Protein AF-A0A7Y8EIP0-F1 (afdb_monomer_lite)

Secondary structure (DSSP, 8-state):
-----EEEEEETTEEEEEETTTTEEEEE-TT--STT--EEGGG--S--------HHHHHHHHHHHHHHHHHHHS-----------PPPPPPPPPP------------------GGGGGGS------TTHHHH-BPPPPPTT-----HHHHHHHHHHHHHH-SSHHHHSSEEEE-SSEEEEE-TTS-EEEEEHHHHHHHHHHH--BSS-HHHHHHHHHHHHHHHHHHHHHHHTT-TT--HHHHHHHHHT---HHHHHHHTT-TTTEEEEEGGGGSSTT-EEEEEEETTEEEEEETTEEEETTEEEE--S-EEEEETT-S---GGG---TTSPPP--SSSPTTPPPS-TTTSSEESSTT-HHHHHHHHHHHHHH-SSHHHHSSEEEEETTEEEEE-TTS-EEEEEHHHHHHHHHHS-EE-S-HHHHHHHHHHHHHHHHHHHHTTGGGTGGG-HHHHHHHTSS-PPTTHHHHHTT-GGGEEEE-HHHHHTT--EEEE-SS-EEEEETTEEEETTEEEETTTSTTTTS--EEEEE-

Sequence (532 aa):
MKEWNMVCSVSSGTVRMINIKDNELWHVPSSAKSSQEFIPASNASGVRDSGNVSWADVLTSLHTIVRWLRELLDRDVLTTDKNTVTPDAEPPVKVIPDKQVPLDTPKPVMPDSPADFFLRKNGGKPKDIVNAFTATAPGFGDNFDVSTHAAVIKMMMLKFGQSPADVFDEVKRSTTGYDITMKDGFTVHVAHDELTRATRAARFGGGDEGAIRDASFIFATFVKRKQMETLELRADASFDEALTKTLSGEFPKRALEGMGMTGFMQYVPSSFLRGKDTVGLAETRYLGASLVLDGVRYNYQARERLGDSYGYRLTGDETLSDELLVDPRKGTVQVSSVPVGVKPENIWAGFYQGVEGNCVTVSAMKAAMMKLGQSPAGIYKRISATGDGYAVVMRDGFKLRITHEELKKAEQHSNLNGTDKVLVKDANFLYAVSAKRAQLENHEGRAGQSFETAMETLNNGELPGDGFRRLGLYAYTRPSTVQELAGGVLGTLANFQHSVVVVNGDIDLYGYKESLLSSTWNNKSGYAVKLV

Organism: NCBI:txid515393

Radius of gyration: 28.02 Å; chains: 1; bounding box: 79×83×77 Å

Foldseek 3Di:
DDDFDWDWDDDDLFIWIAGPPPRFTWGDPSPDDDDPPTDGPVPDPDDDDDDDDDVVNVVVVVVVVVVVVVVVVVPPDDDDDDDDDDDDDDDDDDDDDDDDDDDDDDDDPDDDDPPCPLQDQPQAADPCLLFQKAFDDDDVPDLFDCQLLSQLLSQLCNVQNQGPNRSAVHWDADPQAIWTQHLLRDIFGQGPVLLVVQLVLRPMDGDHPSSSSRSSNLRSQLLRLQQVVVCVVPVPRDSVNSSVVVRSAADNQSSCVSSLLQLFKDKFWLVQLQAAQRWWWDADDVRHIFIGHNQWTQHRNDTDGRDGDITMHTAQPPDPDPLQPDDPPDFADFPAPDDKQAADPQLQQQKFFQDAAQQLQSQLLSLQCRVTNLTLCSLFPGWDDDPFFIWTQHSSNHIDTFGPVLLVVLLVLRRMHHPNPRSSSSSSVLSSQLLRQCLVSCPPVNSVVDSVSSSVSSRHFDDRLSNCSSSSQSSQKDWDDLVVLLCAFWWWKADRGHIWTRGGQWTHDRSDTDGSCPDPNSPDPIGIMGGD

Structure (mmCIF, N/CA/C/O backbone):
data_AF-A0A7Y8EIP0-F1
#
_entry.id   AF-A0A7Y8EIP0-F1
#
loop_
_atom_site.group_PDB
_atom_site.id
_atom_site.type_symbol
_atom_site.label_atom_id
_atom_site.label_alt_id
_atom_site.label_comp_id
_atom_site.label_asym_id
_atom_site.label_entity_id
_atom_site.label_seq_id
_atom_site.pdbx_PDB_ins_code
_atom_site.Cartn_x
_atom_site.Cartn_y
_atom_site.Cartn_z
_atom_site.occupancy
_atom_site.B_iso_or_equiv
_atom_site.auth_seq_id
_atom_site.auth_comp_id
_atom_site.auth_asym_id
_atom_site.auth_atom_id
_atom_site.pdbx_PDB_model_num
ATOM 1 N N . MET A 1 1 ? 1.617 35.179 -16.543 1.00 26.20 1 MET A N 1
ATOM 2 C CA . MET A 1 1 ? 0.387 34.640 -17.159 1.00 26.20 1 MET A CA 1
ATOM 3 C C . MET A 1 1 ? -0.201 33.644 -16.176 1.00 26.20 1 MET A C 1
ATOM 5 O O . MET A 1 1 ? 0.533 32.763 -15.759 1.00 26.20 1 MET A O 1
ATOM 9 N N . LYS A 1 2 ? -1.436 33.849 -15.698 1.00 24.02 2 LYS A N 1
ATOM 10 C CA . LYS A 1 2 ? -2.106 32.890 -14.802 1.00 24.02 2 LYS A CA 1
ATOM 11 C C . LYS A 1 2 ? -2.545 31.688 -15.647 1.00 24.02 2 LYS A C 1
ATOM 13 O O . LYS A 1 2 ? -3.218 31.897 -16.652 1.00 24.02 2 LYS A O 1
ATOM 18 N N . GLU A 1 3 ? -2.119 30.483 -15.283 1.00 24.38 3 GLU A N 1
ATOM 19 C CA . GLU A 1 3 ? -2.549 29.241 -15.934 1.00 24.38 3 GLU A CA 1
ATOM 20 C C . GLU A 1 3 ? -4.012 28.943 -15.575 1.00 24.38 3 GLU A C 1
ATOM 22 O O . GLU A 1 3 ? -4.389 28.971 -14.402 1.00 24.38 3 GLU A O 1
ATOM 27 N N . TRP A 1 4 ? -4.834 28.691 -16.595 1.00 27.39 4 TRP A N 1
ATOM 28 C CA . TRP A 1 4 ? -6.243 28.323 -16.468 1.00 27.39 4 TRP A CA 1
ATOM 29 C C . TRP A 1 4 ? -6.394 26.831 -16.783 1.00 27.39 4 TRP A C 1
ATOM 31 O O . TRP A 1 4 ? -6.066 26.402 -17.887 1.00 27.39 4 TRP A O 1
ATOM 41 N N . ASN A 1 5 ? -6.915 26.047 -15.837 1.00 30.73 5 ASN A N 1
ATOM 42 C CA . ASN A 1 5 ? -7.294 24.649 -16.062 1.00 30.73 5 ASN A CA 1
ATOM 43 C C . ASN A 1 5 ? -8.757 24.611 -16.520 1.00 30.73 5 ASN A C 1
ATOM 45 O O . ASN A 1 5 ? -9.665 24.723 -15.696 1.00 30.73 5 ASN A O 1
ATOM 49 N N . MET A 1 6 ? -8.989 24.498 -17.829 1.00 34.31 6 MET A N 1
ATOM 50 C CA . MET A 1 6 ? -10.329 24.500 -18.426 1.00 34.31 6 MET A CA 1
ATOM 51 C C . MET A 1 6 ? -10.634 23.178 -19.132 1.00 34.31 6 MET A C 1
ATOM 53 O O . MET A 1 6 ? -9.804 22.660 -19.875 1.00 34.31 6 MET A O 1
ATOM 57 N N . VAL A 1 7 ? -11.859 22.679 -18.955 1.00 33.00 7 VAL A N 1
ATOM 58 C CA . VAL A 1 7 ? -12.434 21.586 -19.756 1.00 33.00 7 VAL A CA 1
ATOM 59 C C . VAL A 1 7 ? -13.550 22.168 -20.618 1.00 33.00 7 VAL A C 1
ATOM 61 O O . VAL A 1 7 ? -14.397 22.914 -20.122 1.00 33.00 7 VAL A O 1
ATOM 64 N N . CYS A 1 8 ? -13.530 21.856 -21.915 1.00 29.58 8 CYS A N 1
ATOM 65 C CA . CYS A 1 8 ? -14.466 22.393 -22.900 1.00 29.58 8 CYS A CA 1
ATOM 66 C C . CYS A 1 8 ? -15.443 21.299 -23.350 1.00 29.58 8 CYS A C 1
ATOM 68 O O . CYS A 1 8 ? -15.019 20.204 -23.715 1.00 29.58 8 CYS A O 1
ATOM 70 N N . SER A 1 9 ? -16.743 21.598 -23.337 1.00 36.97 9 SER A N 1
ATOM 71 C CA . SER A 1 9 ? -17.800 20.719 -23.851 1.00 36.97 9 SER A CA 1
ATOM 72 C C . SER A 1 9 ? -18.657 21.482 -24.859 1.00 36.97 9 SER A C 1
ATOM 74 O O . SER A 1 9 ? -19.132 22.584 -24.563 1.00 36.97 9 SER A O 1
ATOM 76 N N . VAL A 1 10 ? -18.893 20.879 -26.028 1.00 30.00 10 VAL A N 1
ATOM 77 C CA . VAL A 1 10 ? -19.759 21.425 -27.082 1.00 30.00 10 VAL A CA 1
ATOM 78 C C . VAL A 1 10 ? -20.971 20.515 -27.248 1.00 30.00 10 VAL A C 1
ATOM 80 O O . VAL A 1 10 ? -20.835 19.357 -27.630 1.00 30.00 10 VAL A O 1
ATOM 83 N N . SER A 1 11 ? -22.169 21.045 -26.998 1.00 33.84 11 SER A N 1
ATOM 84 C CA . SER A 1 11 ? -23.414 20.419 -27.452 1.00 33.84 11 SER A CA 1
ATOM 85 C C . SER A 1 11 ? -24.391 21.501 -27.906 1.00 33.84 11 SER A C 1
ATOM 87 O O . SER A 1 11 ? -24.465 22.573 -27.304 1.00 33.84 11 SER A O 1
ATOM 89 N N . SER A 1 12 ? -25.125 21.239 -28.990 1.00 37.81 12 SER A N 1
ATOM 90 C CA . SER A 1 12 ? -26.244 22.085 -29.442 1.00 37.81 12 SER A CA 1
ATOM 91 C C . SER A 1 12 ? -25.881 23.564 -29.682 1.00 37.81 12 SER A C 1
ATOM 93 O O . SER A 1 12 ? -26.616 24.466 -29.289 1.00 37.81 12 SER A O 1
ATOM 95 N N . GLY A 1 13 ? -24.716 23.837 -30.281 1.00 34.06 13 GLY A N 1
ATOM 96 C CA . GLY A 1 13 ? -24.300 25.199 -30.652 1.00 34.06 13 GLY A CA 1
ATOM 97 C C . GLY A 1 13 ? -23.926 26.126 -29.485 1.00 34.06 13 GLY A C 1
ATOM 98 O O . GLY A 1 13 ? -23.714 27.314 -29.711 1.00 34.06 13 GLY A O 1
ATOM 99 N N . THR A 1 14 ? -23.813 25.605 -28.257 1.00 34.75 14 THR A N 1
ATOM 100 C CA . THR A 1 14 ? -23.398 26.379 -27.076 1.00 34.75 14 THR A CA 1
ATOM 101 C C . THR A 1 14 ? -22.156 25.753 -26.444 1.00 34.75 14 THR A C 1
ATOM 103 O O . THR A 1 14 ? -22.123 24.549 -26.182 1.00 34.75 14 THR A O 1
ATOM 106 N N . VAL A 1 15 ? -21.131 26.570 -26.185 1.00 37.19 15 VAL A N 1
ATOM 107 C CA . VAL A 1 15 ? -19.894 26.154 -25.508 1.00 37.19 15 VAL A CA 1
ATOM 108 C C . VAL A 1 15 ? -20.028 26.467 -24.020 1.00 37.19 15 VAL A C 1
ATOM 110 O O . VAL A 1 15 ? -20.335 27.600 -23.648 1.00 37.19 15 VAL A O 1
ATOM 113 N N . ARG A 1 16 ? -19.814 25.469 -23.156 1.00 41.72 16 ARG A N 1
ATOM 114 C CA . ARG A 1 16 ? -19.784 25.660 -21.697 1.00 41.72 16 ARG A CA 1
ATOM 115 C C . ARG A 1 16 ? -18.398 25.314 -21.169 1.00 41.72 16 ARG A C 1
ATOM 117 O O . ARG A 1 16 ? -17.844 24.276 -21.531 1.00 41.72 16 ARG A O 1
ATOM 124 N N . MET A 1 17 ? -17.852 26.195 -20.333 1.00 36.97 17 MET A N 1
ATOM 125 C CA . MET A 1 17 ? -16.513 26.066 -19.757 1.00 36.97 17 MET A CA 1
ATOM 126 C C . MET A 1 17 ? -16.622 26.023 -18.232 1.00 36.97 17 MET A C 1
ATOM 128 O O . MET A 1 17 ? -17.363 26.812 -17.644 1.00 36.97 17 MET A O 1
ATOM 132 N N . ILE A 1 18 ? -15.896 25.098 -17.602 1.00 39.25 18 ILE A N 1
ATOM 133 C CA . ILE A 1 18 ? -15.904 24.898 -16.145 1.00 39.25 18 ILE A CA 1
ATOM 134 C C . ILE A 1 18 ? -14.474 25.055 -15.623 1.00 39.25 18 ILE A C 1
ATOM 136 O O . ILE A 1 18 ? -13.553 24.423 -16.148 1.00 39.25 18 ILE A O 1
ATOM 140 N N . ASN A 1 19 ? -14.296 25.897 -14.599 1.00 38.56 19 ASN A N 1
ATOM 141 C CA . ASN A 1 19 ? -13.030 26.049 -13.882 1.00 38.56 19 ASN A CA 1
ATOM 142 C C . ASN A 1 19 ? -13.010 25.101 -12.673 1.00 38.56 19 ASN A C 1
ATOM 144 O O . ASN A 1 19 ? -13.837 25.205 -11.770 1.00 38.56 19 ASN A O 1
ATOM 148 N N . ILE A 1 20 ? -12.047 24.180 -12.664 1.00 38.03 20 ILE A N 1
ATOM 149 C CA . ILE A 1 20 ? -11.969 23.070 -11.702 1.00 38.03 20 ILE A CA 1
ATOM 150 C C . ILE A 1 20 ? -11.498 23.530 -10.309 1.00 38.03 20 ILE A C 1
ATOM 152 O O . ILE A 1 20 ? -11.702 22.813 -9.334 1.00 38.03 20 ILE A O 1
ATOM 156 N N . LYS A 1 21 ? -10.893 24.719 -10.173 1.00 33.19 21 LYS A N 1
ATOM 157 C CA . LYS A 1 21 ? -10.374 25.176 -8.871 1.00 33.19 21 LYS A CA 1
ATOM 158 C C . LYS A 1 21 ? -11.448 25.715 -7.925 1.00 33.19 21 LYS A C 1
ATOM 160 O O . LYS A 1 21 ? -11.330 25.499 -6.725 1.00 33.19 21 LYS A O 1
ATOM 165 N N . ASP A 1 22 ? -12.487 26.349 -8.469 1.00 36.62 22 ASP A N 1
ATOM 166 C CA . ASP A 1 22 ? -13.426 27.160 -7.676 1.00 36.62 22 ASP A CA 1
ATOM 167 C C . ASP A 1 22 ? -14.904 26.747 -7.851 1.00 36.62 22 ASP A C 1
ATOM 169 O O . ASP A 1 22 ? -15.791 27.330 -7.238 1.00 36.62 22 ASP A O 1
ATOM 173 N N . ASN A 1 23 ? -15.184 25.717 -8.662 1.00 37.16 23 ASN A N 1
ATOM 174 C CA . ASN A 1 23 ? -16.528 25.171 -8.910 1.00 37.16 23 ASN A CA 1
ATOM 175 C C . ASN A 1 23 ? -17.561 26.197 -9.448 1.00 37.16 23 ASN A C 1
ATOM 177 O O . ASN A 1 23 ? -18.764 26.049 -9.234 1.00 37.16 23 ASN A O 1
ATOM 181 N N . GLU A 1 24 ? -17.103 27.228 -10.171 1.00 37.44 24 GLU A N 1
ATOM 182 C CA . GLU A 1 24 ? -17.954 28.247 -10.805 1.00 37.44 24 GLU A CA 1
ATOM 183 C C . GLU A 1 24 ? -18.258 27.933 -12.284 1.00 37.44 24 GLU A C 1
ATOM 185 O O . GLU A 1 24 ? -17.379 27.525 -13.054 1.00 37.44 24 GLU A O 1
ATOM 190 N N . LEU A 1 25 ? -19.509 28.174 -12.704 1.00 39.03 25 LEU A N 1
ATOM 191 C CA . LEU A 1 25 ? -19.996 27.950 -14.071 1.00 39.03 25 LEU A CA 1
ATOM 192 C C . LEU A 1 25 ? -20.020 29.260 -14.877 1.00 39.03 25 LEU A C 1
ATOM 194 O O . LEU A 1 25 ? -20.622 30.243 -14.444 1.00 39.03 25 LEU A O 1
ATOM 198 N N . TRP A 1 26 ? -19.427 29.260 -16.076 1.00 37.56 26 TRP A N 1
ATOM 199 C CA . TRP A 1 26 ? -19.365 30.435 -16.955 1.00 37.56 26 TRP A CA 1
ATOM 200 C C . TRP A 1 26 ? -20.067 30.173 -18.298 1.00 37.56 26 TRP A C 1
ATOM 202 O O . TRP A 1 26 ? -19.876 29.123 -18.921 1.00 37.56 26 TRP A O 1
ATOM 212 N N . HIS A 1 27 ? -20.874 31.136 -18.759 1.00 40.56 27 HIS A N 1
ATOM 213 C CA . HIS A 1 27 ? -21.564 31.080 -20.053 1.00 40.56 27 HIS A CA 1
ATOM 214 C C . HIS A 1 27 ? -20.827 31.908 -21.110 1.00 40.56 27 HIS A C 1
ATOM 216 O O . HIS A 1 27 ? -20.497 33.067 -20.873 1.00 40.56 27 HIS A O 1
ATOM 222 N N . VAL A 1 28 ? -20.613 31.324 -22.294 1.00 38.56 28 VAL A N 1
ATOM 223 C CA . VAL A 1 28 ? -20.013 32.011 -23.446 1.00 38.56 28 VAL A CA 1
ATOM 224 C C . VAL A 1 28 ? -21.050 32.077 -24.572 1.00 38.56 28 VAL A C 1
ATOM 226 O O . VAL A 1 28 ? -21.483 31.023 -25.050 1.00 38.56 28 VAL A O 1
ATOM 229 N N . PRO A 1 29 ? -21.483 33.275 -25.007 1.00 37.09 29 PRO A N 1
ATOM 230 C CA . PRO A 1 29 ? -22.346 33.410 -26.174 1.00 37.09 29 PRO A CA 1
ATOM 231 C C . PRO A 1 29 ? -21.614 32.939 -27.433 1.00 37.09 29 PRO A C 1
ATOM 233 O O . PRO A 1 29 ? -20.422 33.196 -27.602 1.00 37.09 29 PRO A O 1
ATOM 236 N N . SER A 1 30 ? -22.333 32.311 -28.361 1.00 38.22 30 SER A N 1
ATOM 237 C CA . SER A 1 30 ? -21.778 31.761 -29.608 1.00 38.22 30 SER A CA 1
ATOM 238 C C . SER A 1 30 ? -21.168 32.804 -30.564 1.00 38.22 30 SER A C 1
ATOM 240 O O . SER A 1 30 ? -20.596 32.430 -31.586 1.00 38.22 30 SER A O 1
ATOM 242 N N . SER A 1 31 ? -21.254 34.100 -30.245 1.00 38.50 31 SER A N 1
ATOM 243 C CA . SER A 1 31 ? -20.751 35.213 -31.057 1.00 38.50 31 SER A CA 1
ATOM 244 C C . SER A 1 31 ? -19.476 35.890 -30.530 1.00 38.50 31 SER A C 1
ATOM 246 O O . SER A 1 31 ? -19.021 36.843 -31.165 1.00 38.50 31 SER A O 1
ATOM 248 N N . ALA A 1 32 ? -18.903 35.453 -29.401 1.00 37.00 32 ALA A N 1
ATOM 249 C CA . ALA A 1 32 ? -17.755 36.126 -28.781 1.00 37.00 32 ALA A CA 1
ATOM 250 C C . ALA A 1 32 ? -16.458 35.933 -29.593 1.00 37.00 32 ALA A C 1
ATOM 252 O O . ALA A 1 32 ? -16.087 34.807 -29.931 1.00 37.00 32 ALA A O 1
ATOM 253 N N . LYS A 1 33 ? -15.757 37.031 -29.917 1.00 33.00 33 LYS A N 1
ATOM 254 C CA . LYS A 1 33 ? -14.566 37.022 -30.802 1.00 33.00 33 LYS A CA 1
ATOM 255 C C . LYS A 1 33 ? -13.238 37.311 -30.090 1.00 33.00 33 LYS A C 1
ATOM 257 O O . LYS A 1 33 ? -12.202 37.315 -30.754 1.00 33.00 33 LYS A O 1
ATOM 262 N N . SER A 1 34 ? -13.220 37.540 -28.771 1.00 36.44 34 SER A N 1
ATOM 263 C CA . SER A 1 34 ? -11.965 37.704 -28.015 1.00 36.44 34 SER A CA 1
ATOM 264 C C . SER A 1 34 ? -12.094 37.440 -26.506 1.00 36.44 34 SER A C 1
ATOM 266 O O . SER A 1 34 ? -13.189 37.404 -25.950 1.00 36.44 34 SER A O 1
ATOM 268 N N . SER A 1 35 ? -10.950 37.282 -25.829 1.00 32.50 35 SER A N 1
ATOM 269 C CA . SER A 1 35 ? -10.833 36.856 -24.427 1.00 32.50 35 SER A CA 1
ATOM 270 C C . SER A 1 35 ? -11.225 37.902 -23.370 1.00 32.50 35 SER A C 1
ATOM 272 O O . SER A 1 35 ? -10.983 37.680 -22.186 1.00 32.50 35 SER A O 1
ATOM 274 N N . GLN A 1 36 ? -11.780 39.049 -23.769 1.00 34.38 36 GLN A N 1
ATOM 275 C CA . GLN A 1 36 ? -12.231 40.109 -22.854 1.00 34.38 36 GLN A CA 1
ATOM 276 C C . GLN A 1 36 ? -13.755 40.121 -22.623 1.00 34.38 36 GLN A C 1
ATOM 278 O O . GLN A 1 36 ? -14.227 40.910 -21.813 1.00 34.38 36 GLN A O 1
ATOM 283 N N . GLU A 1 37 ? -14.523 39.233 -23.265 1.00 33.47 37 GLU A N 1
ATOM 284 C CA . GLU A 1 37 ? -16.000 39.210 -23.191 1.00 33.47 37 GLU A CA 1
ATOM 285 C C . GLU A 1 37 ? -16.574 38.180 -22.188 1.00 33.47 37 GLU A C 1
ATOM 287 O O . GLU A 1 37 ? -17.752 37.832 -22.248 1.00 33.47 37 GLU A O 1
ATOM 292 N N . PHE A 1 38 ? -15.770 37.676 -21.245 1.00 37.34 38 PHE A N 1
ATOM 293 C CA . PHE A 1 38 ? -16.227 36.712 -20.235 1.00 37.34 38 PHE A CA 1
ATOM 294 C C . PHE A 1 38 ? -16.954 37.408 -19.074 1.00 37.34 38 PHE A C 1
ATOM 296 O O . PHE A 1 38 ? -16.358 38.223 -18.371 1.00 37.34 38 PHE A O 1
ATOM 303 N N . ILE A 1 39 ? -18.223 37.056 -18.832 1.00 35.78 39 ILE A N 1
ATOM 304 C CA . ILE A 1 39 ? -19.031 37.603 -17.728 1.00 35.78 39 ILE A CA 1
ATOM 305 C C . ILE A 1 39 ? -19.324 36.496 -16.696 1.00 35.78 39 ILE A C 1
ATOM 307 O O . ILE A 1 39 ? -19.810 35.431 -17.086 1.00 35.78 39 ILE A O 1
ATOM 311 N N . PRO A 1 40 ? -19.068 36.726 -15.392 1.00 33.81 40 PRO A N 1
ATOM 312 C CA . PRO A 1 40 ? -19.439 35.782 -14.343 1.00 33.81 40 PRO A CA 1
ATOM 313 C C . PRO A 1 40 ? -20.961 35.701 -14.217 1.00 33.81 40 PRO A C 1
ATOM 315 O O . PRO A 1 40 ? -21.644 36.728 -14.224 1.00 33.81 40 PRO A O 1
ATOM 318 N N . ALA A 1 41 ? -21.502 34.494 -14.029 1.00 36.88 41 ALA A N 1
ATOM 319 C CA . ALA A 1 41 ? -22.945 34.277 -13.869 1.00 36.88 41 ALA A CA 1
ATOM 320 C C . ALA A 1 41 ? -23.555 35.030 -12.662 1.00 36.88 41 ALA A C 1
ATOM 322 O O . ALA A 1 41 ? -24.769 35.203 -12.597 1.00 36.88 41 ALA A O 1
ATOM 323 N N . SER A 1 42 ? -22.729 35.537 -11.739 1.00 33.88 42 SER A N 1
ATOM 324 C CA . SER A 1 42 ? -23.147 36.360 -10.598 1.00 33.88 42 SER A CA 1
ATOM 325 C C . SER A 1 42 ? -23.468 37.827 -10.933 1.00 33.88 42 SER A C 1
ATOM 327 O O . SER A 1 42 ? -24.020 38.512 -10.077 1.00 33.88 42 SER A O 1
ATOM 329 N N . ASN A 1 43 ? -23.198 38.310 -12.157 1.00 30.84 43 ASN A N 1
ATOM 330 C CA . ASN A 1 43 ? -23.386 39.721 -12.541 1.00 30.84 43 ASN A CA 1
ATOM 331 C C . ASN A 1 43 ? -24.390 39.973 -13.686 1.00 30.84 43 ASN A C 1
ATOM 333 O O . ASN A 1 43 ? -24.450 41.082 -14.216 1.00 30.84 43 ASN A O 1
ATOM 337 N N . ALA A 1 44 ? -25.224 38.998 -14.056 1.00 31.88 44 ALA A N 1
ATOM 338 C CA . ALA A 1 44 ? -26.332 39.231 -14.986 1.00 31.88 44 ALA A CA 1
ATOM 339 C C . ALA A 1 44 ? -27.566 39.767 -14.234 1.00 31.88 44 ALA A C 1
ATOM 341 O O . ALA A 1 44 ? -28.436 39.013 -13.796 1.00 31.88 44 ALA A O 1
ATOM 342 N N . SER A 1 45 ? -27.655 41.087 -14.062 1.00 29.55 45 SER A N 1
ATOM 343 C CA . SER A 1 45 ? -28.892 41.730 -13.623 1.00 29.55 45 SER A CA 1
ATOM 344 C C . SER A 1 45 ? -29.934 41.687 -14.746 1.00 29.55 45 SER A C 1
ATOM 346 O O . SER A 1 45 ? -29.864 42.42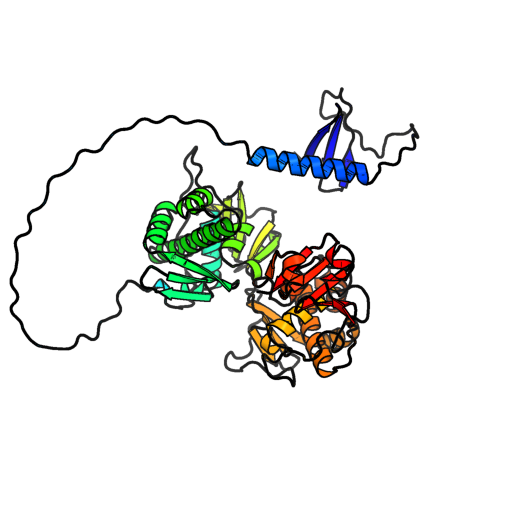7 -15.721 1.00 29.55 45 SER A O 1
ATOM 348 N N . GLY A 1 46 ? -30.944 40.833 -14.564 1.00 31.66 46 GLY A N 1
ATOM 349 C CA . GLY A 1 46 ? -32.249 40.987 -15.205 1.00 31.66 46 GLY A CA 1
ATOM 350 C C . GLY A 1 46 ? -32.533 40.096 -16.410 1.00 31.66 46 GLY A C 1
ATOM 351 O O . GLY A 1 46 ? -32.659 40.612 -17.505 1.00 31.66 46 GLY A O 1
ATOM 352 N N . VAL A 1 47 ? -32.765 38.800 -16.179 1.00 25.34 47 VAL A N 1
ATOM 353 C CA . VAL A 1 47 ? -33.938 38.056 -16.686 1.00 25.34 47 VAL A CA 1
ATOM 354 C C . VAL A 1 47 ? -34.201 36.936 -15.673 1.00 25.34 47 VAL A C 1
ATOM 356 O O . VAL A 1 47 ? -33.392 36.026 -15.516 1.00 25.34 47 VAL A O 1
ATOM 359 N N . ARG A 1 48 ? -35.312 37.020 -14.931 1.00 31.16 48 ARG A N 1
ATOM 360 C CA . ARG A 1 48 ? -35.867 35.859 -14.226 1.00 31.16 48 ARG A CA 1
ATOM 361 C C . ARG A 1 48 ? -36.456 34.949 -15.295 1.00 31.16 48 ARG A C 1
ATOM 363 O O . ARG A 1 48 ? -37.453 35.338 -15.891 1.00 31.16 48 ARG A O 1
ATOM 370 N N . ASP A 1 49 ? -35.891 33.763 -15.482 1.00 26.09 49 ASP A N 1
ATOM 371 C CA . ASP A 1 49 ? -36.667 32.654 -16.024 1.00 26.09 49 ASP A CA 1
ATOM 372 C C . ASP A 1 49 ? -36.396 31.381 -15.222 1.00 26.09 49 ASP A C 1
ATOM 374 O O . ASP A 1 49 ? -35.266 30.923 -15.049 1.00 26.09 49 ASP A O 1
ATOM 378 N N . SER A 1 50 ? -37.468 30.883 -14.623 1.00 34.19 50 SER A N 1
ATOM 379 C CA . SER A 1 50 ? -37.519 29.698 -13.785 1.00 34.19 50 SER A CA 1
ATOM 380 C C . SER A 1 50 ? -37.505 28.454 -14.667 1.00 34.19 50 SER A C 1
ATOM 382 O O . SER A 1 50 ? -38.521 28.115 -15.268 1.00 34.19 50 SER A O 1
ATOM 384 N N . GLY A 1 51 ? -36.378 27.747 -14.707 1.00 27.44 51 GLY A N 1
ATOM 385 C CA . GLY A 1 51 ? -36.273 26.424 -15.317 1.00 27.44 51 GLY A CA 1
ATOM 386 C C . GLY A 1 51 ? -35.379 25.523 -14.475 1.00 27.44 51 GLY A C 1
ATOM 387 O O . GLY A 1 51 ? -34.164 25.696 -14.459 1.00 27.44 51 GLY A O 1
ATOM 388 N N . ASN A 1 52 ? -35.982 24.576 -13.754 1.00 29.73 5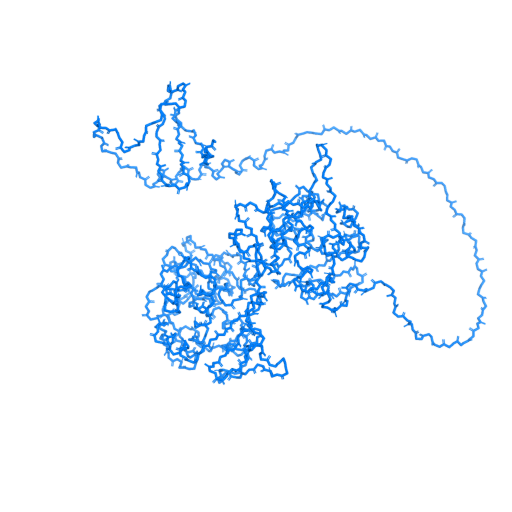2 ASN A N 1
ATOM 389 C CA . ASN A 1 52 ? -35.271 23.515 -13.043 1.00 29.73 52 ASN A CA 1
ATOM 390 C C . ASN A 1 52 ? -34.411 22.717 -14.032 1.00 29.73 52 ASN A C 1
ATOM 392 O O . ASN A 1 52 ? -34.951 22.046 -14.909 1.00 29.73 52 ASN A O 1
ATOM 396 N N . VAL A 1 53 ? -33.089 22.741 -13.861 1.00 32.47 53 VAL A N 1
ATOM 397 C CA . VAL A 1 53 ? -32.205 21.760 -14.499 1.00 32.47 53 VAL A CA 1
ATOM 398 C C . VAL A 1 53 ? -32.369 20.451 -13.730 1.00 32.47 53 VAL A C 1
ATOM 400 O O . VAL A 1 53 ? -32.072 20.381 -12.538 1.00 32.47 53 VAL A O 1
ATOM 403 N N . SER A 1 54 ? -32.899 19.426 -14.393 1.00 34.09 54 SER A N 1
ATOM 404 C CA . SER A 1 54 ? -33.104 18.111 -13.793 1.00 34.09 54 SER A CA 1
ATOM 405 C C . SER A 1 54 ? -31.767 17.387 -13.643 1.00 34.09 54 SER A C 1
ATOM 407 O O . SER A 1 54 ? -30.935 17.393 -14.551 1.00 34.09 54 SER A O 1
ATOM 409 N N . TRP A 1 55 ? -31.572 16.677 -12.529 1.00 33.75 55 TRP A N 1
ATOM 410 C CA . TRP A 1 55 ? -30.426 15.778 -12.326 1.00 33.75 55 TRP A CA 1
ATOM 411 C C . TRP A 1 55 ? -30.291 14.711 -13.429 1.00 33.75 55 TRP A C 1
ATOM 413 O O . TRP A 1 55 ? -29.193 14.208 -13.672 1.00 33.75 55 TRP A O 1
ATOM 423 N N . ALA A 1 56 ? -31.376 14.415 -14.153 1.00 33.88 56 ALA A N 1
ATOM 424 C CA . ALA A 1 56 ? -31.350 13.552 -15.331 1.00 33.88 56 ALA A CA 1
ATOM 425 C C . ALA A 1 56 ? -30.522 14.142 -16.494 1.00 33.88 56 ALA A C 1
ATOM 427 O O . ALA A 1 56 ? -29.839 13.397 -17.199 1.00 33.88 56 ALA A O 1
ATOM 428 N N . ASP A 1 57 ? -30.496 15.466 -16.664 1.00 33.69 57 ASP A N 1
ATOM 429 C CA . ASP A 1 57 ? -29.756 16.136 -17.746 1.00 33.69 57 ASP A CA 1
ATOM 430 C C . ASP A 1 57 ? -28.238 16.138 -17.476 1.00 33.69 57 ASP A C 1
ATOM 432 O O . ASP A 1 57 ? -27.415 15.990 -18.389 1.00 33.69 57 ASP A O 1
ATOM 436 N N . VAL A 1 58 ? -27.861 16.202 -16.193 1.00 37.47 58 VAL A N 1
ATOM 437 C CA . VAL A 1 58 ? -26.474 16.051 -15.717 1.00 37.47 58 VAL A CA 1
ATOM 438 C C . VAL A 1 58 ? -25.986 14.608 -15.914 1.00 37.47 58 VAL A C 1
ATOM 440 O O . VAL A 1 58 ? -24.880 14.384 -16.412 1.00 37.47 58 VAL A O 1
ATOM 443 N N . LEU A 1 59 ? -26.835 13.619 -15.614 1.00 35.00 59 LEU A N 1
ATOM 444 C CA . LEU A 1 59 ? -26.546 12.192 -15.814 1.00 35.00 59 LEU A CA 1
ATOM 445 C C . LEU A 1 59 ? -26.421 11.799 -17.294 1.00 35.00 59 LEU A C 1
ATOM 447 O O . LEU A 1 59 ? -25.595 10.952 -17.640 1.00 35.00 59 LEU A O 1
ATOM 451 N N . THR A 1 60 ? -27.204 12.420 -18.177 1.00 32.31 60 THR A N 1
ATOM 452 C CA . THR A 1 60 ? -27.159 12.146 -19.625 1.00 32.31 60 THR A CA 1
ATOM 453 C C . THR A 1 60 ? -25.872 12.693 -20.256 1.00 32.31 60 THR A C 1
ATOM 455 O O . THR A 1 60 ? -25.253 12.046 -21.107 1.00 32.31 60 THR A O 1
ATOM 458 N N . SER A 1 61 ? -25.397 13.845 -19.773 1.00 34.72 61 SER A N 1
ATOM 459 C CA . SER A 1 61 ? -24.144 14.462 -20.231 1.00 34.72 61 SER A CA 1
ATOM 460 C C . SER A 1 61 ? -22.907 13.655 -19.809 1.00 34.72 61 SER A C 1
ATOM 462 O O . SER A 1 61 ? -22.004 13.445 -20.619 1.00 34.72 61 SER A O 1
ATOM 464 N N . LEU A 1 62 ? -22.888 13.114 -18.583 1.00 36.59 62 LEU A N 1
ATOM 465 C CA . LEU A 1 62 ? -21.794 12.261 -18.094 1.00 36.59 62 LEU A CA 1
ATOM 466 C C . LEU A 1 62 ? -21.714 10.914 -18.830 1.00 36.59 62 LEU A C 1
ATOM 468 O O . LEU A 1 62 ? -20.622 10.486 -19.202 1.00 36.59 62 LEU A O 1
ATOM 472 N N . HIS A 1 63 ? -22.853 10.278 -19.124 1.00 37.50 63 HIS A N 1
ATOM 473 C CA . HIS A 1 63 ? -22.873 9.047 -19.924 1.00 37.50 63 HIS A CA 1
ATOM 474 C C . HIS A 1 63 ? -22.354 9.259 -21.352 1.00 37.50 63 HIS A C 1
ATOM 476 O O . HIS A 1 63 ? -21.654 8.399 -21.889 1.00 37.50 63 HIS A O 1
ATOM 482 N N . THR A 1 64 ? -22.645 10.413 -21.956 1.00 33.09 64 THR A N 1
ATOM 483 C CA . THR A 1 64 ? -22.189 10.739 -23.315 1.00 33.09 64 THR A CA 1
ATOM 484 C C . THR A 1 64 ? -20.669 10.939 -23.365 1.00 33.09 64 THR A C 1
ATOM 486 O O . THR A 1 64 ? -20.022 10.463 -24.296 1.00 33.09 64 THR A O 1
ATOM 489 N N . ILE A 1 65 ? -20.078 11.547 -22.327 1.00 34.91 65 ILE A N 1
ATOM 490 C CA . ILE A 1 65 ? -18.622 11.740 -22.195 1.00 34.91 65 ILE A CA 1
ATOM 491 C C . ILE A 1 65 ? -17.894 10.401 -22.008 1.00 34.91 65 ILE A C 1
ATOM 493 O O . ILE A 1 65 ? -16.880 10.152 -22.658 1.00 34.91 65 ILE A O 1
ATOM 497 N N . VAL A 1 66 ? -18.430 9.508 -21.169 1.00 39.66 66 VAL A N 1
ATOM 498 C CA . VAL A 1 66 ? -17.850 8.171 -20.954 1.00 39.66 66 VAL A CA 1
ATOM 499 C C . VAL A 1 66 ? -17.939 7.315 -22.222 1.00 39.66 66 VAL A C 1
ATOM 501 O O . VAL A 1 66 ? -16.998 6.585 -22.532 1.00 39.66 66 VAL A O 1
ATOM 504 N N . ARG A 1 67 ? -19.029 7.431 -22.994 1.00 35.66 67 ARG A N 1
ATOM 505 C CA . ARG A 1 67 ? -19.171 6.735 -24.282 1.00 35.66 67 ARG A CA 1
ATOM 506 C C . ARG A 1 67 ? -18.184 7.260 -25.328 1.00 35.66 67 ARG A C 1
ATOM 508 O O . ARG A 1 67 ? -17.547 6.459 -26.001 1.00 35.66 67 ARG A O 1
ATOM 515 N N . TRP A 1 68 ? -18.000 8.578 -25.411 1.00 33.81 68 TRP A N 1
ATOM 516 C CA . TRP A 1 68 ? -17.063 9.201 -26.352 1.00 33.81 68 TRP A CA 1
ATOM 517 C C . TRP A 1 68 ? -15.597 8.852 -26.044 1.00 33.81 68 TRP A C 1
ATOM 519 O O . TRP A 1 68 ? -14.834 8.545 -26.954 1.00 33.81 68 TRP A O 1
ATOM 529 N N . LEU A 1 69 ? -15.217 8.794 -24.760 1.00 31.94 69 LEU A N 1
ATOM 530 C CA . LEU A 1 69 ? -13.892 8.324 -24.324 1.00 31.94 69 LEU A CA 1
ATOM 531 C C . LEU A 1 69 ? -13.640 6.845 -24.653 1.00 31.94 69 LEU A C 1
ATOM 533 O O . LEU A 1 69 ? -12.497 6.462 -24.889 1.00 31.94 69 LEU A O 1
ATOM 537 N N . ARG A 1 70 ? -14.693 6.019 -24.681 1.00 34.16 70 ARG A N 1
ATOM 538 C CA . ARG A 1 70 ? -14.604 4.595 -25.030 1.00 34.16 70 ARG A CA 1
ATOM 539 C C . ARG A 1 70 ? -14.483 4.388 -26.548 1.00 34.16 70 ARG A C 1
ATOM 541 O O . ARG A 1 70 ? -13.649 3.605 -26.974 1.00 34.16 70 ARG A O 1
ATOM 548 N N . GLU A 1 71 ? -15.215 5.155 -27.358 1.00 37.06 71 GLU A N 1
ATOM 549 C CA . GLU A 1 71 ? -15.134 5.107 -28.833 1.00 37.06 71 GLU A CA 1
ATOM 550 C C . GLU A 1 71 ? -13.797 5.635 -29.398 1.00 37.06 71 GLU A C 1
ATOM 552 O O . GLU A 1 71 ? -13.374 5.215 -30.474 1.00 37.06 71 GLU A O 1
ATOM 557 N N . LEU A 1 72 ? -13.110 6.526 -28.672 1.00 32.94 72 LEU A N 1
ATOM 558 C CA . LEU A 1 72 ? -11.774 7.028 -29.028 1.00 32.94 72 LEU A CA 1
ATOM 559 C C . LEU A 1 72 ? -10.650 6.018 -28.757 1.00 32.94 72 LEU A C 1
ATOM 561 O O . LEU A 1 72 ? -9.620 6.075 -29.417 1.00 32.94 72 LEU A O 1
ATOM 565 N N . LEU A 1 73 ? -10.854 5.084 -27.824 1.00 38.84 73 LEU A N 1
ATOM 566 C CA . LEU A 1 73 ? -9.904 4.004 -27.535 1.00 38.84 73 LEU A CA 1
ATOM 567 C C . LEU A 1 73 ? -10.006 2.841 -28.540 1.00 38.84 73 LEU A C 1
ATOM 569 O O . LEU A 1 73 ? -9.041 2.099 -28.695 1.00 38.84 73 LEU A O 1
ATOM 573 N N . ASP A 1 74 ? -11.133 2.716 -29.249 1.00 33.50 74 ASP A N 1
ATOM 574 C CA . ASP A 1 74 ? -11.413 1.613 -30.182 1.00 33.50 74 ASP A CA 1
ATOM 575 C C . ASP A 1 74 ? -11.050 1.916 -31.655 1.00 33.50 74 ASP A C 1
ATOM 577 O O . ASP A 1 74 ? -11.165 1.036 -32.509 1.00 33.50 74 ASP A O 1
ATOM 581 N N . ARG A 1 75 ? -10.627 3.145 -31.998 1.00 30.44 75 ARG A N 1
ATOM 582 C CA . ARG A 1 75 ? -10.458 3.585 -33.403 1.00 30.44 75 ARG A CA 1
ATOM 583 C C . ARG A 1 75 ? -9.037 3.588 -33.984 1.00 30.44 75 ARG A C 1
ATOM 585 O O . ARG A 1 75 ? -8.912 3.875 -35.171 1.00 30.44 75 ARG A O 1
ATOM 592 N N . ASP A 1 76 ? -8.004 3.182 -33.250 1.00 29.66 76 ASP A N 1
ATOM 593 C CA . ASP A 1 76 ? -6.622 3.137 -33.774 1.00 29.66 76 ASP A CA 1
ATOM 594 C C . ASP A 1 76 ? -6.230 1.765 -34.362 1.00 29.66 76 ASP A C 1
ATOM 596 O O . ASP A 1 76 ? -5.179 1.198 -34.063 1.00 29.66 76 ASP A O 1
ATOM 600 N N . VAL A 1 77 ? -7.074 1.222 -35.245 1.00 33.59 77 VAL A N 1
ATOM 601 C CA . VAL A 1 77 ? -6.735 0.064 -36.089 1.00 33.59 77 VAL A CA 1
ATOM 602 C C . VAL A 1 77 ? -7.048 0.394 -37.546 1.00 33.59 77 VAL A C 1
ATOM 604 O O . VAL A 1 77 ? -8.196 0.706 -37.853 1.00 33.59 77 VAL A O 1
ATOM 607 N N . LEU A 1 78 ? -6.011 0.275 -38.397 1.00 25.45 78 LEU A N 1
ATOM 608 C CA . LEU A 1 78 ? -5.908 0.246 -39.879 1.00 25.45 78 LEU A CA 1
ATOM 609 C C . LEU A 1 78 ? -4.798 1.237 -40.318 1.00 25.45 78 LEU A C 1
ATOM 611 O O . LEU A 1 78 ? -4.862 2.410 -39.991 1.00 25.45 78 LEU A O 1
ATOM 615 N N . THR A 1 79 ? -3.730 0.886 -41.041 1.00 25.16 79 THR A N 1
ATOM 616 C CA . THR A 1 79 ? -3.556 -0.091 -42.126 1.00 25.16 79 THR A CA 1
ATOM 617 C C . THR A 1 79 ? -2.078 -0.490 -42.295 1.00 25.16 79 THR A C 1
ATOM 619 O O . THR A 1 79 ? -1.158 0.220 -41.903 1.00 25.16 79 THR A O 1
ATOM 622 N N . THR A 1 80 ? -1.898 -1.669 -42.883 1.00 25.09 80 THR A N 1
ATOM 623 C CA . THR A 1 80 ? -0.673 -2.379 -43.274 1.00 25.09 80 THR A CA 1
ATOM 624 C C . THR A 1 80 ? 0.153 -1.695 -44.364 1.00 25.09 80 THR A C 1
ATOM 626 O O . THR A 1 80 ? -0.435 -1.177 -45.306 1.00 25.09 80 THR A O 1
ATOM 629 N N . ASP A 1 81 ? 1.471 -1.931 -44.369 1.00 23.59 81 ASP A N 1
ATOM 630 C CA . ASP A 1 81 ? 2.125 -2.401 -45.597 1.00 23.59 81 ASP A CA 1
ATOM 631 C C . ASP A 1 81 ? 3.294 -3.359 -45.311 1.00 23.59 81 ASP A C 1
ATOM 633 O O . ASP A 1 81 ? 4.134 -3.128 -44.441 1.00 23.59 81 ASP A O 1
ATOM 637 N N . LYS A 1 82 ? 3.281 -4.494 -46.016 1.00 26.22 82 LYS A N 1
ATOM 638 C CA . LYS A 1 82 ? 4.224 -5.614 -45.903 1.00 26.22 82 LYS A CA 1
ATOM 639 C C . LYS A 1 82 ? 5.251 -5.502 -47.024 1.00 26.22 82 LYS A C 1
ATOM 641 O O . LYS A 1 82 ? 4.860 -5.513 -48.183 1.00 26.22 82 LYS A O 1
ATOM 646 N N . ASN A 1 83 ? 6.542 -5.535 -46.698 1.00 25.80 83 ASN A N 1
ATOM 647 C CA . ASN A 1 83 ? 7.573 -5.946 -47.650 1.00 25.80 83 ASN A CA 1
ATOM 648 C C . ASN A 1 83 ? 8.521 -6.954 -46.995 1.00 25.80 83 ASN A C 1
ATOM 650 O O . ASN A 1 83 ? 9.191 -6.680 -46.003 1.00 25.80 83 ASN A O 1
ATOM 654 N N . THR A 1 84 ? 8.496 -8.156 -47.559 1.00 25.03 84 THR A N 1
ATOM 655 C CA . THR A 1 84 ? 9.272 -9.348 -47.222 1.00 25.03 84 THR A CA 1
ATOM 656 C C . THR A 1 84 ? 10.678 -9.281 -47.810 1.00 25.03 84 THR A C 1
ATOM 658 O O . THR A 1 84 ? 10.813 -9.067 -49.012 1.00 25.03 84 THR A O 1
ATOM 661 N N . VAL A 1 85 ? 11.701 -9.580 -47.004 1.00 25.94 85 VAL A N 1
ATOM 662 C CA . VAL A 1 85 ? 13.017 -10.035 -47.481 1.00 25.94 85 VAL A CA 1
ATOM 663 C C . VAL A 1 85 ? 13.476 -11.197 -46.593 1.00 25.94 85 VAL A C 1
ATOM 665 O O . VAL A 1 85 ? 13.506 -11.088 -45.370 1.00 25.94 85 VAL A O 1
ATOM 668 N N . THR A 1 86 ? 13.757 -12.331 -47.228 1.00 26.72 86 THR A N 1
ATOM 669 C CA . THR A 1 86 ? 14.263 -13.594 -46.665 1.00 26.72 86 THR A CA 1
ATOM 670 C C . THR A 1 86 ? 15.756 -13.516 -46.314 1.00 26.72 86 THR A C 1
ATOM 672 O O . THR A 1 86 ? 16.498 -12.919 -47.092 1.00 26.72 86 THR A O 1
ATOM 675 N N . PRO A 1 87 ? 16.236 -14.162 -45.231 1.00 28.92 87 PRO A N 1
ATOM 676 C CA . PRO A 1 87 ? 17.662 -14.389 -45.008 1.00 28.92 87 PRO A CA 1
ATOM 677 C C . PRO A 1 87 ? 18.116 -15.762 -45.529 1.00 28.92 87 PRO A C 1
ATOM 679 O O . PRO A 1 87 ? 17.504 -16.788 -45.225 1.00 28.92 87 PRO A O 1
ATOM 682 N N . ASP A 1 88 ? 19.213 -15.750 -46.286 1.00 27.05 88 ASP A N 1
ATOM 683 C CA . ASP A 1 88 ? 19.944 -16.924 -46.759 1.00 27.05 88 ASP A CA 1
ATOM 684 C C . ASP A 1 88 ? 20.635 -17.687 -45.617 1.00 27.05 88 ASP A C 1
ATOM 686 O O . ASP A 1 88 ? 21.075 -17.121 -44.615 1.00 27.05 88 ASP A O 1
ATOM 690 N N . ALA A 1 89 ? 20.712 -19.004 -45.800 1.00 27.70 89 ALA A N 1
ATOM 691 C CA . ALA A 1 89 ? 21.250 -19.986 -44.872 1.00 27.70 89 ALA A CA 1
ATOM 692 C C . ALA A 1 89 ? 22.791 -20.023 -44.857 1.00 27.70 89 ALA A C 1
ATOM 694 O O . ALA A 1 89 ? 23.428 -20.039 -45.910 1.00 27.70 89 ALA A O 1
ATOM 695 N N . GLU A 1 90 ? 23.384 -20.159 -43.665 1.00 31.45 90 GLU A N 1
ATOM 696 C CA . GLU A 1 90 ? 24.792 -20.546 -43.496 1.00 31.45 90 GLU A CA 1
ATOM 697 C C . GLU A 1 90 ? 24.955 -22.072 -43.283 1.00 31.45 90 GLU A C 1
ATOM 699 O O . GLU A 1 90 ? 24.094 -22.711 -42.668 1.00 31.45 90 GLU A O 1
ATOM 704 N N . PRO A 1 91 ? 26.046 -22.680 -43.796 1.00 30.22 91 PRO A N 1
ATOM 705 C CA . PRO A 1 91 ? 26.241 -24.132 -43.864 1.00 30.22 91 PRO A CA 1
ATOM 706 C C . PRO A 1 91 ? 26.826 -24.756 -42.572 1.00 30.22 91 PRO A C 1
ATOM 708 O O . PRO A 1 91 ? 27.376 -24.056 -41.722 1.00 30.22 91 PRO A O 1
ATOM 711 N N . PRO A 1 92 ? 26.738 -26.094 -42.406 1.00 28.31 92 PRO A N 1
ATOM 712 C CA . PRO A 1 92 ? 26.885 -26.763 -41.113 1.00 28.31 92 PRO A CA 1
ATOM 713 C C . PRO A 1 92 ? 28.346 -26.974 -40.693 1.00 28.31 92 PRO A C 1
ATOM 715 O O . PRO A 1 92 ? 29.191 -27.407 -41.482 1.00 28.31 92 PRO A O 1
ATOM 718 N N . VAL A 1 93 ? 28.628 -26.760 -39.405 1.00 29.84 93 VAL A N 1
ATOM 719 C CA . VAL A 1 93 ? 29.927 -27.062 -38.785 1.00 29.84 93 VAL A CA 1
ATOM 720 C C . VAL A 1 93 ? 29.988 -28.532 -38.354 1.00 29.84 93 VAL A C 1
ATOM 722 O O . VAL A 1 93 ? 29.105 -29.049 -37.673 1.00 29.84 93 VAL A O 1
ATOM 725 N N . LYS A 1 94 ? 31.065 -29.199 -38.783 1.00 28.52 94 LYS A N 1
ATOM 726 C CA . LYS A 1 94 ? 31.402 -30.608 -38.543 1.00 28.52 94 LYS A CA 1
ATOM 727 C C . LYS A 1 94 ? 31.723 -30.894 -37.072 1.00 28.52 94 LYS A C 1
ATOM 729 O O . LYS A 1 94 ? 32.573 -30.238 -36.477 1.00 28.52 94 LYS A O 1
ATOM 734 N N . VAL A 1 95 ? 31.118 -31.958 -36.549 1.00 26.23 95 VAL A N 1
ATOM 735 C CA . VAL A 1 95 ? 31.451 -32.612 -35.275 1.00 26.23 95 VAL A CA 1
ATOM 736 C C . VAL A 1 95 ? 32.518 -33.685 -35.526 1.00 26.23 95 VAL A C 1
ATOM 738 O O . VAL A 1 95 ? 32.371 -34.479 -36.455 1.00 26.23 95 VAL A O 1
ATOM 741 N N . ILE A 1 96 ? 33.570 -33.740 -34.700 1.00 30.08 96 ILE A N 1
ATOM 742 C CA . ILE A 1 96 ? 34.518 -34.870 -34.627 1.00 30.08 96 ILE A CA 1
ATOM 743 C C . ILE A 1 96 ? 34.732 -35.229 -33.141 1.00 30.08 96 ILE A C 1
ATOM 745 O O . ILE A 1 96 ? 34.887 -34.303 -32.341 1.00 30.08 96 ILE A O 1
ATOM 749 N N . PRO A 1 97 ? 34.711 -36.521 -32.747 1.00 30.20 97 PRO A N 1
ATOM 750 C CA . PRO A 1 97 ? 34.520 -36.918 -31.357 1.00 30.20 97 PRO A CA 1
ATOM 751 C C . PRO A 1 97 ? 35.797 -37.374 -30.618 1.00 30.20 97 PRO A C 1
ATOM 753 O O . PRO A 1 97 ? 36.743 -37.892 -31.207 1.00 30.20 97 PRO A O 1
ATOM 756 N N . ASP A 1 98 ? 35.671 -37.251 -29.296 1.00 27.44 98 ASP A N 1
ATOM 757 C CA . ASP A 1 98 ? 36.105 -38.139 -28.207 1.00 27.44 98 ASP A CA 1
ATOM 758 C C . ASP A 1 98 ? 37.563 -38.172 -27.709 1.00 27.44 98 ASP A C 1
ATOM 760 O O . ASP A 1 98 ? 38.520 -38.295 -28.474 1.00 27.44 98 ASP A O 1
ATOM 764 N N . LYS A 1 99 ? 37.679 -38.164 -26.369 1.00 27.81 99 LYS A N 1
ATOM 765 C CA . LYS A 1 99 ? 38.579 -39.015 -25.566 1.00 27.81 99 LYS A CA 1
ATOM 766 C C . LYS A 1 99 ? 38.385 -38.761 -24.064 1.00 27.81 99 LYS A C 1
ATOM 768 O O . LYS A 1 99 ? 38.873 -37.775 -23.516 1.00 27.81 99 LYS A O 1
ATOM 773 N N . GLN A 1 100 ? 37.728 -39.705 -23.392 1.00 27.69 100 GLN A N 1
ATOM 774 C CA . GLN A 1 100 ? 37.783 -39.893 -21.939 1.00 27.69 100 GLN A CA 1
ATOM 775 C C . GLN A 1 100 ? 39.016 -40.715 -21.536 1.00 27.69 100 GLN A C 1
ATOM 777 O O . GLN A 1 100 ? 39.258 -41.766 -22.125 1.00 27.69 100 GLN A O 1
ATOM 782 N N . VAL A 1 101 ? 39.719 -40.301 -20.473 1.00 27.31 101 VAL A N 1
ATOM 783 C CA . VAL A 1 101 ? 40.480 -41.183 -19.561 1.00 27.31 101 VAL A CA 1
ATOM 784 C C . VAL A 1 101 ? 40.385 -40.598 -18.131 1.00 27.31 101 VAL A C 1
ATOM 786 O O . VAL A 1 101 ? 40.443 -39.374 -18.003 1.00 27.31 101 VAL A O 1
ATOM 789 N N . PRO A 1 102 ? 40.204 -41.410 -17.066 1.00 39.47 102 PRO A N 1
ATOM 790 C CA . PRO A 1 102 ? 39.763 -40.959 -15.743 1.00 39.47 102 PRO A CA 1
ATOM 791 C C . PRO A 1 102 ? 40.914 -40.757 -14.742 1.00 39.47 102 PRO A C 1
ATOM 793 O O . PRO A 1 102 ? 41.904 -41.488 -14.778 1.00 39.47 102 PRO A O 1
ATOM 796 N N . LEU A 1 103 ? 40.750 -39.827 -13.792 1.00 26.22 103 LEU A N 1
ATOM 797 C CA . LEU A 1 103 ? 41.581 -39.764 -12.588 1.00 26.22 103 LEU A CA 1
ATOM 798 C C . LEU A 1 103 ? 40.782 -39.236 -11.387 1.00 26.22 103 LEU A C 1
ATOM 800 O O . LEU A 1 103 ? 40.080 -38.233 -11.478 1.00 26.22 103 LEU A O 1
ATOM 804 N N . ASP A 1 104 ? 40.884 -39.980 -10.294 1.00 33.31 104 ASP A N 1
ATOM 805 C CA . ASP A 1 104 ? 40.196 -39.809 -9.017 1.00 33.31 104 ASP A CA 1
ATOM 806 C C . ASP A 1 104 ? 40.722 -38.608 -8.200 1.00 33.31 104 ASP A C 1
ATOM 808 O O . ASP A 1 104 ? 41.852 -38.164 -8.411 1.00 33.31 104 ASP A O 1
ATOM 812 N N . THR A 1 105 ? 39.937 -38.199 -7.187 1.00 28.38 105 THR A N 1
ATOM 813 C CA . THR A 1 105 ? 40.134 -37.148 -6.142 1.00 28.38 105 THR A CA 1
ATOM 814 C C . THR A 1 105 ? 39.581 -35.736 -6.421 1.00 28.38 105 THR A C 1
ATOM 816 O O . THR A 1 105 ? 39.555 -35.282 -7.559 1.00 28.38 105 THR A O 1
ATOM 819 N N . PRO A 1 106 ? 39.289 -34.936 -5.373 1.00 27.62 106 PRO A N 1
ATOM 820 C CA . PRO A 1 106 ? 38.398 -35.113 -4.218 1.00 27.62 106 PRO A CA 1
ATOM 821 C C . PRO A 1 106 ? 37.066 -34.345 -4.428 1.00 27.62 106 PRO A C 1
ATOM 823 O O . PRO A 1 106 ? 36.981 -33.465 -5.280 1.00 27.62 106 PRO A O 1
ATOM 826 N N . LYS A 1 107 ? 36.012 -34.637 -3.642 1.00 33.34 107 LYS A N 1
ATOM 827 C CA . LYS A 1 107 ? 34.718 -33.912 -3.706 1.00 33.34 107 LYS A CA 1
ATOM 828 C C . LYS A 1 107 ? 34.938 -32.385 -3.704 1.00 33.34 107 LYS A C 1
ATOM 830 O O . LYS A 1 107 ? 35.419 -31.869 -2.692 1.00 33.34 107 LYS A O 1
ATOM 835 N N . PRO A 1 108 ? 34.528 -31.650 -4.753 1.00 27.64 108 PRO A N 1
ATOM 836 C CA . PRO A 1 108 ? 34.520 -30.205 -4.697 1.00 27.64 108 PRO A CA 1
ATOM 837 C C . PRO A 1 108 ? 33.362 -29.773 -3.798 1.00 27.64 108 PRO A C 1
ATOM 839 O O . PRO A 1 108 ? 32.190 -29.969 -4.120 1.00 27.64 108 PRO A O 1
ATOM 842 N N . VAL A 1 109 ? 33.694 -29.163 -2.663 1.00 37.97 109 VAL A N 1
ATOM 843 C CA . VAL A 1 109 ? 32.819 -28.151 -2.071 1.00 37.97 109 VAL A CA 1
ATOM 844 C C . VAL A 1 109 ? 32.754 -27.038 -3.113 1.00 37.97 109 VAL A C 1
ATOM 846 O O . VAL A 1 109 ? 33.752 -26.355 -3.338 1.00 37.97 109 VAL A O 1
ATOM 849 N N . MET A 1 110 ? 31.635 -26.929 -3.832 1.00 29.02 110 MET A N 1
ATOM 850 C CA . MET A 1 110 ? 31.468 -25.863 -4.817 1.00 29.02 110 MET A CA 1
ATOM 851 C C . MET A 1 110 ? 31.471 -24.510 -4.092 1.00 29.02 110 MET A C 1
ATOM 853 O O . MET A 1 110 ? 30.653 -24.323 -3.190 1.00 29.02 110 MET A O 1
ATOM 857 N N . PRO A 1 111 ? 32.358 -23.569 -4.454 1.00 33.69 111 PRO A N 1
ATOM 858 C CA . PRO A 1 111 ? 32.206 -22.182 -4.048 1.00 33.69 111 PRO A CA 1
ATOM 859 C C . PRO A 1 111 ? 30.976 -21.585 -4.751 1.00 33.69 111 PRO A C 1
ATOM 861 O O . PRO A 1 111 ? 30.685 -21.930 -5.898 1.00 33.69 111 PRO A O 1
ATOM 864 N N . ASP A 1 112 ? 30.252 -20.713 -4.048 1.00 36.66 112 ASP A N 1
ATOM 865 C CA . ASP A 1 112 ? 29.107 -19.944 -4.546 1.00 36.66 112 ASP A CA 1
ATOM 866 C C . ASP A 1 112 ? 29.321 -19.452 -5.993 1.00 36.66 112 ASP A C 1
ATOM 868 O O . ASP A 1 112 ? 30.283 -18.739 -6.285 1.00 36.66 112 ASP A O 1
ATOM 872 N N . SER A 1 113 ? 28.415 -19.804 -6.910 1.00 40.09 113 SER A N 1
ATOM 873 C CA . SER A 1 113 ? 28.431 -19.264 -8.274 1.00 40.09 113 SER A CA 1
ATOM 874 C C . SER A 1 113 ? 28.103 -17.757 -8.249 1.00 40.09 113 SER A C 1
ATOM 876 O O . SER A 1 113 ? 27.169 -17.365 -7.545 1.00 40.09 113 SER A O 1
ATOM 878 N N . PRO A 1 114 ? 28.778 -16.900 -9.044 1.00 49.53 114 PRO A N 1
ATOM 879 C CA . PRO A 1 114 ? 28.510 -15.454 -9.145 1.00 49.53 114 PRO A CA 1
ATOM 880 C C . PRO A 1 114 ? 27.076 -15.053 -9.557 1.00 49.53 114 PRO A C 1
ATOM 882 O O . PRO A 1 114 ? 26.763 -13.866 -9.610 1.00 49.53 114 PRO A O 1
ATOM 885 N N . ALA A 1 115 ? 26.206 -16.015 -9.881 1.00 53.41 115 ALA A N 1
ATOM 886 C CA . ALA A 1 115 ? 24.927 -15.795 -10.553 1.00 53.41 115 ALA A CA 1
ATOM 887 C C . ALA A 1 115 ? 23.747 -15.369 -9.652 1.00 53.41 115 ALA A C 1
ATOM 889 O O . ALA A 1 115 ? 22.714 -14.995 -10.193 1.00 53.41 115 ALA A O 1
ATOM 890 N N . ASP A 1 116 ? 23.875 -15.377 -8.320 1.00 64.50 116 ASP A N 1
ATOM 891 C CA . ASP A 1 116 ? 22.716 -15.250 -7.409 1.00 64.50 116 ASP A CA 1
ATOM 892 C C . ASP A 1 116 ? 22.835 -14.098 -6.380 1.00 64.50 116 ASP A C 1
ATOM 894 O O . ASP A 1 116 ? 22.181 -14.102 -5.336 1.00 64.50 116 ASP A O 1
ATOM 898 N N . PHE A 1 117 ? 23.664 -13.078 -6.641 1.00 65.31 117 PHE A N 1
ATOM 899 C CA . PHE A 1 117 ? 23.898 -11.983 -5.680 1.00 65.31 117 PHE A CA 1
ATOM 900 C C . PHE A 1 117 ? 22.633 -11.165 -5.351 1.00 65.31 117 PHE A C 1
ATOM 902 O O . PHE A 1 117 ? 22.445 -10.761 -4.206 1.00 65.31 117 PHE A O 1
ATOM 909 N N . PHE A 1 118 ? 21.729 -10.985 -6.317 1.00 69.75 118 PHE A N 1
ATOM 910 C CA . PHE A 1 118 ? 20.460 -10.269 -6.134 1.00 69.75 118 PHE A CA 1
ATOM 911 C C . PHE A 1 118 ? 19.436 -11.023 -5.262 1.00 69.75 118 PHE A C 1
ATOM 913 O O . PHE A 1 118 ? 18.446 -10.429 -4.832 1.00 69.75 118 PHE A O 1
ATOM 920 N N . LEU A 1 119 ? 19.668 -12.315 -4.980 1.00 77.38 119 LEU A N 1
ATOM 921 C CA . LEU A 1 119 ? 18.838 -13.128 -4.078 1.00 77.38 119 LEU A CA 1
ATOM 922 C C . LEU A 1 119 ? 19.209 -12.936 -2.598 1.00 77.38 119 LEU A C 1
ATOM 924 O O . LEU A 1 119 ? 18.505 -13.426 -1.714 1.00 77.38 119 LEU A O 1
ATOM 928 N N . ARG A 1 120 ? 20.316 -12.245 -2.301 1.00 76.31 120 ARG A N 1
ATOM 929 C CA . ARG A 1 120 ? 20.789 -12.045 -0.929 1.00 76.31 120 ARG A CA 1
ATOM 930 C C . ARG A 1 120 ? 20.157 -10.793 -0.330 1.00 76.31 120 ARG A C 1
ATOM 932 O O . ARG A 1 120 ? 20.429 -9.688 -0.789 1.00 76.31 120 ARG A O 1
ATOM 939 N N . LYS A 1 121 ? 19.378 -10.964 0.744 1.00 78.56 121 LYS A N 1
ATOM 940 C CA . LYS A 1 121 ? 18.969 -9.845 1.605 1.00 78.56 121 LYS A CA 1
ATOM 941 C C . LYS A 1 121 ? 20.203 -9.294 2.306 1.00 78.56 121 LYS A C 1
ATOM 943 O O . LYS A 1 121 ? 20.732 -9.928 3.217 1.00 78.56 121 LYS A O 1
ATOM 948 N N . ASN A 1 122 ? 20.644 -8.120 1.877 1.00 76.94 122 ASN A N 1
ATOM 949 C CA . ASN A 1 122 ? 21.814 -7.454 2.436 1.00 76.94 122 ASN A CA 1
ATOM 950 C C . ASN A 1 122 ? 21.414 -6.222 3.256 1.00 76.94 122 ASN A C 1
ATOM 952 O O . ASN A 1 122 ? 22.201 -5.765 4.082 1.00 76.94 122 ASN A O 1
ATOM 956 N N . GLY A 1 123 ? 20.225 -5.649 3.015 1.00 77.62 123 GLY A N 1
ATOM 957 C CA . GLY A 1 123 ? 19.766 -4.397 3.630 1.00 77.62 123 GLY A CA 1
ATOM 958 C C . GLY A 1 123 ? 20.650 -3.178 3.326 1.00 77.62 123 GLY A C 1
ATOM 959 O O . GLY A 1 123 ? 20.397 -2.083 3.830 1.00 77.62 123 GLY A O 1
ATOM 960 N N . GLY A 1 124 ? 21.699 -3.353 2.518 1.00 83.56 124 GLY A N 1
ATOM 961 C CA . GLY A 1 124 ? 22.648 -2.316 2.149 1.00 83.56 124 GLY A CA 1
ATOM 962 C C . GLY A 1 124 ? 21.987 -1.316 1.215 1.00 83.56 124 GLY A C 1
ATOM 963 O O . GLY A 1 124 ? 21.628 -1.653 0.086 1.00 83.56 124 GLY A O 1
ATOM 964 N N . LYS A 1 125 ? 21.826 -0.079 1.686 1.00 86.00 125 LYS A N 1
ATOM 965 C CA . LYS A 1 125 ? 21.370 1.028 0.844 1.00 86.00 125 LYS A CA 1
ATOM 966 C C . LYS A 1 125 ? 22.496 1.442 -0.119 1.00 86.00 125 LYS A C 1
ATOM 968 O O . LYS A 1 125 ? 23.656 1.479 0.306 1.00 86.00 125 LYS A O 1
ATOM 973 N N . PRO A 1 126 ? 22.188 1.792 -1.379 1.00 85.88 126 PRO A N 1
ATOM 974 C CA . PRO A 1 126 ? 23.191 2.308 -2.307 1.00 85.88 126 PRO A CA 1
ATOM 975 C C . PRO A 1 126 ? 23.823 3.598 -1.765 1.00 85.88 126 PRO A C 1
ATOM 977 O O . PRO A 1 126 ? 23.106 4.516 -1.366 1.00 85.88 126 PRO A O 1
ATOM 980 N N . LYS A 1 127 ? 25.161 3.686 -1.763 1.00 83.94 127 LYS A N 1
ATOM 981 C CA . LYS A 1 127 ? 25.887 4.875 -1.268 1.00 83.94 127 LYS A CA 1
ATOM 982 C C . LYS A 1 127 ? 25.722 6.091 -2.183 1.00 83.94 127 LYS A C 1
ATOM 984 O O . LYS A 1 127 ? 25.649 7.211 -1.695 1.00 83.94 127 LYS A O 1
ATOM 989 N N . ASP A 1 128 ? 25.666 5.859 -3.493 1.00 90.00 128 ASP A N 1
ATOM 990 C CA . ASP A 1 128 ? 25.495 6.892 -4.518 1.00 90.00 128 ASP A CA 1
ATOM 991 C C . ASP A 1 128 ? 24.423 6.467 -5.527 1.00 90.00 128 ASP A C 1
ATOM 993 O O . ASP A 1 128 ? 24.685 6.153 -6.687 1.00 90.00 128 ASP A O 1
ATOM 997 N N . ILE A 1 129 ? 23.174 6.425 -5.065 1.00 92.00 129 ILE A N 1
ATOM 998 C CA . ILE A 1 129 ? 22.031 6.020 -5.895 1.00 92.00 129 ILE A CA 1
ATOM 999 C C . ILE A 1 129 ? 21.785 6.941 -7.099 1.00 92.00 129 ILE A C 1
ATOM 1001 O O . ILE A 1 129 ? 21.173 6.548 -8.096 1.00 92.00 129 ILE A O 1
ATOM 1005 N N . VAL A 1 130 ? 22.236 8.193 -7.017 1.00 91.69 130 VAL A N 1
ATOM 1006 C CA . VAL A 1 130 ? 22.075 9.161 -8.100 1.00 91.69 130 VAL A CA 1
ATOM 1007 C C . VAL A 1 130 ? 22.884 8.703 -9.309 1.00 91.69 130 VAL A C 1
ATOM 1009 O O . VAL A 1 130 ? 22.333 8.678 -10.414 1.00 91.69 130 VAL A O 1
ATOM 1012 N N . ASN A 1 131 ? 24.131 8.278 -9.088 1.00 90.94 131 ASN A N 1
ATOM 1013 C CA . ASN A 1 131 ? 25.050 7.881 -10.154 1.00 90.94 131 ASN A CA 1
ATOM 1014 C C . ASN A 1 131 ? 25.121 6.364 -10.399 1.00 90.94 131 ASN A C 1
ATOM 1016 O O . ASN A 1 131 ? 25.650 5.955 -11.434 1.00 90.94 131 ASN A O 1
ATOM 1020 N N . ALA A 1 132 ? 24.562 5.537 -9.506 1.00 92.50 132 ALA A N 1
ATOM 1021 C CA . ALA A 1 132 ? 24.570 4.077 -9.648 1.00 92.50 132 ALA A CA 1
ATOM 1022 C C . ALA A 1 132 ? 23.954 3.623 -10.982 1.00 92.50 132 ALA A C 1
ATOM 1024 O O . ALA A 1 132 ? 24.594 2.912 -11.753 1.00 92.50 132 ALA A O 1
ATOM 1025 N N . PHE A 1 133 ? 22.744 4.097 -11.291 1.00 95.62 133 PHE A N 1
ATOM 1026 C CA . PHE A 1 133 ? 22.104 3.890 -12.593 1.00 95.62 133 PHE A CA 1
ATOM 1027 C C . PHE A 1 133 ? 21.173 5.052 -12.964 1.00 95.62 133 PHE A C 1
ATOM 1029 O O . PHE A 1 133 ? 20.861 5.889 -12.128 1.00 95.62 133 PHE A O 1
ATOM 1036 N N . THR A 1 134 ? 20.711 5.144 -14.206 1.00 95.19 134 THR A N 1
ATOM 1037 C CA . THR A 1 134 ? 19.734 6.124 -14.696 1.00 95.19 134 THR A CA 1
ATOM 1038 C C . THR A 1 134 ? 19.004 5.580 -15.922 1.00 95.19 134 THR A C 1
ATOM 1040 O O . THR A 1 134 ? 19.494 4.678 -16.603 1.00 95.19 134 THR A O 1
ATOM 1043 N N . ALA A 1 135 ? 17.836 6.147 -16.223 1.00 94.12 135 ALA A N 1
ATOM 1044 C CA . ALA A 1 135 ? 17.195 5.967 -17.519 1.00 94.12 135 ALA A CA 1
ATOM 1045 C C . ALA A 1 135 ? 18.021 6.639 -18.625 1.00 94.12 135 ALA A C 1
ATOM 1047 O O . ALA A 1 135 ? 18.606 7.703 -18.399 1.00 94.12 135 ALA A O 1
ATOM 1048 N N . THR A 1 136 ? 18.033 6.043 -19.818 1.00 91.44 136 THR A N 1
ATOM 1049 C CA . THR A 1 136 ? 18.540 6.704 -21.027 1.00 91.44 136 THR A CA 1
ATOM 1050 C C . THR A 1 136 ? 17.544 7.776 -21.468 1.00 91.44 136 THR A C 1
ATOM 1052 O O . THR A 1 136 ? 16.344 7.510 -21.531 1.00 91.44 136 THR A O 1
ATOM 1055 N N . ALA A 1 137 ? 18.032 8.983 -21.761 1.00 86.69 137 ALA A N 1
ATOM 1056 C CA . ALA A 1 137 ? 17.190 10.061 -22.272 1.00 86.69 137 ALA A CA 1
ATOM 1057 C C . ALA A 1 137 ? 16.637 9.713 -23.668 1.00 86.69 137 ALA A C 1
ATOM 1059 O O . ALA A 1 137 ? 17.399 9.199 -24.492 1.00 86.69 137 ALA A O 1
ATOM 1060 N N . PRO A 1 138 ? 15.349 9.991 -23.949 1.00 84.75 138 PRO A N 1
ATOM 1061 C CA . PRO A 1 138 ? 14.798 9.805 -25.286 1.00 84.75 138 PRO A CA 1
ATOM 1062 C C . PRO A 1 138 ? 15.526 10.657 -26.321 1.00 84.75 138 PRO A C 1
ATOM 1064 O O . PRO A 1 138 ? 15.849 11.821 -26.064 1.00 84.75 138 PRO A O 1
ATOM 1067 N N . GLY A 1 139 ? 15.725 10.093 -27.511 1.00 83.88 139 GLY A N 1
ATOM 1068 C CA . GLY A 1 139 ? 16.036 10.866 -28.702 1.00 83.88 139 GLY A CA 1
ATOM 1069 C C . GLY A 1 139 ? 14.832 11.686 -29.170 1.00 83.88 139 GLY A C 1
ATOM 1070 O O . GLY A 1 139 ? 13.690 11.477 -28.754 1.00 83.88 139 GLY A O 1
ATOM 1071 N N . PHE A 1 140 ? 15.078 12.645 -30.058 1.00 80.50 140 PHE A N 1
ATOM 1072 C CA . PHE A 1 140 ? 13.999 13.399 -30.691 1.00 80.50 140 PHE A CA 1
ATOM 1073 C C . PHE A 1 140 ? 13.100 12.457 -31.509 1.00 80.50 140 PHE A C 1
ATOM 1075 O O . PHE A 1 140 ? 13.585 11.775 -32.406 1.00 80.50 140 PHE A O 1
ATOM 1082 N N . GLY A 1 141 ? 11.797 12.447 -31.212 1.00 78.31 141 GLY A N 1
ATOM 1083 C CA . GLY A 1 141 ? 10.816 11.584 -31.881 1.00 78.31 141 GLY A CA 1
ATOM 1084 C C . GLY A 1 141 ? 10.695 10.168 -31.305 1.00 78.31 141 GLY A C 1
ATOM 1085 O O . GLY A 1 141 ? 9.835 9.417 -31.760 1.00 78.31 141 GLY A O 1
ATOM 1086 N N . ASP A 1 142 ? 11.493 9.807 -30.293 1.00 84.38 142 ASP A N 1
ATOM 1087 C CA . ASP A 1 142 ? 11.391 8.502 -29.641 1.00 84.38 142 ASP A CA 1
ATOM 1088 C C . ASP A 1 142 ? 10.143 8.430 -28.749 1.00 84.38 142 ASP A C 1
ATOM 1090 O O . ASP A 1 142 ? 9.953 9.249 -27.849 1.00 84.38 142 ASP A O 1
ATOM 1094 N N . ASN A 1 143 ? 9.333 7.383 -28.922 1.00 85.38 143 ASN A N 1
ATOM 1095 C CA . ASN A 1 143 ? 8.279 7.014 -27.971 1.00 85.38 143 ASN A CA 1
ATOM 1096 C C . ASN A 1 143 ? 8.840 6.088 -26.871 1.00 85.38 143 ASN A C 1
ATOM 1098 O O . ASN A 1 143 ? 8.389 4.951 -26.700 1.00 85.38 143 ASN A O 1
ATOM 1102 N N . PHE A 1 144 ? 9.891 6.558 -26.192 1.00 91.31 144 PHE A N 1
ATOM 1103 C CA . PHE A 1 144 ? 10.644 5.820 -25.178 1.00 91.31 144 PHE A CA 1
ATOM 1104 C C . PHE A 1 144 ? 10.909 6.693 -23.945 1.00 91.31 144 PHE A C 1
ATOM 1106 O O . PHE A 1 144 ? 11.570 7.720 -24.037 1.00 91.31 144 PHE A O 1
ATOM 1113 N N . ASP A 1 145 ? 10.461 6.275 -22.769 1.00 93.25 145 ASP A N 1
ATOM 1114 C CA . ASP A 1 145 ? 10.781 6.918 -21.503 1.00 93.25 145 ASP A CA 1
ATOM 1115 C C . ASP A 1 145 ? 10.670 5.906 -20.353 1.00 93.25 145 ASP A C 1
ATOM 1117 O O . ASP A 1 145 ? 9.591 5.443 -20.002 1.00 93.25 145 ASP A O 1
ATOM 1121 N N . VAL A 1 146 ? 11.790 5.559 -19.720 1.00 96.12 146 VAL A N 1
ATOM 1122 C CA . VAL A 1 146 ? 11.787 4.736 -18.495 1.00 96.12 146 VAL A CA 1
ATOM 1123 C C . VAL A 1 146 ? 12.243 5.523 -17.263 1.00 96.12 146 VAL A C 1
ATOM 1125 O O . VAL A 1 146 ? 12.616 4.927 -16.251 1.00 96.12 146 VAL A O 1
ATOM 1128 N N . SER A 1 147 ? 12.199 6.861 -17.314 1.00 96.69 147 SER A N 1
ATOM 1129 C CA . SER A 1 147 ? 12.604 7.732 -16.199 1.00 96.69 147 SER A CA 1
ATOM 1130 C C . SER A 1 147 ? 11.777 7.495 -14.944 1.00 96.69 147 SER A C 1
ATOM 1132 O O . SER A 1 147 ? 12.355 7.345 -13.867 1.00 96.69 147 SER A O 1
ATOM 1134 N N . THR A 1 148 ? 10.454 7.345 -15.079 1.00 97.88 148 THR A N 1
ATOM 1135 C CA . THR A 1 148 ? 9.577 7.020 -13.948 1.00 97.88 148 THR A CA 1
ATOM 1136 C C . THR A 1 148 ? 9.982 5.704 -13.296 1.00 97.88 148 THR A C 1
ATOM 1138 O O . THR A 1 148 ? 10.138 5.647 -12.078 1.00 97.88 148 THR A O 1
ATOM 1141 N N . HIS A 1 149 ? 10.218 4.659 -14.093 1.00 98.31 149 HIS A N 1
ATOM 1142 C CA . HIS A 1 149 ? 10.632 3.354 -13.580 1.00 98.31 149 HIS A CA 1
ATOM 1143 C C . HIS A 1 149 ? 11.976 3.447 -12.857 1.00 98.31 149 HIS A C 1
ATOM 1145 O O . HIS A 1 149 ? 12.088 2.988 -11.724 1.00 98.31 149 HIS A O 1
ATOM 1151 N N . ALA A 1 150 ? 12.972 4.103 -13.459 1.00 98.06 150 ALA A N 1
ATOM 1152 C CA . ALA A 1 150 ? 14.269 4.300 -12.822 1.00 98.06 150 ALA A CA 1
ATOM 1153 C C . ALA A 1 150 ? 14.141 5.068 -11.497 1.00 98.06 150 ALA A C 1
ATOM 1155 O O . ALA A 1 150 ? 14.727 4.665 -10.495 1.00 98.06 150 ALA A O 1
ATOM 1156 N N . ALA A 1 151 ? 13.352 6.144 -11.463 1.00 97.94 151 ALA A N 1
ATOM 1157 C CA . ALA A 1 151 ? 13.136 6.942 -10.261 1.00 97.94 151 ALA A CA 1
ATOM 1158 C C . ALA A 1 151 ? 12.460 6.135 -9.139 1.00 97.94 151 ALA A C 1
ATOM 1160 O O . ALA A 1 151 ? 12.917 6.176 -7.995 1.00 97.94 151 ALA A O 1
ATOM 1161 N N . VAL A 1 152 ? 11.421 5.358 -9.464 1.00 98.25 152 VAL A N 1
ATOM 1162 C CA . VAL A 1 152 ? 10.725 4.491 -8.499 1.00 98.25 152 VAL A CA 1
ATOM 1163 C C . VAL A 1 152 ? 11.663 3.408 -7.969 1.00 98.25 152 VAL A C 1
ATOM 1165 O O . VAL A 1 152 ? 11.761 3.241 -6.755 1.00 98.25 152 VAL A O 1
ATOM 1168 N N . ILE A 1 153 ? 12.417 2.733 -8.844 1.00 98.38 153 ILE A N 1
ATOM 1169 C CA . ILE A 1 153 ? 13.391 1.707 -8.444 1.00 98.38 153 ILE A CA 1
ATOM 1170 C C . ILE A 1 153 ? 14.434 2.303 -7.496 1.00 98.38 153 ILE A C 1
ATOM 1172 O O . ILE A 1 153 ? 14.706 1.725 -6.447 1.00 98.38 153 ILE A O 1
ATOM 1176 N N . LYS A 1 154 ? 14.980 3.487 -7.803 1.00 97.50 154 LYS A N 1
ATOM 1177 C CA . LYS A 1 154 ? 15.922 4.177 -6.908 1.00 97.50 154 LYS A CA 1
ATOM 1178 C C . LYS A 1 154 ? 15.315 4.464 -5.541 1.00 97.50 154 LYS A C 1
ATOM 1180 O O . LYS A 1 154 ? 15.962 4.221 -4.524 1.00 97.50 154 LYS A O 1
ATOM 1185 N N . MET A 1 155 ? 14.080 4.964 -5.510 1.00 96.31 155 MET A N 1
ATOM 1186 C CA . MET A 1 155 ? 13.368 5.216 -4.259 1.00 96.31 155 MET A CA 1
ATOM 1187 C C . MET A 1 155 ? 13.177 3.922 -3.456 1.00 96.31 155 MET A C 1
ATOM 1189 O O . MET A 1 155 ? 13.413 3.912 -2.250 1.00 96.31 155 MET A O 1
ATOM 1193 N N . MET A 1 156 ? 12.824 2.814 -4.111 1.00 96.31 156 MET A N 1
ATOM 1194 C CA . MET A 1 156 ? 12.703 1.503 -3.465 1.00 96.31 156 MET A CA 1
ATOM 1195 C C . MET A 1 156 ? 14.050 0.996 -2.935 1.00 96.31 156 MET A C 1
ATOM 1197 O O . MET A 1 156 ? 14.107 0.511 -1.806 1.00 96.31 156 MET A O 1
ATOM 1201 N N . MET A 1 157 ? 15.136 1.165 -3.693 1.00 95.69 157 MET A N 1
ATOM 1202 C CA . MET A 1 157 ? 16.481 0.752 -3.281 1.00 95.69 157 MET A CA 1
ATOM 1203 C C . MET A 1 157 ? 17.002 1.547 -2.075 1.00 95.69 157 MET A C 1
ATOM 1205 O O . MET A 1 157 ? 17.593 0.986 -1.154 1.00 95.69 157 MET A O 1
ATOM 1209 N N . LEU A 1 158 ? 16.748 2.857 -2.042 1.00 93.56 158 LEU A N 1
ATOM 1210 C CA . LEU A 1 158 ? 17.041 3.712 -0.886 1.00 93.56 158 LEU A CA 1
ATOM 1211 C C . LEU A 1 158 ? 16.211 3.340 0.341 1.00 93.56 158 LEU A C 1
ATOM 1213 O O . LEU A 1 158 ? 16.667 3.485 1.480 1.00 93.56 158 LEU A O 1
ATOM 1217 N N . LYS A 1 159 ? 14.976 2.894 0.112 1.00 90.38 159 LYS A N 1
ATOM 1218 C CA . LYS A 1 159 ? 14.041 2.564 1.175 1.00 90.38 159 LYS A CA 1
ATOM 1219 C C . LYS A 1 159 ? 14.363 1.222 1.821 1.00 90.38 159 LYS A C 1
ATOM 1221 O O . LYS A 1 159 ? 14.474 1.143 3.044 1.00 90.38 159 LYS A O 1
ATOM 1226 N N . PHE A 1 160 ? 14.486 0.180 1.007 1.00 90.75 160 PHE A N 1
ATOM 1227 C CA . PHE A 1 160 ? 14.520 -1.203 1.474 1.00 90.75 160 PHE A CA 1
ATOM 1228 C C . PHE A 1 160 ? 15.909 -1.844 1.400 1.00 90.75 160 PHE A C 1
ATOM 1230 O O . PHE A 1 160 ? 16.174 -2.766 2.166 1.00 90.75 160 PHE A O 1
ATOM 1237 N N . GLY A 1 161 ? 16.796 -1.330 0.550 1.00 92.62 161 GLY A N 1
ATOM 1238 C CA . GLY A 1 161 ? 18.083 -1.939 0.209 1.00 92.62 161 GLY A CA 1
ATOM 1239 C C . GLY A 1 161 ? 18.189 -2.161 -1.298 1.00 92.62 161 GLY A C 1
ATOM 1240 O O . GLY A 1 161 ? 17.177 -2.200 -1.993 1.00 92.62 161 GLY A O 1
ATOM 1241 N N . GLN A 1 162 ? 19.412 -2.260 -1.817 1.00 92.44 162 GLN A N 1
ATOM 1242 C CA . GLN A 1 162 ? 19.652 -2.294 -3.261 1.00 92.44 162 GLN A CA 1
ATOM 1243 C C . GLN A 1 162 ? 19.096 -3.548 -3.953 1.00 92.44 162 GLN A C 1
ATOM 1245 O O . GLN A 1 162 ? 18.590 -3.452 -5.069 1.00 92.44 162 GLN A O 1
ATOM 1250 N N . SER A 1 163 ? 19.210 -4.720 -3.325 1.00 94.06 163 SER A N 1
ATOM 1251 C CA . SER A 1 163 ? 18.941 -5.977 -4.024 1.00 94.06 163 SER A CA 1
ATOM 1252 C C . SER A 1 163 ? 17.436 -6.192 -4.268 1.00 94.06 163 SER A C 1
ATOM 1254 O O . SER A 1 163 ? 16.607 -5.794 -3.444 1.00 94.06 163 SER A O 1
ATOM 1256 N N . PRO A 1 164 ? 17.041 -6.898 -5.341 1.00 95.44 164 PRO A N 1
ATOM 1257 C CA . PRO A 1 164 ? 15.676 -7.381 -5.536 1.00 95.44 164 PRO A CA 1
ATOM 1258 C C . PRO A 1 164 ? 15.103 -8.118 -4.320 1.00 95.44 164 PRO A C 1
ATOM 1260 O O . PRO A 1 164 ? 13.928 -7.938 -4.003 1.00 95.44 164 PRO A O 1
ATOM 1263 N N . ALA A 1 165 ? 15.920 -8.896 -3.602 1.00 94.31 165 ALA A N 1
ATOM 1264 C CA . ALA A 1 165 ? 15.502 -9.571 -2.375 1.00 94.31 165 ALA A CA 1
ATOM 1265 C C . ALA A 1 165 ? 15.207 -8.608 -1.207 1.00 94.31 165 ALA A C 1
ATOM 1267 O O . ALA A 1 165 ? 14.405 -8.946 -0.338 1.00 94.31 165 ALA A O 1
ATOM 1268 N N . ASP A 1 166 ? 15.817 -7.420 -1.172 1.00 93.19 166 ASP A N 1
ATOM 1269 C CA . ASP A 1 166 ? 15.484 -6.361 -0.211 1.00 93.19 166 ASP A CA 1
ATOM 1270 C C . ASP A 1 166 ? 14.181 -5.635 -0.615 1.00 93.19 166 ASP A C 1
ATOM 1272 O O . ASP A 1 166 ? 13.297 -5.351 0.209 1.00 93.19 166 ASP A O 1
ATOM 1276 N N . VAL A 1 167 ? 14.047 -5.356 -1.915 1.00 94.75 167 VAL A N 1
ATOM 1277 C CA . VAL A 1 167 ? 12.954 -4.573 -2.500 1.00 94.75 167 VAL A CA 1
ATOM 1278 C C . VAL A 1 167 ? 11.625 -5.333 -2.530 1.00 94.75 167 VAL A C 1
ATOM 1280 O O . VAL A 1 167 ? 10.592 -4.763 -2.174 1.00 94.75 167 VAL A O 1
ATOM 1283 N N . PHE A 1 168 ? 11.611 -6.613 -2.892 1.00 95.88 168 PHE A N 1
ATOM 1284 C CA . PHE A 1 168 ? 10.397 -7.437 -2.881 1.00 95.88 168 PHE A CA 1
ATOM 1285 C C . PHE A 1 168 ? 10.167 -8.091 -1.512 1.00 95.88 168 PHE A C 1
ATOM 1287 O O . PHE A 1 168 ? 10.951 -7.900 -0.581 1.00 95.88 168 PHE A O 1
ATOM 1294 N N . ASP A 1 169 ? 9.023 -8.747 -1.315 1.00 92.56 169 ASP A N 1
ATOM 1295 C CA . ASP A 1 169 ? 8.779 -9.492 -0.073 1.00 92.56 169 ASP A CA 1
ATOM 1296 C C . ASP A 1 169 ? 9.571 -10.809 -0.086 1.00 92.56 169 ASP A C 1
ATOM 1298 O O . ASP A 1 169 ? 10.324 -11.120 0.850 1.00 92.56 169 ASP A O 1
ATOM 1302 N N . GLU A 1 170 ? 9.492 -11.505 -1.222 1.00 95.00 170 GLU A N 1
ATOM 1303 C CA . GLU A 1 170 ? 10.199 -12.748 -1.500 1.00 95.00 170 GLU A CA 1
ATOM 1304 C C . GLU A 1 170 ? 10.671 -12.808 -2.958 1.00 95.00 170 GLU A C 1
ATOM 1306 O O . GLU A 1 170 ? 9.959 -12.390 -3.870 1.00 95.00 170 GLU A O 1
ATOM 1311 N N . VAL A 1 171 ? 11.868 -13.357 -3.171 1.00 95.81 171 VAL A N 1
ATOM 1312 C CA . VAL A 1 171 ? 12.402 -13.704 -4.492 1.00 95.81 171 VAL A CA 1
ATOM 1313 C C . VAL A 1 171 ? 12.997 -15.103 -4.388 1.00 95.81 171 VAL A C 1
ATOM 1315 O O . VAL A 1 171 ? 13.907 -15.338 -3.591 1.00 95.81 171 VAL A O 1
ATOM 1318 N N . LYS A 1 172 ? 12.479 -16.037 -5.181 1.00 94.25 172 LYS A N 1
ATOM 1319 C CA . LYS A 1 172 ? 12.932 -17.426 -5.249 1.00 94.25 172 LYS A CA 1
ATOM 1320 C C . LYS A 1 172 ? 13.372 -17.746 -6.663 1.00 94.25 172 LYS A C 1
ATOM 1322 O O . LYS A 1 172 ? 12.689 -17.426 -7.629 1.00 94.25 172 LYS A O 1
ATOM 1327 N N . ARG A 1 173 ? 14.512 -18.414 -6.786 1.00 93.44 173 ARG A N 1
ATOM 1328 C CA . ARG A 1 173 ? 14.941 -18.978 -8.062 1.00 93.44 173 ARG A CA 1
ATOM 1329 C C . ARG A 1 173 ? 14.144 -20.244 -8.356 1.00 93.44 173 ARG A C 1
ATOM 1331 O O . ARG A 1 173 ? 13.960 -21.077 -7.470 1.00 93.44 173 ARG A O 1
ATOM 1338 N N . SER A 1 174 ? 13.740 -20.405 -9.605 1.00 91.88 174 SER A N 1
ATOM 1339 C CA . SER A 1 174 ? 13.141 -21.627 -10.129 1.00 91.88 174 SER A CA 1
ATOM 1340 C C . SER A 1 174 ? 13.906 -22.104 -11.365 1.00 91.88 174 SER A C 1
ATOM 1342 O O . SER A 1 174 ? 14.888 -21.497 -11.797 1.00 91.88 174 SER A O 1
ATOM 1344 N N . THR A 1 175 ? 13.504 -23.244 -11.924 1.00 90.31 175 THR A N 1
ATOM 1345 C CA . THR A 1 175 ? 14.172 -23.831 -13.095 1.00 90.31 175 THR A CA 1
ATOM 1346 C C . THR A 1 175 ? 13.987 -22.985 -14.354 1.00 90.31 175 THR A C 1
ATOM 1348 O O . THR A 1 175 ? 14.893 -22.914 -15.180 1.00 90.31 175 THR A O 1
ATOM 1351 N N . THR A 1 176 ? 12.838 -22.322 -14.495 1.00 93.69 176 THR A N 1
ATOM 1352 C CA . THR A 1 176 ? 12.474 -21.532 -15.681 1.00 93.69 176 THR A CA 1
ATOM 1353 C C . THR A 1 176 ? 12.671 -20.030 -15.497 1.00 93.69 176 THR A C 1
ATOM 1355 O O . THR A 1 176 ? 12.672 -19.300 -16.489 1.00 93.69 176 THR A O 1
ATOM 1358 N N . GLY A 1 177 ? 12.940 -19.566 -14.275 1.00 95.75 177 GLY A N 1
ATOM 1359 C CA . GLY A 1 177 ? 13.149 -18.151 -13.993 1.00 95.75 177 GLY A CA 1
ATOM 1360 C C . GLY A 1 177 ? 13.164 -17.847 -12.503 1.00 95.75 177 GLY A C 1
ATOM 1361 O O . GLY A 1 177 ? 13.915 -18.452 -11.734 1.00 95.75 177 GLY A O 1
ATOM 1362 N N . TYR A 1 178 ? 12.323 -16.896 -12.106 1.00 96.94 178 TYR A N 1
ATOM 1363 C CA . TYR A 1 178 ? 12.221 -16.421 -10.732 1.00 96.94 178 TYR A CA 1
ATOM 1364 C C . TYR A 1 178 ? 10.761 -16.261 -10.328 1.00 96.94 178 TYR A C 1
ATOM 1366 O O . TYR A 1 178 ? 9.985 -15.639 -11.048 1.00 96.94 178 TYR A O 1
ATOM 1374 N N . ASP A 1 179 ? 10.416 -16.783 -9.157 1.00 97.44 179 ASP A N 1
ATOM 1375 C CA . ASP A 1 179 ? 9.133 -16.554 -8.505 1.00 97.44 179 ASP A CA 1
ATOM 1376 C C . ASP A 1 179 ? 9.295 -15.394 -7.522 1.00 97.44 179 ASP A C 1
ATOM 1378 O O . ASP A 1 179 ? 10.147 -15.429 -6.629 1.00 97.44 179 ASP A O 1
ATOM 1382 N N . ILE A 1 180 ? 8.505 -14.341 -7.705 1.00 97.75 180 ILE A N 1
ATOM 1383 C CA . ILE A 1 180 ? 8.579 -13.116 -6.912 1.00 97.75 180 ILE A CA 1
ATOM 1384 C C . ILE A 1 180 ? 7.240 -12.868 -6.239 1.00 97.75 180 ILE A C 1
ATOM 1386 O O . ILE A 1 180 ? 6.203 -12.866 -6.899 1.00 97.75 180 ILE A O 1
ATOM 1390 N N . THR A 1 181 ? 7.287 -12.569 -4.945 1.00 96.75 181 THR A N 1
ATOM 1391 C CA . THR A 1 181 ? 6.158 -12.023 -4.190 1.00 96.75 181 THR A CA 1
ATOM 1392 C C . THR A 1 181 ? 6.439 -10.555 -3.898 1.00 96.75 181 THR A C 1
ATOM 1394 O O . THR A 1 181 ? 7.412 -10.204 -3.224 1.00 96.75 181 THR A O 1
ATOM 1397 N N . MET A 1 182 ? 5.595 -9.675 -4.428 1.00 96.19 182 MET A N 1
ATOM 1398 C CA . MET A 1 182 ? 5.657 -8.234 -4.202 1.00 96.19 182 MET A CA 1
ATOM 1399 C C . MET A 1 182 ? 5.150 -7.865 -2.802 1.00 96.19 182 MET A C 1
ATOM 1401 O O . MET A 1 182 ? 4.451 -8.640 -2.152 1.00 96.19 182 MET A O 1
ATOM 1405 N N . LYS A 1 183 ? 5.466 -6.653 -2.322 1.00 92.38 183 LYS A N 1
ATOM 1406 C CA . LYS A 1 183 ? 5.069 -6.215 -0.967 1.00 92.38 183 LYS A CA 1
ATOM 1407 C C . LYS A 1 183 ? 3.559 -5.986 -0.792 1.00 92.38 183 LYS A C 1
ATOM 1409 O O . LYS A 1 183 ? 3.098 -5.830 0.336 1.00 92.38 183 LYS A O 1
ATOM 1414 N N . ASP A 1 184 ? 2.797 -5.976 -1.880 1.00 91.75 184 ASP A N 1
ATOM 1415 C CA . ASP A 1 184 ? 1.332 -5.962 -1.887 1.00 91.75 184 ASP A CA 1
ATOM 1416 C C . ASP A 1 184 ? 0.716 -7.359 -2.091 1.00 91.75 184 ASP A C 1
ATOM 1418 O O . ASP A 1 184 ? -0.468 -7.485 -2.415 1.00 91.75 184 ASP A O 1
ATOM 1422 N N . GLY A 1 185 ? 1.532 -8.404 -1.929 1.00 91.31 185 GLY A N 1
ATOM 1423 C CA . GLY A 1 185 ? 1.144 -9.805 -2.042 1.00 91.31 185 GLY A CA 1
ATOM 1424 C C . GLY A 1 185 ? 0.968 -10.305 -3.476 1.00 91.31 185 GLY A C 1
ATOM 1425 O O . GLY A 1 185 ? 0.682 -11.486 -3.654 1.00 91.31 185 GLY A O 1
ATOM 1426 N N . PHE A 1 186 ? 1.129 -9.454 -4.498 1.00 93.25 186 PHE A N 1
ATOM 1427 C CA . PHE A 1 186 ? 1.030 -9.900 -5.887 1.00 93.25 186 PHE A CA 1
ATOM 1428 C C . PHE A 1 186 ? 2.209 -10.814 -6.231 1.00 93.25 186 PHE A C 1
ATOM 1430 O O . PHE A 1 186 ? 3.363 -10.468 -5.965 1.00 93.25 186 PHE A O 1
ATOM 1437 N N . THR A 1 187 ? 1.930 -11.969 -6.830 1.00 95.88 187 THR A N 1
ATOM 1438 C CA . THR A 1 187 ? 2.958 -12.933 -7.226 1.00 95.88 187 THR A CA 1
ATOM 1439 C C . THR A 1 187 ? 3.140 -12.954 -8.736 1.00 95.88 187 THR A C 1
ATOM 1441 O O . THR A 1 187 ? 2.174 -12.898 -9.496 1.00 95.88 187 THR A O 1
ATOM 1444 N N . VAL A 1 188 ? 4.392 -13.031 -9.183 1.00 96.94 188 VAL A N 1
ATOM 1445 C CA . VAL A 1 188 ? 4.740 -13.192 -10.599 1.00 96.94 188 VAL A CA 1
ATOM 1446 C C . VAL A 1 188 ? 5.823 -14.246 -10.766 1.00 96.94 188 VAL A C 1
ATOM 1448 O O . VAL A 1 188 ? 6.686 -14.405 -9.905 1.00 96.94 188 VAL A O 1
ATOM 1451 N N . HIS A 1 189 ? 5.806 -14.914 -11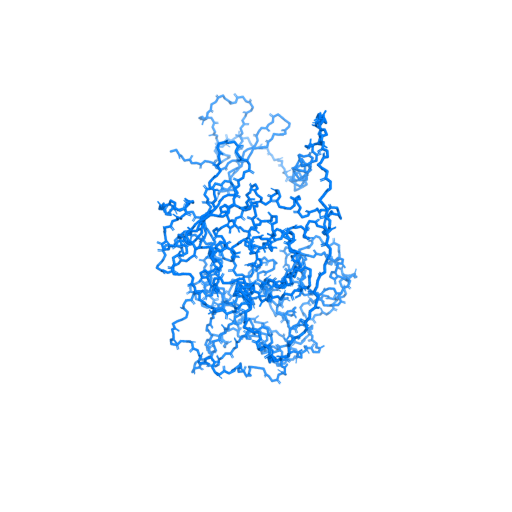.915 1.00 97.75 189 HIS A N 1
ATOM 1452 C CA . HIS A 1 189 ? 6.932 -15.700 -12.399 1.00 97.75 189 HIS A CA 1
ATOM 1453 C C . HIS A 1 189 ? 7.584 -14.957 -13.563 1.00 97.75 189 HIS A C 1
ATOM 1455 O O . HIS A 1 189 ? 6.927 -14.756 -14.581 1.00 97.75 189 HIS A O 1
ATOM 1461 N N . VAL A 1 190 ? 8.845 -14.549 -13.433 1.00 97.75 190 VAL A N 1
ATOM 1462 C CA . VAL A 1 190 ? 9.606 -13.910 -14.518 1.00 97.75 190 VAL A CA 1
ATOM 1463 C C . VAL A 1 190 ? 10.541 -14.942 -15.129 1.00 97.75 190 VAL A C 1
ATOM 1465 O O . VAL A 1 190 ? 11.467 -15.405 -14.459 1.00 97.75 190 VAL A O 1
ATOM 1468 N N . ALA A 1 191 ? 10.321 -15.293 -16.395 1.00 97.81 191 ALA A N 1
ATOM 1469 C CA . ALA A 1 191 ? 11.168 -16.247 -17.102 1.00 97.81 191 ALA A CA 1
ATOM 1470 C C . ALA A 1 191 ? 12.548 -15.648 -17.448 1.00 97.81 191 ALA A C 1
ATOM 1472 O O . ALA A 1 191 ? 12.714 -14.431 -17.573 1.00 97.81 191 ALA A O 1
ATOM 1473 N N . HIS A 1 192 ? 13.568 -16.497 -17.622 1.00 95.75 192 HIS A N 1
ATOM 1474 C CA . HIS A 1 192 ? 14.929 -16.031 -17.944 1.00 95.75 192 HIS A CA 1
ATOM 1475 C C . HIS A 1 192 ? 14.994 -15.215 -19.252 1.00 95.75 192 HIS A C 1
ATOM 1477 O O . HIS A 1 192 ? 15.760 -14.251 -19.357 1.00 95.75 192 HIS A O 1
ATOM 1483 N N . ASP A 1 193 ? 14.197 -15.584 -20.256 1.00 97.00 193 ASP A N 1
ATOM 1484 C CA . ASP A 1 193 ? 14.114 -14.877 -21.535 1.00 97.00 193 ASP A CA 1
ATOM 1485 C C . ASP A 1 193 ? 13.393 -13.529 -21.393 1.00 97.00 193 ASP A C 1
ATOM 1487 O O . ASP A 1 193 ? 13.866 -12.533 -21.937 1.00 97.00 193 ASP A O 1
ATOM 1491 N N . GLU A 1 194 ? 12.315 -13.468 -20.606 1.00 98.19 194 GLU A N 1
ATOM 1492 C CA . GLU A 1 194 ? 11.605 -12.230 -20.257 1.00 98.19 194 GLU A CA 1
ATOM 1493 C C . GLU A 1 194 ? 12.533 -11.234 -19.552 1.00 98.19 194 GLU A C 1
ATOM 1495 O O . GLU A 1 194 ? 12.618 -10.072 -19.956 1.00 98.19 194 GLU A O 1
ATOM 1500 N N . LEU A 1 195 ? 13.305 -11.698 -18.562 1.00 97.56 195 LEU A N 1
ATOM 1501 C CA . LEU A 1 195 ? 14.312 -10.883 -17.878 1.00 97.56 195 LEU A CA 1
ATOM 1502 C C . LEU A 1 195 ? 15.381 -10.371 -18.850 1.00 97.56 195 LEU A C 1
ATOM 1504 O O . LEU A 1 195 ? 15.765 -9.200 -18.802 1.00 97.56 195 LEU A O 1
ATOM 1508 N N . THR A 1 196 ? 15.847 -11.227 -19.761 1.00 96.56 196 THR A N 1
ATOM 1509 C CA . THR A 1 196 ? 16.838 -10.848 -20.776 1.00 96.56 196 THR A CA 1
ATOM 1510 C C . THR A 1 196 ? 16.282 -9.788 -21.732 1.00 96.56 196 THR A C 1
ATOM 1512 O O . THR A 1 196 ? 16.959 -8.792 -22.002 1.00 96.56 196 THR A O 1
ATOM 1515 N N . ARG A 1 197 ? 15.046 -9.964 -22.226 1.00 97.94 197 ARG A N 1
ATOM 1516 C CA . ARG A 1 197 ? 14.363 -8.996 -23.103 1.00 97.94 197 ARG A CA 1
ATOM 1517 C C . ARG A 1 197 ? 14.161 -7.656 -22.398 1.00 97.94 197 ARG A C 1
ATOM 1519 O O . ARG A 1 197 ? 14.548 -6.624 -22.945 1.00 97.94 197 ARG A O 1
ATOM 1526 N N . ALA A 1 198 ? 13.641 -7.671 -21.173 1.00 97.62 198 ALA A N 1
ATOM 1527 C CA . ALA A 1 198 ? 13.410 -6.466 -20.382 1.00 97.62 198 ALA A CA 1
ATOM 1528 C C . ALA A 1 198 ? 14.714 -5.713 -20.072 1.00 97.62 198 ALA A C 1
ATOM 1530 O O . ALA A 1 198 ? 14.766 -4.499 -20.247 1.00 97.62 198 ALA A O 1
ATOM 1531 N N . THR A 1 199 ? 15.786 -6.423 -19.701 1.00 95.69 199 THR A N 1
ATOM 1532 C CA . THR A 1 199 ? 17.111 -5.829 -19.434 1.00 95.69 199 THR A CA 1
ATOM 1533 C C . THR A 1 199 ? 17.651 -5.092 -20.660 1.00 95.69 199 THR A C 1
ATOM 1535 O O . THR A 1 199 ? 18.082 -3.944 -20.562 1.00 95.69 199 THR A O 1
ATOM 1538 N N . ARG A 1 200 ? 17.589 -5.724 -21.841 1.00 95.75 200 ARG A N 1
ATOM 1539 C CA . ARG A 1 200 ? 18.037 -5.107 -23.101 1.00 95.75 200 ARG A CA 1
ATOM 1540 C C . ARG A 1 200 ? 17.189 -3.890 -23.470 1.00 95.75 200 ARG A C 1
ATOM 1542 O O . ARG A 1 200 ? 17.731 -2.875 -23.898 1.00 95.75 200 ARG A O 1
ATOM 1549 N N . ALA A 1 201 ? 15.874 -3.991 -23.296 1.00 96.06 201 ALA A N 1
ATOM 1550 C CA . ALA A 1 201 ? 14.932 -2.952 -23.685 1.00 96.06 201 ALA A CA 1
ATOM 1551 C C . ALA A 1 201 ? 14.936 -1.736 -22.744 1.00 96.06 201 ALA A C 1
ATOM 1553 O O . ALA A 1 201 ? 14.774 -0.615 -23.215 1.00 96.06 201 ALA A O 1
ATOM 1554 N N . ALA A 1 202 ? 15.159 -1.932 -21.439 1.00 96.00 202 ALA A N 1
ATOM 1555 C CA . ALA A 1 202 ? 15.138 -0.854 -20.448 1.00 96.00 202 ALA A CA 1
ATOM 1556 C C . ALA A 1 202 ? 16.251 0.182 -20.660 1.00 96.00 202 ALA A C 1
ATOM 1558 O O . ALA A 1 202 ? 16.076 1.348 -20.314 1.00 96.00 202 ALA A O 1
ATOM 1559 N N . ARG A 1 203 ? 17.397 -0.221 -21.231 1.00 94.81 203 ARG A N 1
ATOM 1560 C CA . ARG A 1 203 ? 18.538 0.671 -21.516 1.00 94.81 203 ARG A CA 1
ATOM 1561 C C . ARG A 1 203 ? 18.943 1.514 -20.294 1.00 94.81 203 ARG A C 1
ATOM 1563 O O . ARG A 1 203 ? 19.218 2.708 -20.423 1.00 94.81 203 ARG A O 1
ATOM 1570 N N . PHE A 1 204 ? 18.955 0.923 -19.098 1.00 95.88 204 PHE A N 1
ATOM 1571 C CA . PHE A 1 204 ? 19.535 1.591 -17.934 1.00 95.88 204 PHE A CA 1
ATOM 1572 C C . PHE A 1 204 ? 21.052 1.719 -18.118 1.00 95.88 204 PHE A C 1
ATOM 1574 O O . PHE A 1 204 ? 21.713 0.765 -18.524 1.00 95.88 204 PHE A O 1
ATOM 1581 N N . GLY A 1 205 ? 21.597 2.899 -17.828 1.00 92.75 205 GLY A N 1
ATOM 1582 C CA . GLY A 1 205 ? 23.040 3.172 -17.843 1.00 92.75 205 GLY A CA 1
ATOM 1583 C C . GLY A 1 205 ? 23.514 3.688 -16.489 1.00 92.75 205 GLY A C 1
ATOM 1584 O O . GLY A 1 205 ? 22.687 4.030 -15.654 1.00 92.75 205 GLY A O 1
ATOM 1585 N N . GLY A 1 206 ? 24.821 3.762 -16.247 1.00 91.19 206 GLY A N 1
ATOM 1586 C CA . GLY A 1 206 ? 25.378 4.242 -14.976 1.00 91.19 206 GLY A CA 1
ATOM 1587 C C . GLY A 1 206 ? 26.726 3.616 -14.641 1.00 91.19 206 GLY A C 1
ATOM 1588 O O . GLY A 1 206 ? 27.248 2.819 -15.416 1.00 91.19 206 GLY A O 1
ATOM 1589 N N . GLY A 1 207 ? 27.294 4.011 -13.500 1.00 87.62 207 GLY A N 1
ATOM 1590 C CA . GLY A 1 207 ? 28.618 3.554 -13.060 1.00 87.62 207 GLY A CA 1
ATOM 1591 C C . GLY A 1 207 ? 28.614 2.274 -12.220 1.00 87.62 207 GLY A C 1
ATOM 1592 O O . GLY A 1 207 ? 29.680 1.713 -11.983 1.00 87.62 207 GLY A O 1
ATOM 1593 N N . ASP A 1 208 ? 27.448 1.816 -11.758 1.00 92.25 208 ASP A N 1
ATOM 1594 C CA . ASP A 1 208 ? 27.313 0.627 -10.915 1.00 92.25 208 ASP A CA 1
ATOM 1595 C C . ASP A 1 208 ? 26.585 -0.486 -11.679 1.00 92.25 208 ASP A C 1
ATOM 1597 O O . ASP A 1 208 ? 25.355 -0.531 -11.757 1.00 92.25 208 ASP A O 1
ATOM 1601 N N . GLU A 1 209 ? 27.357 -1.415 -12.247 1.00 91.06 209 GLU A N 1
ATOM 1602 C CA . GLU A 1 209 ? 26.800 -2.558 -12.975 1.00 91.06 209 GLU A CA 1
ATOM 1603 C C . GLU A 1 209 ? 25.904 -3.449 -12.103 1.00 91.06 209 GLU A C 1
ATOM 1605 O O . GLU A 1 209 ? 24.976 -4.077 -12.615 1.00 91.06 209 GLU A O 1
ATOM 1610 N N . GLY A 1 210 ? 26.174 -3.528 -10.796 1.00 90.75 210 GLY A N 1
ATOM 1611 C CA . GLY A 1 210 ? 25.340 -4.267 -9.854 1.00 90.75 210 GLY A CA 1
ATOM 1612 C C . GLY A 1 210 ? 23.961 -3.630 -9.745 1.00 90.75 210 GLY A C 1
ATOM 1613 O O . GLY A 1 210 ? 22.958 -4.302 -9.978 1.00 90.75 210 GLY A O 1
ATOM 1614 N N . ALA A 1 211 ? 23.916 -2.318 -9.507 1.00 93.12 211 ALA A N 1
ATOM 1615 C CA . ALA A 1 211 ? 22.668 -1.567 -9.431 1.00 93.12 211 ALA A CA 1
ATOM 1616 C C . ALA A 1 211 ? 21.880 -1.596 -10.753 1.00 93.12 211 ALA A C 1
ATOM 1618 O O . ALA A 1 211 ? 20.656 -1.697 -10.729 1.00 93.12 211 ALA A O 1
ATOM 1619 N N . ILE A 1 212 ? 22.556 -1.562 -11.910 1.00 95.19 212 ILE A N 1
ATOM 1620 C CA . ILE A 1 212 ? 21.906 -1.702 -13.226 1.00 95.19 212 ILE A CA 1
ATOM 1621 C C . ILE A 1 212 ? 21.250 -3.081 -13.376 1.00 95.19 212 ILE A C 1
ATOM 1623 O O . ILE A 1 212 ? 20.110 -3.170 -13.846 1.00 95.19 212 ILE A O 1
ATOM 1627 N N . ARG A 1 213 ? 21.936 -4.160 -12.971 1.00 94.50 213 ARG A N 1
ATOM 1628 C CA . ARG A 1 213 ? 21.373 -5.521 -12.996 1.00 94.50 213 ARG A CA 1
ATOM 1629 C C . ARG A 1 213 ? 20.173 -5.648 -12.059 1.00 94.50 213 ARG A C 1
ATOM 1631 O O . ARG A 1 213 ? 19.121 -6.117 -12.490 1.00 94.50 213 ARG A O 1
ATOM 1638 N N . ASP A 1 214 ? 20.305 -5.170 -10.824 1.00 95.75 214 ASP A N 1
ATOM 1639 C CA . ASP A 1 214 ? 19.234 -5.173 -9.822 1.00 95.75 214 ASP A CA 1
ATOM 1640 C C . ASP A 1 214 ? 18.007 -4.378 -10.310 1.00 95.75 214 ASP A C 1
ATOM 1642 O O . ASP A 1 214 ? 16.871 -4.850 -10.237 1.00 95.75 214 ASP A O 1
ATOM 1646 N N . ALA A 1 215 ? 18.230 -3.194 -10.889 1.00 97.31 215 ALA A N 1
ATOM 1647 C CA . ALA A 1 215 ? 17.174 -2.360 -11.453 1.00 97.31 215 ALA A CA 1
ATOM 1648 C C . ALA A 1 215 ? 16.474 -3.025 -12.643 1.00 97.31 215 ALA A C 1
ATOM 1650 O O . ALA A 1 215 ? 15.249 -2.972 -12.751 1.00 97.31 215 ALA A O 1
ATOM 1651 N N . SER A 1 216 ? 17.232 -3.683 -13.521 1.00 97.69 216 SER A N 1
ATOM 1652 C CA . SER A 1 216 ? 16.675 -4.395 -14.677 1.00 97.69 216 SER A CA 1
ATOM 1653 C C . SER A 1 216 ? 15.785 -5.563 -14.249 1.00 97.69 216 SER A C 1
ATOM 1655 O O . SER A 1 216 ? 14.732 -5.781 -14.848 1.00 97.69 216 SER A O 1
ATOM 1657 N N . PHE A 1 217 ? 16.154 -6.261 -13.170 1.00 97.81 217 PHE A N 1
ATOM 1658 C CA . PHE A 1 217 ? 15.317 -7.297 -12.569 1.00 97.81 217 PHE A CA 1
ATOM 1659 C C . PHE A 1 217 ? 13.999 -6.719 -12.038 1.00 97.81 217 PHE A C 1
ATOM 1661 O O . PHE A 1 217 ? 12.929 -7.204 -12.395 1.00 97.81 217 PHE A O 1
ATOM 1668 N N . ILE A 1 218 ? 14.056 -5.645 -11.239 1.00 98.38 218 ILE A N 1
ATOM 1669 C CA . ILE A 1 218 ? 12.853 -4.996 -10.683 1.00 98.38 218 ILE A CA 1
ATOM 1670 C C . ILE A 1 218 ? 11.940 -4.476 -11.807 1.00 98.38 218 ILE A C 1
ATOM 1672 O O . ILE A 1 218 ? 10.717 -4.618 -11.732 1.00 98.38 218 ILE A O 1
ATOM 1676 N N . PHE A 1 219 ? 12.523 -3.931 -12.878 1.00 98.69 219 PHE A N 1
ATOM 1677 C CA . PHE A 1 219 ? 11.793 -3.508 -14.071 1.00 98.69 219 PHE A CA 1
ATOM 1678 C C . PHE A 1 219 ? 11.104 -4.681 -14.787 1.00 98.69 219 PHE A C 1
ATOM 1680 O O . PHE A 1 219 ? 9.926 -4.576 -15.124 1.00 98.69 219 PHE A O 1
ATOM 1687 N N . ALA A 1 220 ? 11.786 -5.815 -14.975 1.00 98.56 220 ALA A N 1
ATOM 1688 C CA . ALA A 1 220 ? 11.188 -7.008 -15.578 1.00 98.56 220 ALA A CA 1
ATOM 1689 C C . ALA A 1 220 ? 9.988 -7.526 -14.765 1.00 98.56 220 ALA A C 1
ATOM 1691 O O . ALA A 1 220 ? 8.955 -7.871 -15.341 1.00 98.56 220 ALA A O 1
ATOM 1692 N N . THR A 1 221 ? 10.084 -7.506 -13.432 1.00 98.50 221 THR A N 1
ATOM 1693 C CA . THR A 1 221 ? 8.976 -7.864 -12.534 1.00 98.50 221 THR A CA 1
ATOM 1694 C C . THR A 1 221 ? 7.764 -6.947 -12.731 1.00 98.50 221 THR A C 1
ATOM 1696 O O . THR A 1 221 ? 6.638 -7.437 -12.821 1.00 98.50 221 THR A O 1
ATOM 1699 N N . PHE A 1 222 ? 7.976 -5.630 -12.856 1.00 98.56 222 PHE A N 1
ATOM 1700 C CA . PHE A 1 222 ? 6.903 -4.674 -13.165 1.00 98.56 222 PHE A CA 1
ATOM 1701 C C . PHE A 1 222 ? 6.219 -4.999 -14.502 1.00 98.56 222 PHE A C 1
ATOM 1703 O O . PHE A 1 222 ? 4.991 -5.072 -14.572 1.00 98.56 222 PHE A O 1
ATOM 1710 N N . VAL A 1 223 ? 7.005 -5.240 -15.558 1.00 98.50 223 VAL A N 1
ATOM 1711 C CA . VAL A 1 223 ? 6.477 -5.588 -16.889 1.00 98.50 223 VAL A CA 1
ATOM 1712 C C . VAL A 1 223 ? 5.641 -6.865 -16.819 1.00 98.50 223 VAL A C 1
ATOM 1714 O O . VAL A 1 223 ? 4.544 -6.916 -17.378 1.00 98.50 223 VAL A O 1
ATOM 1717 N N . LYS A 1 224 ? 6.116 -7.878 -16.083 1.00 98.12 224 LYS A N 1
ATOM 1718 C CA . LYS A 1 224 ? 5.397 -9.145 -15.930 1.00 98.12 224 LYS A CA 1
ATOM 1719 C C . LYS A 1 224 ? 4.069 -8.977 -15.202 1.00 98.12 224 LYS A C 1
ATOM 1721 O O . LYS A 1 224 ? 3.059 -9.522 -15.644 1.00 98.12 224 LYS A O 1
ATOM 1726 N N . ARG A 1 225 ? 4.041 -8.188 -14.127 1.00 97.19 225 ARG A N 1
ATOM 1727 C CA . ARG A 1 225 ? 2.788 -7.862 -13.440 1.00 97.19 225 ARG A CA 1
ATOM 1728 C C . ARG A 1 225 ? 1.811 -7.153 -14.372 1.00 97.19 225 ARG A C 1
ATOM 1730 O O . ARG A 1 225 ? 0.663 -7.571 -14.461 1.00 97.19 225 ARG A O 1
ATOM 1737 N N . LYS A 1 226 ? 2.272 -6.144 -15.117 1.00 95.94 226 LYS A N 1
ATOM 1738 C CA . LYS A 1 226 ? 1.434 -5.429 -16.091 1.00 95.94 226 LYS A CA 1
ATOM 1739 C C . LYS A 1 226 ? 0.857 -6.372 -17.154 1.00 95.94 226 LYS A C 1
ATOM 1741 O O . LYS A 1 226 ? -0.306 -6.221 -17.529 1.00 95.94 226 LYS A O 1
ATOM 1746 N N . GLN A 1 227 ? 1.633 -7.354 -17.622 1.00 96.31 227 GLN A N 1
ATOM 1747 C CA . GLN A 1 227 ? 1.121 -8.406 -18.504 1.00 96.31 227 GLN A CA 1
ATOM 1748 C C . GLN A 1 227 ? -0.023 -9.178 -17.831 1.00 96.31 227 GLN A C 1
ATOM 1750 O O . GLN A 1 227 ? -1.091 -9.308 -18.421 1.00 96.31 227 GLN A O 1
ATOM 1755 N N . MET A 1 228 ? 0.180 -9.670 -16.606 1.00 94.06 228 MET A N 1
ATOM 1756 C CA . MET A 1 228 ? -0.818 -10.469 -15.884 1.00 94.06 228 MET A CA 1
ATOM 1757 C C . MET A 1 228 ? -2.106 -9.693 -15.593 1.00 94.06 228 MET A C 1
ATOM 1759 O O . MET A 1 228 ? -3.188 -10.211 -15.835 1.00 94.06 228 MET A O 1
ATOM 1763 N N . GLU A 1 229 ? -2.004 -8.438 -15.161 1.00 89.81 229 GLU A N 1
ATOM 1764 C CA . GLU A 1 229 ? -3.171 -7.569 -14.955 1.00 89.81 229 GLU A CA 1
ATOM 1765 C C . GLU A 1 229 ? -3.923 -7.304 -16.272 1.00 89.81 229 GLU A C 1
ATOM 1767 O O . GLU A 1 229 ? -5.144 -7.169 -16.284 1.00 89.81 229 GLU A O 1
ATOM 1772 N N . THR A 1 230 ? -3.217 -7.275 -17.408 1.00 85.88 230 THR A N 1
ATOM 1773 C CA . THR A 1 230 ? -3.862 -7.176 -18.727 1.00 85.88 230 THR A CA 1
ATOM 1774 C C . THR A 1 230 ? -4.523 -8.499 -19.124 1.00 85.88 230 THR A C 1
ATOM 1776 O O . THR A 1 230 ? -5.601 -8.468 -19.709 1.00 85.88 230 THR A O 1
ATOM 1779 N N . LEU A 1 231 ? -3.942 -9.653 -18.769 1.00 82.94 231 LEU A N 1
ATOM 1780 C CA . LEU A 1 231 ? -4.530 -10.977 -19.022 1.00 82.94 231 LEU A CA 1
ATOM 1781 C C . LEU A 1 231 ? -5.873 -11.181 -18.310 1.00 82.94 231 LEU A C 1
ATOM 1783 O O . LEU A 1 231 ? -6.734 -11.875 -18.847 1.00 82.94 231 LEU A O 1
ATOM 1787 N N . GLU A 1 232 ? -6.083 -10.544 -17.154 1.00 77.19 232 GLU A N 1
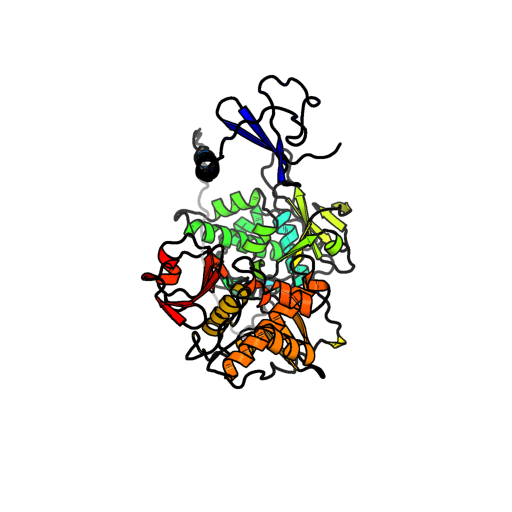ATOM 1788 C CA . GLU A 1 232 ? -7.387 -10.535 -16.468 1.00 77.19 232 GLU A CA 1
ATOM 1789 C C . GLU A 1 232 ? -8.491 -9.860 -17.302 1.00 77.19 232 GLU A C 1
ATOM 1791 O O . GLU A 1 232 ? -9.673 -10.152 -17.121 1.00 77.19 232 GLU A O 1
ATOM 1796 N N . LEU A 1 233 ? -8.116 -8.977 -18.235 1.00 77.38 233 LEU A N 1
ATOM 1797 C CA . LEU A 1 233 ? -9.033 -8.245 -19.112 1.00 77.38 233 LEU A CA 1
ATOM 1798 C C . LEU A 1 233 ? -9.044 -8.789 -20.550 1.00 77.38 233 LEU A C 1
ATOM 1800 O O . LEU A 1 233 ? -10.074 -8.722 -21.222 1.00 77.38 233 LEU A O 1
ATOM 1804 N N . ARG A 1 234 ? -7.907 -9.297 -21.041 1.00 82.25 234 ARG A N 1
ATOM 1805 C CA . ARG A 1 234 ? -7.700 -9.726 -22.430 1.00 82.25 234 ARG A CA 1
ATOM 1806 C C . ARG A 1 234 ? -6.757 -10.935 -22.482 1.00 82.25 234 ARG A C 1
ATOM 1808 O O . ARG A 1 234 ? -5.554 -10.810 -22.268 1.00 82.25 234 ARG A O 1
ATOM 1815 N N . ALA A 1 235 ? -7.308 -12.110 -22.784 1.00 81.81 235 ALA A N 1
ATOM 1816 C CA . ALA A 1 235 ? -6.629 -13.404 -22.629 1.00 81.81 235 ALA A CA 1
ATOM 1817 C C . ALA A 1 235 ? -5.382 -13.628 -23.518 1.00 81.81 235 ALA A C 1
ATOM 1819 O O . ALA A 1 235 ? -4.637 -14.577 -23.295 1.00 81.81 235 ALA A O 1
ATOM 1820 N N . ASP A 1 236 ? -5.148 -12.782 -24.519 1.00 84.75 236 ASP A N 1
ATOM 1821 C CA . ASP A 1 236 ? -4.039 -12.847 -25.482 1.00 84.75 236 ASP A CA 1
ATOM 1822 C C . ASP A 1 236 ? -2.890 -11.862 -25.173 1.00 84.75 236 ASP A C 1
ATOM 1824 O O . ASP A 1 236 ? -1.975 -11.710 -25.982 1.00 84.75 236 ASP A O 1
ATOM 1828 N N . ALA A 1 237 ? -2.910 -11.172 -24.025 1.00 87.06 237 ALA A N 1
ATOM 1829 C CA . ALA A 1 237 ? -1.875 -10.203 -23.667 1.00 87.06 237 ALA A CA 1
ATOM 1830 C C . ALA A 1 237 ? -0.476 -10.846 -23.533 1.00 87.06 237 ALA A C 1
ATOM 1832 O O . ALA A 1 237 ? -0.204 -11.687 -22.667 1.00 87.06 237 ALA A O 1
ATOM 1833 N N . SER A 1 238 ? 0.451 -10.411 -24.389 1.00 94.19 238 SER A N 1
ATOM 1834 C CA . SER A 1 238 ? 1.826 -10.922 -24.421 1.00 94.19 238 SER A CA 1
ATOM 1835 C C . SER A 1 238 ? 2.774 -10.106 -23.536 1.00 94.19 238 SER A C 1
ATOM 1837 O O . SER A 1 238 ? 2.529 -8.935 -23.236 1.00 94.19 238 SER A O 1
ATOM 1839 N N . PHE A 1 239 ? 3.892 -10.715 -23.130 1.00 96.56 239 PHE A N 1
ATOM 1840 C CA . PHE A 1 239 ? 4.939 -10.005 -22.390 1.00 96.56 239 PHE A CA 1
ATOM 1841 C C . PHE A 1 239 ? 5.525 -8.858 -23.219 1.00 96.56 239 PHE A C 1
ATOM 1843 O O . PHE A 1 239 ? 5.753 -7.775 -22.690 1.00 96.56 239 PHE A O 1
ATOM 1850 N N . ASP A 1 240 ? 5.727 -9.075 -24.520 1.00 96.25 240 ASP A N 1
ATOM 1851 C CA . ASP A 1 240 ? 6.320 -8.073 -25.406 1.00 96.25 240 ASP A CA 1
ATOM 1852 C C . ASP A 1 240 ? 5.392 -6.864 -25.593 1.00 96.25 240 ASP A C 1
ATOM 1854 O O . ASP A 1 240 ? 5.863 -5.732 -25.591 1.00 96.25 240 ASP A O 1
ATOM 1858 N N . GLU A 1 241 ? 4.072 -7.064 -25.639 1.00 94.88 241 GLU A N 1
ATOM 1859 C CA . GLU A 1 241 ? 3.102 -5.960 -25.641 1.00 94.88 241 GLU A CA 1
ATOM 1860 C C . GLU A 1 241 ? 3.160 -5.147 -24.339 1.00 94.88 241 GLU A C 1
ATOM 1862 O O . GLU A 1 241 ? 3.215 -3.912 -24.367 1.00 94.88 241 GLU A O 1
ATOM 1867 N N . ALA A 1 242 ? 3.205 -5.828 -23.189 1.00 97.19 242 ALA A N 1
ATOM 1868 C CA . ALA A 1 242 ? 3.354 -5.171 -21.894 1.00 97.19 242 ALA A CA 1
ATOM 1869 C C . ALA A 1 242 ? 4.689 -4.415 -21.792 1.00 97.19 242 ALA A C 1
ATOM 1871 O O . ALA A 1 242 ? 4.728 -3.301 -21.255 1.00 97.19 242 ALA A O 1
ATOM 1872 N N . LEU A 1 243 ? 5.768 -4.988 -22.335 1.00 97.88 243 LEU A N 1
ATOM 1873 C CA . LEU A 1 243 ? 7.086 -4.369 -22.401 1.00 97.88 243 LEU A CA 1
ATOM 1874 C C . LEU A 1 243 ? 7.036 -3.114 -23.270 1.00 97.88 243 LEU A C 1
ATOM 1876 O O . LEU A 1 243 ? 7.334 -2.039 -22.764 1.00 97.88 243 LEU A O 1
ATOM 1880 N N . THR A 1 244 ? 6.579 -3.207 -24.520 1.00 95.75 244 THR A N 1
ATOM 1881 C CA . THR A 1 244 ? 6.462 -2.064 -25.439 1.00 95.75 244 THR A CA 1
ATOM 1882 C C . THR A 1 244 ? 5.662 -0.925 -24.821 1.00 95.75 244 THR A C 1
ATOM 1884 O O . THR A 1 244 ? 6.125 0.213 -24.814 1.00 95.75 244 THR A O 1
ATOM 1887 N N . LYS A 1 245 ? 4.510 -1.225 -24.210 1.00 94.75 245 LYS A N 1
ATOM 1888 C CA . LYS A 1 245 ? 3.694 -0.216 -23.522 1.00 94.75 245 LYS A CA 1
ATOM 1889 C C . LYS A 1 245 ? 4.416 0.417 -22.333 1.00 94.75 245 LYS A C 1
ATOM 1891 O O . LYS A 1 245 ? 4.223 1.593 -22.052 1.00 94.75 245 LYS A O 1
ATOM 1896 N N . THR A 1 246 ? 5.219 -0.359 -21.611 1.00 96.81 246 THR A N 1
ATOM 1897 C CA . THR A 1 246 ? 6.016 0.129 -20.476 1.00 96.81 246 THR A CA 1
ATOM 1898 C C . THR A 1 246 ? 7.153 1.043 -20.920 1.00 96.81 246 THR A C 1
ATOM 1900 O O . THR A 1 246 ? 7.465 2.012 -20.230 1.00 96.81 246 THR A O 1
ATOM 1903 N N . LEU A 1 247 ? 7.757 0.761 -22.075 1.00 96.50 247 LEU A N 1
ATOM 1904 C CA . LEU A 1 247 ? 8.836 1.577 -22.621 1.00 96.50 247 LEU A CA 1
ATOM 1905 C C . LEU A 1 247 ? 8.366 2.973 -23.029 1.00 96.50 247 LEU A C 1
ATOM 1907 O O . LEU A 1 247 ? 9.194 3.867 -23.045 1.00 96.50 247 LEU A O 1
ATOM 1911 N N . SER A 1 248 ? 7.077 3.194 -23.303 1.00 94.06 248 SER A N 1
ATOM 1912 C CA . SER A 1 248 ? 6.527 4.516 -23.654 1.00 94.06 248 SER A CA 1
ATOM 1913 C C . SER A 1 248 ? 6.304 5.460 -22.461 1.00 94.06 248 SER A C 1
ATOM 1915 O O . SER A 1 248 ? 5.759 6.548 -22.640 1.00 94.06 248 SER A O 1
ATOM 1917 N N . GLY A 1 249 ? 6.702 5.067 -21.248 1.00 94.50 249 GLY A N 1
ATOM 1918 C CA . GLY A 1 249 ? 6.515 5.866 -20.036 1.00 94.50 249 GLY A CA 1
ATOM 1919 C C . GLY A 1 249 ? 5.448 5.330 -19.094 1.00 94.50 249 GLY A C 1
ATOM 1920 O O . GLY A 1 249 ? 4.671 4.428 -19.412 1.00 94.50 249 GLY A O 1
ATOM 1921 N N . GLU A 1 250 ? 5.429 5.887 -17.885 1.00 95.94 250 GLU A N 1
ATOM 1922 C CA . GLU A 1 250 ? 4.452 5.535 -16.859 1.00 95.94 250 GLU A CA 1
ATOM 1923 C C . GLU A 1 250 ? 4.210 6.706 -15.901 1.00 95.94 250 GLU A C 1
ATOM 1925 O O . GLU A 1 250 ? 5.114 7.497 -15.621 1.00 95.94 250 GLU A O 1
ATOM 1930 N N . PHE A 1 251 ? 2.996 6.811 -15.360 1.00 95.62 251 PHE A N 1
ATOM 1931 C CA . PHE A 1 251 ? 2.725 7.751 -14.268 1.00 95.62 251 PHE A CA 1
ATOM 1932 C C . PHE A 1 251 ? 3.334 7.235 -12.953 1.00 95.62 251 PHE A C 1
ATOM 1934 O O . PHE A 1 251 ? 3.208 6.041 -12.674 1.00 95.62 251 PHE A O 1
ATOM 1941 N N . PRO A 1 252 ? 3.904 8.091 -12.078 1.00 96.06 252 PRO A N 1
ATOM 1942 C CA . PRO A 1 252 ? 4.509 7.652 -10.814 1.00 96.06 252 PRO A CA 1
ATOM 1943 C C . PRO A 1 252 ? 3.607 6.747 -9.983 1.00 96.06 252 PRO A C 1
ATOM 1945 O O . PRO A 1 252 ? 4.057 5.722 -9.483 1.00 96.06 252 PRO A O 1
ATOM 1948 N N . LYS A 1 253 ? 2.317 7.094 -9.888 1.00 95.38 253 LYS A N 1
ATOM 1949 C CA . LYS A 1 253 ? 1.316 6.298 -9.175 1.00 95.38 253 LYS A CA 1
ATOM 1950 C C . LYS A 1 253 ? 1.239 4.870 -9.708 1.00 95.38 253 LYS A C 1
ATOM 1952 O O . LYS A 1 253 ? 1.334 3.926 -8.937 1.00 95.38 253 LYS A O 1
ATOM 1957 N N . ARG A 1 254 ? 1.104 4.717 -11.027 1.00 95.75 254 ARG A N 1
ATOM 1958 C CA . ARG A 1 254 ? 0.982 3.409 -11.682 1.00 95.75 254 ARG A CA 1
ATOM 1959 C C . ARG A 1 254 ? 2.276 2.611 -11.598 1.00 95.75 254 ARG A C 1
ATOM 1961 O O . ARG A 1 254 ? 2.224 1.409 -11.374 1.00 95.75 254 ARG A O 1
ATOM 1968 N N . ALA A 1 255 ? 3.425 3.274 -11.720 1.00 97.62 255 ALA A N 1
ATOM 1969 C CA . ALA A 1 255 ? 4.721 2.637 -11.530 1.00 97.62 255 ALA A CA 1
ATOM 1970 C C . ALA A 1 255 ? 4.889 2.126 -10.088 1.00 97.62 255 ALA A C 1
ATOM 1972 O O . ALA A 1 255 ? 5.323 0.998 -9.886 1.00 97.62 255 ALA A O 1
ATOM 1973 N N . LEU A 1 256 ? 4.482 2.911 -9.084 1.00 97.38 256 LEU A N 1
ATOM 1974 C CA . LEU A 1 256 ? 4.473 2.486 -7.682 1.00 97.38 256 LEU A CA 1
ATOM 1975 C C . LEU A 1 256 ? 3.524 1.312 -7.443 1.00 97.38 256 LEU A C 1
ATOM 1977 O O . LEU A 1 256 ? 3.927 0.322 -6.835 1.00 97.38 256 LEU A O 1
ATOM 1981 N N . GLU A 1 257 ? 2.289 1.402 -7.937 1.00 94.56 257 GLU A N 1
ATOM 1982 C CA . GLU A 1 257 ? 1.288 0.336 -7.824 1.00 94.56 257 GLU A CA 1
ATOM 1983 C C . GLU A 1 257 ? 1.789 -0.957 -8.475 1.00 94.56 257 GLU A C 1
ATOM 1985 O O . GLU A 1 257 ? 1.848 -1.989 -7.812 1.00 94.56 257 GLU A O 1
ATOM 1990 N N . GLY A 1 258 ? 2.260 -0.893 -9.722 1.00 95.56 258 GLY A N 1
ATOM 1991 C CA . GLY A 1 258 ? 2.793 -2.051 -10.440 1.00 95.56 258 GLY A CA 1
ATOM 1992 C C . GLY A 1 258 ? 4.125 -2.572 -9.892 1.00 95.56 258 GLY A C 1
ATOM 1993 O O . GLY A 1 258 ? 4.510 -3.692 -10.203 1.00 95.56 258 GLY A O 1
ATOM 1994 N N . MET A 1 259 ? 4.845 -1.806 -9.066 1.00 97.00 259 MET A N 1
ATOM 1995 C CA . MET A 1 259 ? 6.009 -2.301 -8.315 1.00 97.00 259 MET A CA 1
ATOM 1996 C C . MET A 1 259 ? 5.633 -2.826 -6.917 1.00 97.00 259 MET A C 1
ATOM 1998 O O . MET A 1 259 ? 6.508 -3.184 -6.129 1.00 97.00 259 MET A O 1
ATOM 2002 N N . GLY A 1 260 ? 4.337 -2.908 -6.601 1.00 95.12 260 GLY A N 1
ATOM 2003 C CA . GLY A 1 260 ? 3.821 -3.439 -5.339 1.00 95.12 260 GLY A CA 1
ATOM 2004 C C . GLY A 1 260 ? 3.905 -2.471 -4.162 1.00 95.12 260 GLY A C 1
ATOM 2005 O O . GLY A 1 260 ? 3.846 -2.895 -3.008 1.00 95.12 260 GLY A O 1
ATOM 2006 N N . MET A 1 261 ? 4.057 -1.171 -4.426 1.00 95.06 261 MET A N 1
ATOM 2007 C CA . MET A 1 261 ? 4.196 -0.122 -3.408 1.00 95.06 261 MET A CA 1
ATOM 2008 C C . MET A 1 261 ? 2.862 0.527 -3.018 1.00 95.06 261 MET A C 1
ATOM 2010 O O . MET A 1 261 ? 2.861 1.526 -2.303 1.00 95.06 261 MET A O 1
ATOM 2014 N N . THR A 1 262 ? 1.723 -0.040 -3.425 1.00 90.56 262 THR A N 1
ATOM 2015 C CA . THR A 1 262 ? 0.374 0.498 -3.171 1.00 90.56 262 THR A CA 1
ATOM 2016 C C . THR A 1 262 ? 0.127 0.851 -1.703 1.00 90.56 262 THR A C 1
ATOM 2018 O O . THR A 1 262 ? -0.398 1.919 -1.412 1.00 90.56 262 THR A O 1
ATOM 2021 N N . GLY A 1 263 ? 0.534 -0.007 -0.760 1.00 87.38 263 GLY A N 1
ATOM 2022 C CA . GLY A 1 263 ? 0.385 0.293 0.672 1.00 87.38 263 GLY A CA 1
ATOM 2023 C C . GLY A 1 263 ? 1.368 1.333 1.202 1.00 87.38 263 GLY A C 1
ATOM 2024 O O . GLY A 1 263 ? 1.091 1.968 2.212 1.00 87.38 263 GLY A O 1
ATOM 2025 N N . PHE A 1 264 ? 2.504 1.507 0.530 1.00 90.25 264 PHE A N 1
ATOM 2026 C CA . PHE A 1 264 ? 3.596 2.357 0.993 1.00 90.25 264 PHE A CA 1
ATOM 2027 C C . PHE A 1 264 ? 3.532 3.770 0.412 1.00 90.25 264 PHE A C 1
ATOM 2029 O O . PHE A 1 264 ? 4.159 4.673 0.953 1.00 90.25 264 PHE A O 1
ATOM 2036 N N . MET A 1 265 ? 2.828 3.990 -0.698 1.00 90.88 265 MET A N 1
ATOM 2037 C CA . MET A 1 265 ? 2.831 5.288 -1.369 1.00 90.88 265 MET A CA 1
ATOM 2038 C C . MET A 1 265 ? 2.027 6.351 -0.605 1.00 90.88 265 MET A C 1
ATOM 2040 O O . MET A 1 265 ? 0.891 6.131 -0.190 1.00 90.88 265 MET A O 1
ATOM 2044 N N . GLN A 1 266 ? 2.600 7.546 -0.479 1.00 87.88 266 GLN A N 1
ATOM 2045 C CA . GLN A 1 266 ? 1.927 8.754 -0.003 1.00 87.88 266 GLN A CA 1
ATOM 2046 C C . GLN A 1 266 ? 2.045 9.846 -1.062 1.00 87.88 266 GLN A C 1
ATOM 2048 O O . GLN A 1 266 ? 3.153 10.163 -1.494 1.00 87.88 266 GLN A O 1
ATOM 2053 N N . TYR A 1 267 ? 0.913 10.437 -1.446 1.00 89.81 267 TYR A N 1
ATOM 2054 C CA . TYR A 1 267 ? 0.877 11.625 -2.295 1.00 89.81 267 TYR A CA 1
ATOM 2055 C C . TYR A 1 267 ? 0.975 12.875 -1.422 1.00 89.81 267 TYR A C 1
ATOM 2057 O O . TYR A 1 267 ? 0.149 13.070 -0.530 1.00 89.81 267 TYR A O 1
ATOM 2065 N N . VAL A 1 268 ? 2.003 13.692 -1.639 1.00 87.19 268 VAL A N 1
ATOM 2066 C CA . VAL A 1 268 ? 2.353 14.799 -0.742 1.00 87.19 268 VAL A CA 1
ATOM 2067 C C . VAL A 1 268 ? 2.684 16.078 -1.514 1.00 87.19 268 VAL A C 1
ATOM 2069 O O . VAL A 1 268 ? 3.232 16.005 -2.617 1.00 87.19 268 VAL A O 1
ATOM 2072 N N . PRO A 1 269 ? 2.403 17.264 -0.944 1.00 89.06 269 PRO A N 1
ATOM 2073 C CA . PRO A 1 269 ? 2.956 18.519 -1.445 1.00 89.06 269 PRO A CA 1
ATOM 2074 C C . PRO A 1 269 ? 4.489 18.488 -1.453 1.00 89.06 269 PRO A C 1
ATOM 2076 O O . PRO A 1 269 ? 5.113 17.873 -0.585 1.00 89.06 269 PRO A O 1
ATOM 2079 N N . SER A 1 270 ? 5.116 19.213 -2.380 1.00 89.19 270 SER A N 1
ATOM 2080 C CA . SER A 1 270 ? 6.575 19.222 -2.536 1.00 89.19 270 SER A CA 1
ATOM 2081 C C . SER A 1 270 ? 7.322 19.723 -1.298 1.00 89.19 270 SER A C 1
ATOM 2083 O O . SER A 1 270 ? 8.483 19.369 -1.116 1.00 89.19 270 SER A O 1
ATOM 2085 N N . SER A 1 271 ? 6.672 20.470 -0.398 1.00 87.75 271 SER A N 1
ATOM 2086 C CA . SER A 1 271 ? 7.228 20.851 0.908 1.00 87.75 271 SER A CA 1
ATOM 2087 C C . SER A 1 271 ? 7.676 19.649 1.750 1.00 87.75 271 SER A C 1
ATOM 2089 O O . SER A 1 271 ? 8.707 19.732 2.413 1.00 87.75 271 SER A O 1
ATOM 2091 N N . PHE A 1 272 ? 6.978 18.513 1.663 1.00 86.31 272 PHE A N 1
ATOM 2092 C CA . PHE A 1 272 ? 7.341 17.268 2.354 1.00 86.31 272 PHE A CA 1
ATOM 2093 C C . PHE A 1 272 ? 8.532 16.538 1.718 1.00 86.31 272 PHE A C 1
ATOM 2095 O O . PHE A 1 272 ? 9.052 15.595 2.310 1.00 86.31 272 PHE A O 1
ATOM 2102 N N . LEU A 1 273 ? 8.965 16.965 0.530 1.00 90.56 273 LEU A N 1
ATOM 2103 C CA . LEU A 1 273 ? 10.089 16.395 -0.220 1.00 90.56 273 LEU A CA 1
ATOM 2104 C C . LEU A 1 273 ? 11.333 17.301 -0.195 1.00 90.56 273 LEU A C 1
ATOM 2106 O O . LEU A 1 273 ? 12.281 17.065 -0.939 1.00 90.56 273 LEU A O 1
ATOM 2110 N N . ARG A 1 274 ? 11.310 18.380 0.603 1.00 88.69 274 ARG A N 1
ATOM 2111 C CA . ARG A 1 274 ? 12.422 19.339 0.761 1.00 88.69 274 ARG A CA 1
ATOM 2112 C C . ARG A 1 274 ? 13.249 19.111 2.032 1.00 88.69 274 ARG A C 1
ATOM 2114 O O . ARG A 1 274 ? 14.228 19.820 2.241 1.00 88.69 274 ARG A O 1
ATOM 2121 N N . GLY A 1 275 ? 12.837 18.190 2.903 1.00 82.19 275 GLY A N 1
ATOM 2122 C CA . GLY A 1 275 ? 13.525 17.918 4.167 1.00 82.19 275 GLY A CA 1
ATOM 2123 C C . GLY A 1 275 ? 14.853 17.190 3.962 1.00 82.19 275 GLY A C 1
ATOM 2124 O O . GLY A 1 275 ? 15.069 16.567 2.928 1.00 82.19 275 GLY A O 1
ATOM 2125 N N . LYS A 1 276 ? 15.734 17.241 4.960 1.00 83.06 276 LYS A N 1
ATOM 2126 C CA . LYS A 1 276 ? 16.958 16.434 4.961 1.00 83.06 276 LYS A CA 1
ATOM 2127 C C . LYS A 1 276 ? 16.614 14.941 5.042 1.00 83.06 276 LYS A C 1
ATOM 2129 O O . LYS A 1 276 ? 15.689 14.573 5.762 1.00 83.06 276 LYS A O 1
ATOM 2134 N N . ASP A 1 277 ? 17.372 14.122 4.326 1.00 82.44 277 ASP A N 1
ATOM 2135 C CA . ASP A 1 277 ? 17.210 12.678 4.179 1.00 82.44 277 ASP A CA 1
ATOM 2136 C C . ASP A 1 277 ? 15.835 12.286 3.596 1.00 82.44 277 ASP A C 1
ATOM 2138 O O . ASP A 1 277 ? 15.359 11.163 3.782 1.00 82.44 277 ASP A O 1
ATOM 2142 N N . THR A 1 278 ? 15.179 13.209 2.875 1.00 87.12 278 THR A N 1
ATOM 2143 C CA . THR A 1 278 ? 13.879 12.932 2.248 1.00 87.12 278 THR A CA 1
ATOM 2144 C C . THR A 1 278 ? 14.061 12.344 0.863 1.00 87.12 278 THR A C 1
ATOM 2146 O O . THR A 1 278 ? 14.803 12.866 0.032 1.00 87.12 278 THR A O 1
ATOM 2149 N N . VAL A 1 279 ? 13.336 11.258 0.608 1.00 92.62 279 VAL A N 1
ATOM 2150 C CA . VAL A 1 279 ? 13.311 10.566 -0.678 1.00 92.62 279 VAL A CA 1
ATOM 2151 C C . VAL A 1 279 ? 11.896 10.625 -1.230 1.00 92.62 279 VAL A C 1
ATOM 2153 O O . VAL A 1 279 ? 10.932 10.294 -0.536 1.00 92.62 279 VAL A O 1
ATOM 2156 N N . GLY A 1 280 ? 11.763 11.019 -2.491 1.00 95.06 280 GLY A N 1
ATOM 2157 C CA . GLY A 1 280 ? 10.477 11.015 -3.166 1.00 95.06 280 GLY A CA 1
ATOM 2158 C C . GLY A 1 280 ? 10.581 11.013 -4.678 1.00 95.06 280 GLY A C 1
ATOM 2159 O O . GLY A 1 280 ? 11.648 10.827 -5.259 1.00 95.06 280 GLY A O 1
ATOM 2160 N N . LEU A 1 281 ? 9.442 11.239 -5.314 1.00 96.62 281 LEU A N 1
ATOM 2161 C CA . LEU A 1 281 ? 9.276 11.343 -6.752 1.00 96.62 281 LEU A CA 1
ATOM 2162 C C . LEU A 1 281 ? 8.579 12.651 -7.076 1.00 96.62 281 LEU A C 1
ATOM 2164 O O . LEU A 1 281 ? 7.616 13.017 -6.404 1.00 96.62 281 LEU A O 1
ATOM 2168 N N . ALA A 1 282 ? 9.012 13.303 -8.145 1.00 95.31 282 ALA A N 1
ATOM 2169 C CA . ALA A 1 282 ? 8.299 14.422 -8.741 1.00 95.31 282 ALA A CA 1
ATOM 2170 C C . ALA A 1 282 ? 8.102 14.165 -10.233 1.00 95.31 282 ALA A C 1
ATOM 2172 O O . ALA A 1 282 ? 9.033 13.738 -10.925 1.00 95.31 282 ALA A O 1
ATOM 2173 N N . GLU A 1 283 ? 6.894 14.440 -10.717 1.00 93.25 283 GLU A N 1
ATOM 2174 C CA . GLU A 1 283 ? 6.583 14.413 -12.145 1.00 93.25 283 GLU A CA 1
ATOM 2175 C C . GLU A 1 283 ? 7.422 15.462 -12.883 1.00 93.25 283 GLU A C 1
ATOM 2177 O O . GLU A 1 283 ? 7.675 16.557 -12.371 1.00 93.25 283 GLU A O 1
ATOM 2182 N N . THR A 1 284 ? 7.890 15.108 -14.078 1.00 89.88 284 THR A N 1
ATOM 2183 C CA . THR A 1 284 ? 8.710 15.995 -14.919 1.00 89.88 284 THR A CA 1
ATOM 2184 C C . THR A 1 284 ? 7.976 16.402 -16.188 1.00 89.88 284 THR A C 1
ATOM 2186 O O . THR A 1 284 ? 8.035 17.560 -16.593 1.00 89.88 284 THR A O 1
ATOM 2189 N N . ARG A 1 285 ? 7.282 15.451 -16.812 1.00 86.19 285 ARG A N 1
ATOM 2190 C CA . ARG A 1 285 ? 6.492 15.611 -18.036 1.00 86.19 285 ARG A CA 1
ATOM 2191 C C . ARG A 1 285 ? 5.438 14.509 -18.102 1.00 86.19 285 ARG A C 1
ATOM 2193 O O . ARG A 1 285 ? 5.391 13.644 -17.229 1.00 86.19 285 ARG A O 1
ATOM 2200 N N . TYR A 1 286 ? 4.620 14.514 -19.151 1.00 87.81 286 TYR A N 1
ATOM 2201 C CA . TYR A 1 286 ? 3.679 13.424 -19.406 1.00 87.81 286 TYR A CA 1
ATOM 2202 C C . TYR A 1 286 ? 4.407 12.069 -19.385 1.00 87.81 286 TYR A C 1
ATOM 2204 O O . TYR A 1 286 ? 5.383 11.892 -20.110 1.00 87.81 286 TYR A O 1
ATOM 2212 N N . LEU A 1 287 ? 3.953 11.155 -18.516 1.00 89.56 287 LEU A N 1
ATOM 2213 C CA . LEU A 1 287 ? 4.526 9.816 -18.298 1.00 89.56 287 LEU A CA 1
ATOM 2214 C C . LEU A 1 287 ? 6.006 9.768 -17.852 1.00 89.56 287 LEU A C 1
ATOM 2216 O O . LEU A 1 287 ? 6.624 8.703 -17.908 1.00 89.56 287 LEU A O 1
ATOM 2220 N N . GLY A 1 288 ? 6.564 10.888 -17.381 1.00 92.75 288 GLY A N 1
ATOM 2221 C CA . GLY A 1 288 ? 7.947 10.991 -16.913 1.00 92.75 288 GLY A CA 1
ATOM 2222 C C . GLY A 1 288 ? 8.049 11.483 -15.470 1.00 92.75 288 GLY A C 1
ATOM 2223 O O . GLY A 1 288 ? 7.287 12.351 -15.029 1.00 92.75 288 GLY A O 1
ATOM 2224 N N . ALA A 1 289 ? 9.027 10.960 -14.731 1.00 95.44 289 ALA A N 1
ATOM 2225 C CA . ALA A 1 289 ? 9.266 11.345 -13.347 1.00 95.44 289 ALA A CA 1
ATOM 2226 C C . ALA A 1 289 ? 10.744 11.283 -12.969 1.00 95.44 289 ALA A C 1
ATOM 2228 O O . ALA A 1 289 ? 11.557 10.618 -13.607 1.00 95.44 289 ALA A O 1
ATOM 2229 N N . SER A 1 290 ? 11.081 11.987 -11.895 1.00 96.06 290 SER A N 1
ATOM 2230 C CA . SER A 1 290 ? 12.437 12.085 -11.362 1.00 96.06 290 SER A CA 1
ATOM 2231 C C . SER A 1 290 ? 12.476 11.715 -9.889 1.00 96.06 290 SER A C 1
ATOM 2233 O O . SER A 1 290 ? 11.512 11.940 -9.153 1.00 96.06 290 SER A O 1
ATOM 2235 N N . LEU A 1 291 ? 13.616 11.172 -9.463 1.00 97.00 291 LEU A N 1
ATOM 2236 C CA . LEU A 1 291 ? 13.922 11.001 -8.049 1.00 97.00 291 LEU A CA 1
ATOM 2237 C C . LEU A 1 291 ? 14.126 12.382 -7.423 1.00 97.00 291 LEU A C 1
ATOM 2239 O O . LEU A 1 291 ? 14.824 13.224 -7.989 1.00 97.00 291 LEU A O 1
ATOM 2243 N N . VAL A 1 292 ? 13.564 12.586 -6.240 1.00 95.81 292 VAL A N 1
ATOM 2244 C CA . VAL A 1 292 ? 13.817 13.740 -5.385 1.00 95.81 292 VAL A CA 1
ATOM 2245 C C . VAL A 1 292 ? 14.609 13.271 -4.174 1.00 95.81 292 VAL A C 1
ATOM 2247 O O . VAL A 1 292 ? 14.171 12.349 -3.488 1.00 95.81 292 VAL A O 1
ATOM 2250 N N . LEU A 1 293 ? 15.753 13.908 -3.924 1.00 93.62 293 LEU A N 1
ATOM 2251 C CA . LEU A 1 293 ? 16.530 13.763 -2.694 1.00 93.62 293 LEU A CA 1
ATOM 2252 C C . LEU A 1 293 ? 16.765 15.148 -2.110 1.00 93.62 293 LEU A C 1
ATOM 2254 O O . LEU A 1 293 ? 17.284 16.019 -2.809 1.00 93.62 293 LEU A O 1
ATOM 2258 N N . ASP A 1 294 ? 16.378 15.356 -0.857 1.00 90.81 294 ASP A N 1
ATOM 2259 C CA . ASP A 1 294 ? 16.643 16.597 -0.119 1.00 90.81 294 ASP A CA 1
ATOM 2260 C C . ASP A 1 294 ? 16.200 17.870 -0.864 1.00 90.81 294 ASP A C 1
ATOM 2262 O O . ASP A 1 294 ? 16.908 18.877 -0.927 1.00 90.81 294 ASP A O 1
ATOM 2266 N N . GLY A 1 295 ? 15.028 17.825 -1.506 1.00 91.06 295 GLY A N 1
ATOM 2267 C CA . GLY A 1 295 ? 14.494 18.940 -2.297 1.00 91.06 295 GLY A CA 1
ATOM 2268 C C . GLY A 1 295 ? 15.174 19.177 -3.649 1.00 91.06 295 GLY A C 1
ATOM 2269 O O . GLY A 1 295 ? 14.849 20.158 -4.328 1.00 91.06 295 GLY A O 1
ATOM 2270 N N . VAL A 1 296 ? 16.086 18.298 -4.066 1.00 94.06 296 VAL A N 1
ATOM 2271 C CA . VAL A 1 296 ? 16.736 18.312 -5.381 1.00 94.06 296 VAL A CA 1
ATOM 2272 C C . VAL A 1 296 ? 16.135 17.211 -6.241 1.00 94.06 296 VAL A C 1
ATOM 2274 O O . VAL A 1 296 ? 16.128 16.047 -5.848 1.00 94.06 296 VAL A O 1
ATOM 2277 N N . ARG A 1 297 ? 15.644 17.568 -7.431 1.00 94.44 297 ARG A N 1
ATOM 2278 C CA . ARG A 1 297 ? 15.142 16.594 -8.407 1.00 94.44 297 ARG A CA 1
ATOM 2279 C C . ARG A 1 297 ? 16.263 16.191 -9.369 1.00 94.44 297 ARG A C 1
ATOM 2281 O O . ARG A 1 297 ? 17.041 17.042 -9.801 1.00 94.44 297 ARG A O 1
ATOM 2288 N N . TYR A 1 298 ? 16.336 14.904 -9.693 1.00 94.56 298 TYR A N 1
ATOM 2289 C CA . TYR A 1 298 ? 17.362 14.306 -10.549 1.00 94.56 298 TYR A CA 1
ATOM 2290 C C . TYR A 1 298 ? 16.725 13.759 -11.827 1.00 94.56 298 TYR A C 1
ATOM 2292 O O . TYR A 1 298 ? 16.252 12.621 -11.871 1.00 94.56 298 TYR A O 1
ATOM 2300 N N . ASN A 1 299 ? 16.696 14.587 -12.865 1.00 91.44 299 ASN A N 1
ATOM 2301 C CA . ASN A 1 299 ? 16.069 14.296 -14.148 1.00 91.44 299 ASN A CA 1
ATOM 2302 C C . ASN A 1 299 ? 17.144 13.849 -15.146 1.00 91.44 299 ASN A C 1
ATOM 2304 O O . ASN A 1 299 ? 17.956 14.663 -15.570 1.00 91.44 299 ASN A O 1
ATOM 2308 N N . TYR A 1 300 ? 17.209 12.555 -15.474 1.00 90.75 300 TYR A N 1
ATOM 2309 C CA . TYR A 1 300 ? 18.317 11.995 -16.271 1.00 90.75 300 TYR A CA 1
ATOM 2310 C C . TYR A 1 300 ? 19.701 12.387 -15.715 1.00 90.75 300 TYR A C 1
ATOM 2312 O O . TYR A 1 300 ? 20.584 12.806 -16.453 1.00 90.75 300 TYR A O 1
ATOM 2320 N N . GLN A 1 301 ? 19.861 12.305 -14.387 1.00 87.50 301 GLN A N 1
ATOM 2321 C CA . GLN A 1 301 ? 21.034 12.756 -13.611 1.00 87.50 301 GLN A CA 1
ATOM 2322 C C . GLN A 1 301 ? 21.258 14.277 -13.551 1.00 87.50 301 GLN A C 1
ATOM 2324 O O . GLN A 1 301 ? 22.013 14.734 -12.690 1.00 87.50 301 GLN A O 1
ATOM 2329 N N . ALA A 1 302 ? 20.570 15.080 -14.368 1.00 90.69 302 ALA A N 1
ATOM 2330 C CA . ALA A 1 302 ? 20.610 16.530 -14.241 1.00 90.69 302 ALA A CA 1
ATOM 2331 C C . ALA A 1 302 ? 19.981 16.964 -12.912 1.00 90.69 302 ALA A C 1
ATOM 2333 O O . ALA A 1 302 ? 18.886 16.529 -12.542 1.00 90.69 302 ALA A O 1
ATOM 2334 N N . ARG A 1 303 ? 20.699 17.821 -12.181 1.00 94.31 303 ARG A N 1
ATOM 2335 C CA . ARG A 1 303 ? 20.260 18.358 -10.890 1.00 94.31 303 ARG A CA 1
ATOM 2336 C C . ARG A 1 303 ? 19.418 19.592 -11.133 1.00 94.31 303 ARG A C 1
ATOM 2338 O O . ARG A 1 303 ? 19.894 20.573 -11.697 1.00 94.31 303 ARG A O 1
ATOM 2345 N N . GLU A 1 304 ? 18.187 19.560 -10.659 1.00 93.44 304 GLU A N 1
ATOM 2346 C CA . GLU A 1 304 ? 17.248 20.656 -10.827 1.00 93.44 304 GLU A CA 1
ATOM 2347 C C . GLU A 1 304 ? 16.571 20.975 -9.484 1.00 93.44 304 GLU A C 1
ATOM 2349 O O . GLU A 1 304 ? 16.457 20.132 -8.588 1.00 93.44 304 GLU A O 1
ATOM 2354 N N . ARG A 1 305 ? 16.123 22.222 -9.309 1.00 88.25 305 ARG A N 1
ATOM 2355 C CA . ARG A 1 305 ? 15.420 22.632 -8.088 1.00 88.25 305 ARG A CA 1
ATOM 2356 C C . ARG A 1 305 ? 13.992 22.091 -8.106 1.00 88.25 305 ARG A C 1
ATOM 2358 O O . ARG A 1 305 ? 13.290 22.227 -9.107 1.00 88.25 305 ARG A O 1
ATOM 2365 N N . LEU A 1 306 ? 13.531 21.551 -6.978 1.00 90.31 306 LEU A N 1
ATOM 2366 C CA . LEU A 1 306 ? 12.125 21.198 -6.816 1.00 90.31 306 LEU A CA 1
ATOM 2367 C C . LEU A 1 306 ? 11.259 22.469 -6.755 1.00 90.31 306 LEU A C 1
ATOM 2369 O O . LEU A 1 306 ? 11.445 23.324 -5.879 1.00 90.31 306 LEU A O 1
ATOM 2373 N N . GLY A 1 307 ? 10.331 22.592 -7.701 1.00 86.44 307 GLY A N 1
ATOM 2374 C CA . GLY A 1 307 ? 9.304 23.634 -7.713 1.00 86.44 307 GLY A CA 1
ATOM 2375 C C . GLY A 1 307 ? 8.168 23.353 -6.727 1.00 86.44 307 GLY A C 1
ATOM 2376 O O . GLY A 1 307 ? 8.173 22.354 -6.001 1.00 86.44 307 GLY A O 1
ATOM 2377 N N . ASP A 1 308 ? 7.182 24.242 -6.703 1.00 86.94 308 ASP A N 1
ATOM 2378 C CA . ASP A 1 308 ? 5.945 24.011 -5.959 1.00 86.94 308 ASP A CA 1
ATOM 2379 C C . ASP A 1 308 ? 5.046 23.103 -6.795 1.00 86.94 308 ASP A C 1
ATOM 2381 O O . ASP A 1 308 ? 4.615 23.459 -7.888 1.00 86.94 308 ASP A O 1
ATOM 2385 N N . SER A 1 309 ? 4.871 21.876 -6.322 1.00 87.81 309 SER A N 1
ATOM 2386 C CA . SER A 1 309 ? 4.139 20.814 -7.008 1.00 87.81 309 SER A CA 1
ATOM 2387 C C . SER A 1 309 ? 3.738 19.760 -5.975 1.00 87.81 309 SER A C 1
ATOM 2389 O O . SER A 1 309 ? 3.884 19.966 -4.768 1.00 87.81 309 SER A O 1
ATOM 2391 N N . TYR A 1 310 ? 3.264 18.621 -6.445 1.00 91.12 310 TYR A N 1
ATOM 2392 C CA . TYR A 1 310 ? 3.050 17.425 -5.657 1.00 91.12 310 TYR A CA 1
ATOM 2393 C C . TYR A 1 310 ? 3.979 16.310 -6.130 1.00 91.12 310 TYR A C 1
ATOM 2395 O O . TYR A 1 310 ? 4.569 16.362 -7.211 1.00 91.12 310 TYR A O 1
ATOM 2403 N N . GLY A 1 311 ? 4.123 15.301 -5.287 1.00 94.25 311 GLY A N 1
ATOM 2404 C CA . GLY A 1 311 ? 4.939 14.142 -5.573 1.00 94.25 311 GLY A CA 1
ATOM 2405 C C . GLY A 1 311 ? 4.556 12.956 -4.711 1.00 94.25 311 GLY A C 1
ATOM 2406 O O . GLY A 1 311 ? 3.583 12.997 -3.956 1.00 94.25 311 GLY A O 1
ATOM 2407 N N . TYR A 1 312 ? 5.345 11.896 -4.821 1.00 95.19 312 TYR A N 1
ATOM 2408 C CA . TYR A 1 312 ? 5.154 10.682 -4.037 1.00 95.19 312 TYR A CA 1
ATOM 2409 C C . TYR A 1 312 ? 6.336 10.453 -3.106 1.00 95.19 312 TYR A C 1
ATOM 2411 O O . TYR A 1 312 ? 7.474 10.728 -3.471 1.00 95.19 312 TYR A O 1
ATOM 2419 N N . ARG A 1 313 ? 6.080 9.904 -1.923 1.00 92.62 313 ARG A N 1
ATOM 2420 C CA . ARG A 1 313 ? 7.100 9.319 -1.040 1.00 92.62 313 ARG A CA 1
ATOM 2421 C C . ARG A 1 313 ? 6.628 7.960 -0.530 1.00 92.62 313 ARG A C 1
ATOM 2423 O O . ARG A 1 313 ? 5.452 7.628 -0.687 1.00 92.62 313 ARG A O 1
ATOM 2430 N N . LEU A 1 314 ? 7.525 7.188 0.081 1.00 90.88 314 LEU A N 1
ATOM 2431 C CA . LEU A 1 314 ? 7.176 5.922 0.732 1.00 90.88 314 LEU A CA 1
ATOM 2432 C C . LEU A 1 314 ? 7.048 6.087 2.254 1.00 90.88 314 LEU A C 1
ATOM 2434 O O . LEU A 1 314 ? 7.871 6.746 2.889 1.00 90.88 314 LEU A O 1
ATOM 2438 N N . THR A 1 315 ? 6.040 5.450 2.850 1.00 81.62 315 THR A N 1
ATOM 2439 C CA . THR A 1 315 ? 5.818 5.382 4.301 1.00 81.62 315 THR A CA 1
ATOM 2440 C C . THR A 1 315 ? 6.977 4.704 5.035 1.00 81.62 315 THR A C 1
ATOM 2442 O O . THR A 1 315 ? 7.733 3.896 4.490 1.00 81.62 315 THR A O 1
ATOM 2445 N N . GLY A 1 316 ? 7.104 4.998 6.333 1.00 67.50 316 GLY A N 1
ATOM 2446 C CA . GLY A 1 316 ? 7.985 4.273 7.256 1.00 67.50 316 GLY A CA 1
ATOM 2447 C C . GLY A 1 316 ? 9.405 4.831 7.407 1.00 67.50 316 GLY A C 1
ATOM 2448 O O . GLY A 1 316 ? 10.216 4.180 8.063 1.00 67.50 316 GLY A O 1
ATOM 2449 N N . ASP A 1 317 ? 9.724 5.965 6.765 1.00 55.25 317 ASP A N 1
ATOM 2450 C CA . ASP A 1 317 ? 10.922 6.788 7.066 1.00 55.25 317 ASP A CA 1
ATOM 2451 C C . ASP A 1 317 ? 10.585 7.921 8.042 1.00 55.25 317 ASP A C 1
ATOM 2453 O O . ASP A 1 317 ? 11.452 8.694 8.433 1.00 55.25 317 ASP A O 1
ATOM 2457 N N . GLU A 1 318 ? 9.321 8.005 8.465 1.00 59.25 318 GLU A N 1
ATOM 2458 C CA . GLU A 1 318 ? 8.908 8.890 9.542 1.00 59.25 318 GLU A CA 1
ATOM 2459 C C . GLU A 1 318 ? 9.631 8.437 10.813 1.00 59.25 318 GLU A C 1
ATOM 2461 O O . GLU A 1 318 ? 9.377 7.358 11.359 1.00 59.25 318 GLU A O 1
ATOM 2466 N N . THR A 1 319 ? 10.617 9.230 11.221 1.00 45.69 319 THR A N 1
ATOM 2467 C CA . THR A 1 319 ? 11.382 9.017 12.440 1.00 45.69 319 THR A CA 1
ATOM 2468 C C . THR A 1 319 ? 10.435 9.176 13.622 1.00 45.69 319 THR A C 1
ATOM 2470 O O . THR A 1 319 ? 10.208 10.280 14.113 1.00 45.69 319 THR A O 1
ATOM 2473 N N . LEU A 1 320 ? 9.906 8.065 14.129 1.00 49.84 320 LEU A N 1
ATOM 2474 C CA . LEU A 1 320 ? 9.852 7.944 15.578 1.00 49.84 320 LEU A CA 1
ATOM 2475 C C . LEU A 1 320 ? 11.309 8.004 16.038 1.00 49.84 320 LEU A C 1
ATOM 2477 O O . LEU A 1 320 ? 12.144 7.297 15.469 1.00 49.84 320 LEU A O 1
ATOM 2481 N N . SER A 1 321 ? 11.619 8.893 16.980 1.00 46.03 321 SER A N 1
ATOM 2482 C CA . SER A 1 321 ? 12.960 8.999 17.554 1.00 46.03 321 SER A CA 1
ATOM 2483 C C . SER A 1 321 ? 13.476 7.613 17.950 1.00 46.03 321 SER A C 1
ATOM 2485 O O . SER A 1 321 ? 12.693 6.738 18.329 1.00 46.03 321 SER A O 1
ATOM 2487 N N . ASP A 1 322 ? 14.793 7.407 17.894 1.00 46.34 322 ASP A N 1
ATOM 2488 C CA . ASP A 1 322 ? 15.423 6.166 18.366 1.00 46.34 322 ASP A CA 1
ATOM 2489 C C . ASP A 1 322 ? 15.033 5.836 19.826 1.00 46.34 322 ASP A C 1
ATOM 2491 O O . ASP A 1 322 ? 14.999 4.670 20.209 1.00 46.34 322 ASP A O 1
ATOM 2495 N N . GLU A 1 323 ? 14.613 6.840 20.610 1.00 44.25 323 GLU A N 1
ATOM 2496 C CA . GLU A 1 323 ? 13.982 6.709 21.937 1.00 44.25 323 GLU A CA 1
ATOM 2497 C C . GLU A 1 323 ? 12.691 5.863 21.968 1.00 44.25 323 GLU A C 1
ATOM 2499 O O . GLU A 1 323 ? 12.295 5.382 23.028 1.00 44.25 323 GLU A O 1
ATOM 2504 N N . LEU A 1 324 ? 12.028 5.661 20.827 1.00 50.31 324 LEU A N 1
ATOM 2505 C CA . LEU A 1 324 ? 10.786 4.893 20.677 1.00 50.31 324 LEU A CA 1
ATOM 2506 C C . LEU A 1 324 ? 10.980 3.583 19.899 1.00 50.31 324 LEU A C 1
ATOM 2508 O O . LEU A 1 324 ? 10.030 2.808 19.735 1.00 50.31 324 LEU A O 1
ATOM 2512 N N . LEU A 1 325 ? 12.200 3.313 19.424 1.00 51.47 325 LEU A N 1
ATOM 2513 C CA . LEU A 1 325 ? 12.560 2.023 18.854 1.00 51.47 325 LEU A CA 1
ATOM 2514 C C . LEU A 1 325 ? 12.713 1.015 19.994 1.00 51.47 325 LEU A C 1
ATOM 2516 O O . LEU A 1 325 ? 13.766 0.880 20.611 1.00 51.47 325 LEU A O 1
ATOM 2520 N N . VAL A 1 326 ? 11.635 0.287 20.283 1.00 51.78 326 VAL A N 1
ATOM 2521 C CA . VAL A 1 326 ? 11.707 -0.863 21.188 1.00 51.78 326 VAL A CA 1
ATOM 2522 C C . VAL A 1 326 ? 12.733 -1.862 20.647 1.00 51.78 326 VAL A C 1
ATOM 2524 O O . VAL A 1 326 ? 12.758 -2.130 19.442 1.00 51.78 326 VAL A O 1
ATOM 2527 N N . ASP A 1 327 ? 13.559 -2.406 21.550 1.00 48.50 327 ASP A N 1
ATOM 2528 C CA . ASP A 1 327 ? 14.563 -3.434 21.262 1.00 48.50 327 ASP A CA 1
ATOM 2529 C C . ASP A 1 327 ? 13.990 -4.489 20.292 1.00 48.50 327 ASP A C 1
ATOM 2531 O O . ASP A 1 327 ? 13.011 -5.158 20.645 1.00 48.50 327 ASP A O 1
ATOM 2535 N N . PRO A 1 328 ? 14.585 -4.675 19.096 1.00 44.09 328 PRO A N 1
ATOM 2536 C CA . PRO A 1 328 ? 14.169 -5.685 18.123 1.00 44.09 328 PRO A CA 1
ATOM 2537 C C . PRO A 1 328 ? 14.071 -7.109 18.692 1.00 44.09 328 PRO A C 1
ATOM 2539 O O . PRO A 1 328 ? 13.436 -7.964 18.078 1.00 44.09 328 PRO A O 1
ATOM 2542 N N . ARG A 1 329 ? 14.700 -7.374 19.846 1.00 44.88 329 ARG A N 1
ATOM 2543 C CA . ARG A 1 329 ? 14.675 -8.662 20.554 1.00 44.88 329 ARG A CA 1
ATOM 2544 C C . ARG A 1 329 ? 13.411 -8.875 21.391 1.00 44.88 329 ARG A C 1
ATOM 2546 O O . ARG A 1 329 ? 13.121 -10.014 21.753 1.00 44.88 329 ARG A O 1
ATOM 2553 N N . LYS A 1 330 ? 12.645 -7.824 21.710 1.00 53.56 330 LYS A N 1
ATOM 2554 C CA . LYS A 1 330 ? 11.346 -7.960 22.383 1.00 53.56 330 LYS A CA 1
ATOM 2555 C C . LYS A 1 330 ? 10.281 -8.275 21.333 1.00 53.56 330 LYS A C 1
ATOM 2557 O O . LYS A 1 330 ? 9.887 -7.415 20.547 1.00 53.56 330 LYS A O 1
ATOM 2562 N N . GLY A 1 331 ? 9.844 -9.536 21.314 1.00 61.97 331 GLY A N 1
ATOM 2563 C CA . GLY A 1 331 ? 8.750 -10.008 20.465 1.00 61.97 331 GLY A CA 1
ATOM 2564 C C . GLY A 1 331 ? 7.444 -9.231 20.678 1.00 61.97 331 GLY A C 1
ATOM 2565 O O . GLY A 1 331 ? 7.326 -8.413 21.592 1.00 61.97 331 GLY A O 1
ATOM 2566 N N . THR A 1 332 ? 6.458 -9.479 19.814 1.00 75.75 332 THR A N 1
ATOM 2567 C CA . THR A 1 332 ? 5.144 -8.828 19.906 1.00 75.75 332 THR A CA 1
ATOM 2568 C C . THR A 1 332 ? 4.507 -9.074 21.275 1.00 75.75 332 THR A C 1
ATOM 2570 O O . THR A 1 332 ? 4.429 -10.217 21.725 1.00 75.75 332 THR A O 1
ATOM 2573 N N . VAL A 1 333 ? 4.046 -8.009 21.936 1.00 83.75 333 VAL A N 1
ATOM 2574 C CA . VAL A 1 333 ? 3.352 -8.127 23.226 1.00 83.75 333 VAL A CA 1
ATOM 2575 C C . VAL A 1 333 ? 1.906 -8.582 23.030 1.00 83.75 333 VAL A C 1
ATOM 2577 O O . VAL A 1 333 ? 1.256 -8.226 22.045 1.00 83.75 333 VAL A O 1
ATOM 2580 N N . GLN A 1 334 ? 1.394 -9.367 23.979 1.00 82.31 334 GLN A N 1
ATOM 2581 C CA . GLN A 1 334 ? -0.006 -9.793 23.986 1.00 82.31 334 GLN A CA 1
ATOM 2582 C C . GLN A 1 334 ? -0.895 -8.625 24.429 1.00 82.31 334 GLN A C 1
ATOM 2584 O O . GLN A 1 334 ? -0.894 -8.251 25.599 1.00 82.31 334 GLN A O 1
ATOM 2589 N N . VAL A 1 335 ? -1.635 -8.039 23.485 1.00 89.31 335 VAL A N 1
ATOM 2590 C CA . VAL A 1 335 ? -2.622 -6.970 23.750 1.00 89.31 335 VAL A CA 1
ATOM 2591 C C . VAL A 1 335 ? -4.063 -7.489 23.853 1.00 89.31 335 VAL A C 1
ATOM 2593 O O . VAL A 1 335 ? -4.918 -6.819 24.435 1.00 89.31 335 VAL A O 1
ATOM 2596 N N . SER A 1 336 ? -4.305 -8.707 23.355 1.00 93.81 336 SER A N 1
ATOM 2597 C CA . SER A 1 336 ? -5.580 -9.430 23.413 1.00 93.81 336 SER A CA 1
ATOM 2598 C C . SER A 1 336 ? -5.432 -10.698 24.257 1.00 93.81 336 SER A C 1
ATOM 2600 O O . SER A 1 336 ? -4.344 -11.267 24.346 1.00 93.81 336 SER A O 1
ATOM 2602 N N . SER A 1 337 ? -6.530 -11.162 24.857 1.00 93.62 337 SER A N 1
ATOM 2603 C CA . SER A 1 337 ? -6.605 -12.498 25.464 1.00 93.62 337 SER A CA 1
ATOM 2604 C C . SER A 1 337 ? -6.890 -13.601 24.438 1.00 93.62 337 SER A C 1
ATOM 2606 O O . SER A 1 337 ? -6.839 -14.779 24.785 1.00 93.62 337 SER A O 1
ATOM 2608 N N . VAL A 1 338 ? -7.198 -13.240 23.189 1.00 95.00 338 VAL A N 1
ATOM 2609 C CA . VAL A 1 338 ? -7.440 -14.183 22.094 1.00 95.00 338 VAL A CA 1
ATOM 2610 C C . VAL A 1 338 ? -6.118 -14.513 21.390 1.00 95.00 338 VAL A C 1
ATOM 2612 O O . VAL A 1 338 ? -5.364 -13.594 21.046 1.00 95.00 338 VAL A O 1
ATOM 2615 N N . PRO A 1 339 ? -5.812 -15.802 21.139 1.00 94.44 339 PRO A N 1
ATOM 2616 C CA . PRO A 1 339 ? -4.620 -16.183 20.393 1.00 94.44 339 PRO A CA 1
ATOM 2617 C C . PRO A 1 339 ? -4.574 -15.562 18.990 1.00 94.44 339 PRO A C 1
ATOM 2619 O O . PRO A 1 339 ? -5.592 -15.373 18.323 1.00 94.44 339 PRO A O 1
ATOM 2622 N N . VAL A 1 340 ? -3.363 -15.269 18.516 1.00 93.94 340 VAL A N 1
ATOM 2623 C CA . VAL A 1 340 ? -3.135 -14.715 17.174 1.00 93.94 340 VAL A CA 1
ATOM 2624 C C . VAL A 1 340 ? -3.696 -15.655 16.101 1.00 93.94 340 VAL A C 1
ATOM 2626 O O . VAL A 1 340 ? -3.477 -16.862 16.155 1.00 93.94 340 VAL A O 1
ATOM 2629 N N . GLY A 1 341 ? -4.412 -15.097 15.119 1.00 94.06 341 GLY A N 1
ATOM 2630 C CA . GLY A 1 341 ? -5.009 -15.845 14.006 1.00 94.06 341 GLY A CA 1
ATOM 2631 C C . GLY A 1 341 ? -6.394 -16.440 14.286 1.00 94.06 341 GLY A C 1
ATOM 2632 O O . GLY A 1 341 ? -7.068 -16.853 13.343 1.00 94.06 341 GLY A O 1
ATOM 2633 N N . VAL A 1 342 ? -6.862 -16.449 15.540 1.00 97.50 342 VAL A N 1
ATOM 2634 C CA . VAL A 1 342 ? -8.220 -16.910 15.873 1.00 97.50 342 VAL A CA 1
ATOM 2635 C C . VAL A 1 342 ? -9.233 -15.855 15.442 1.00 97.50 342 VAL A C 1
ATOM 2637 O O . VAL A 1 342 ? -9.143 -14.694 15.841 1.00 97.50 342 VAL A O 1
ATOM 2640 N N . LYS A 1 343 ? -10.187 -16.250 14.595 1.00 97.62 343 LYS A N 1
ATOM 2641 C CA . LYS A 1 343 ? -11.267 -15.376 14.121 1.00 97.62 343 LYS A CA 1
ATOM 2642 C C . LYS A 1 343 ? -12.331 -15.204 15.210 1.00 97.62 343 LYS A C 1
ATOM 2644 O O . LYS A 1 343 ? -12.569 -16.152 15.955 1.00 97.62 343 LYS A O 1
ATOM 2649 N N . PRO A 1 344 ? -12.999 -14.045 15.274 1.00 96.94 344 PRO A N 1
ATOM 2650 C CA . PRO A 1 344 ? -14.132 -13.870 16.173 1.00 96.94 344 PRO A CA 1
ATOM 2651 C C . PRO A 1 344 ? -15.292 -14.783 15.757 1.00 96.94 344 PRO A C 1
ATOM 2653 O O . PRO A 1 344 ? -15.622 -14.874 14.573 1.00 96.94 344 PRO A O 1
ATOM 2656 N N . GLU A 1 345 ? -15.935 -15.436 16.728 1.00 93.50 345 GLU A N 1
ATOM 2657 C CA . GLU A 1 345 ? -17.081 -16.324 16.474 1.00 93.50 345 GLU A CA 1
ATOM 2658 C C . GLU A 1 345 ? -18.307 -15.548 15.973 1.00 93.50 345 GLU A C 1
ATOM 2660 O O . GLU A 1 345 ? -19.027 -16.006 15.085 1.00 93.50 345 GLU A O 1
ATOM 2665 N N . ASN A 1 346 ? -18.527 -14.345 16.513 1.00 95.88 346 ASN A N 1
ATOM 2666 C CA . ASN A 1 346 ? -19.637 -13.474 16.145 1.00 95.88 346 ASN A CA 1
ATOM 2667 C C . ASN A 1 346 ? -19.140 -12.073 15.769 1.00 95.88 346 ASN A C 1
ATOM 2669 O O . ASN A 1 346 ? -19.171 -11.145 16.575 1.00 95.88 346 ASN A O 1
ATOM 2673 N N . ILE A 1 347 ? -18.710 -11.910 14.516 1.00 96.88 347 ILE A N 1
ATOM 2674 C CA . ILE A 1 347 ? -18.250 -10.615 13.992 1.00 96.88 347 ILE A CA 1
ATOM 2675 C C . ILE A 1 347 ? -19.367 -9.568 13.854 1.00 96.88 347 ILE A C 1
ATOM 2677 O O . ILE A 1 347 ? -19.087 -8.379 13.726 1.00 96.88 347 ILE A O 1
ATOM 2681 N N . TRP A 1 348 ? -20.630 -9.992 13.874 1.00 96.44 348 TRP A N 1
ATOM 2682 C CA . TRP A 1 348 ? -21.791 -9.124 13.678 1.00 96.44 348 TRP A CA 1
ATOM 2683 C C . TRP A 1 348 ? -22.107 -8.377 14.973 1.00 96.44 348 TRP A C 1
ATOM 2685 O O . TRP A 1 348 ? -21.741 -7.213 15.121 1.00 96.44 348 TRP A O 1
ATOM 2695 N N . ALA A 1 349 ? -22.677 -9.071 15.961 1.00 96.50 349 ALA A N 1
ATOM 2696 C CA . ALA A 1 349 ? -23.089 -8.465 17.228 1.00 96.50 349 ALA A CA 1
ATOM 2697 C C . ALA A 1 349 ? -21.954 -8.376 18.264 1.00 96.50 349 ALA A C 1
ATOM 2699 O O . ALA A 1 349 ? -22.096 -7.684 19.276 1.00 96.50 349 ALA A O 1
ATOM 2700 N N . GLY A 1 350 ? -20.828 -9.060 18.026 1.00 97.00 350 GLY A N 1
ATOM 2701 C CA . GLY A 1 350 ? -19.688 -9.056 18.939 1.00 97.00 350 GLY A CA 1
ATOM 2702 C C . GLY A 1 350 ? -19.081 -7.662 19.111 1.00 97.00 350 GLY A C 1
ATOM 2703 O O . GLY A 1 350 ? -18.840 -7.266 20.248 1.00 97.00 350 GLY A O 1
ATOM 2704 N N . PHE A 1 351 ? -18.948 -6.890 18.025 1.00 97.12 351 PHE A N 1
ATOM 2705 C CA . PHE A 1 351 ? -18.820 -5.431 18.079 1.00 97.12 351 PHE A CA 1
ATOM 2706 C C . PHE A 1 351 ? -19.443 -4.771 16.844 1.00 97.12 351 PHE A C 1
ATOM 2708 O O . PHE A 1 351 ? -19.453 -5.371 15.776 1.00 97.12 351 PHE A O 1
ATOM 2715 N N . TYR A 1 352 ? -19.933 -3.541 16.952 1.00 94.81 352 TYR A N 1
ATOM 2716 C CA . TYR A 1 352 ? -20.505 -2.760 15.854 1.00 94.81 352 TYR A CA 1
ATOM 2717 C C . TYR A 1 352 ? -20.488 -1.260 16.188 1.00 94.81 352 TYR A C 1
ATOM 2719 O O . TYR A 1 352 ? -20.207 -0.863 17.322 1.00 94.81 352 TYR A O 1
ATOM 2727 N N . GLN A 1 353 ? -20.769 -0.412 15.197 1.00 89.62 353 GLN A N 1
ATOM 2728 C CA . GLN A 1 353 ? -20.828 1.037 15.403 1.00 89.62 353 GLN A CA 1
ATOM 2729 C C . GLN A 1 353 ? -22.034 1.453 16.256 1.00 89.62 353 GLN A C 1
ATOM 2731 O O . GLN A 1 353 ? -23.162 1.051 15.983 1.00 89.62 353 GLN A O 1
ATOM 2736 N N . GLY A 1 354 ? -21.817 2.290 17.269 1.00 82.88 354 GLY A N 1
ATOM 2737 C CA . GLY A 1 354 ? -22.892 2.840 18.100 1.00 82.88 354 GLY A CA 1
ATOM 2738 C C . GLY A 1 354 ? -23.449 4.182 17.627 1.00 82.88 354 GLY A C 1
ATOM 2739 O O . GLY A 1 354 ? -24.547 4.542 18.036 1.00 82.88 354 GLY A O 1
ATOM 2740 N N . VAL A 1 355 ? -22.728 4.909 16.769 1.00 74.25 355 VAL A N 1
ATOM 2741 C CA . VAL A 1 355 ? -23.175 6.169 16.148 1.00 74.25 355 VAL A CA 1
ATOM 2742 C C . VAL A 1 355 ? -22.878 6.155 14.649 1.00 74.25 355 VAL A C 1
ATOM 2744 O O . VAL A 1 355 ? -22.035 5.385 14.185 1.00 74.25 355 VAL A O 1
ATOM 2747 N N . GLU A 1 356 ? -23.581 6.981 13.877 1.00 73.88 356 GLU A N 1
ATOM 2748 C CA . GLU A 1 356 ? -23.272 7.173 12.456 1.00 73.88 356 GLU A CA 1
ATOM 2749 C C . GLU A 1 356 ? -21.911 7.865 12.276 1.00 73.88 356 GLU A C 1
ATOM 2751 O O . GLU A 1 356 ? -21.496 8.658 13.120 1.00 73.88 356 GLU A O 1
ATOM 2756 N N . GLY A 1 357 ? -21.211 7.554 11.177 1.00 80.00 357 GLY A N 1
ATOM 2757 C CA . GLY A 1 357 ? -19.975 8.243 10.783 1.00 80.00 357 GLY A CA 1
ATOM 2758 C C . GLY A 1 357 ? -18.735 7.360 10.636 1.00 80.00 357 GLY A C 1
ATOM 2759 O O . GLY A 1 357 ? -17.985 7.537 9.681 1.00 80.00 357 GLY A O 1
ATOM 2760 N N . ASN A 1 358 ? -18.541 6.359 11.502 1.00 85.88 358 ASN A N 1
ATOM 2761 C CA . ASN A 1 358 ? -17.313 5.541 11.531 1.00 85.88 358 ASN A CA 1
ATOM 2762 C C . ASN A 1 358 ? -17.391 4.212 10.761 1.00 85.88 358 ASN A C 1
ATOM 2764 O O . ASN A 1 358 ? -16.519 3.349 10.897 1.00 85.88 358 ASN A O 1
ATOM 2768 N N . CYS A 1 359 ? -18.418 4.053 9.925 1.00 90.25 359 CYS A N 1
ATOM 2769 C CA . CYS A 1 359 ? -18.727 2.818 9.203 1.00 90.25 359 CYS A CA 1
ATOM 2770 C C . CYS A 1 359 ? -17.570 2.285 8.345 1.00 90.25 359 CYS A C 1
ATOM 2772 O O . CYS A 1 359 ? -17.320 1.079 8.312 1.00 90.25 359 CYS A O 1
ATOM 2774 N N . VAL A 1 360 ? -16.795 3.166 7.704 1.00 91.44 360 VAL A N 1
ATOM 2775 C CA . VAL A 1 360 ? -15.606 2.787 6.919 1.00 91.44 360 VAL A CA 1
ATOM 2776 C C . VAL A 1 360 ? -14.530 2.174 7.815 1.00 91.44 360 VAL A C 1
ATOM 2778 O O . VAL A 1 360 ? -13.949 1.143 7.476 1.00 91.44 360 VAL A O 1
ATOM 2781 N N . THR A 1 361 ? -14.300 2.763 8.989 1.00 93.50 361 THR A N 1
ATOM 2782 C CA . THR A 1 361 ? -13.350 2.239 9.977 1.00 93.50 361 THR A CA 1
ATOM 2783 C C . THR A 1 361 ? -13.825 0.888 10.520 1.00 93.50 361 THR A C 1
ATOM 2785 O O . THR A 1 361 ? -13.065 -0.079 10.529 1.00 93.50 361 THR A O 1
ATOM 2788 N N . VAL A 1 362 ? -15.098 0.781 10.918 1.00 95.38 362 VAL A N 1
ATOM 2789 C CA . VAL A 1 362 ? -15.677 -0.452 11.484 1.00 95.38 362 VAL A CA 1
ATOM 2790 C C . VAL A 1 362 ? -15.677 -1.599 10.480 1.00 95.38 362 VAL A C 1
ATOM 2792 O O . VAL A 1 362 ? -15.199 -2.687 10.802 1.00 95.38 362 VAL A O 1
ATOM 2795 N N . SER A 1 363 ? -16.144 -1.365 9.254 1.00 95.62 363 SER A N 1
ATOM 2796 C CA . SER A 1 363 ? -16.164 -2.391 8.206 1.00 95.62 363 SER A CA 1
ATOM 2797 C C . SER A 1 363 ? -14.757 -2.904 7.865 1.00 95.62 363 SER A C 1
ATOM 2799 O O . SER A 1 363 ? -14.558 -4.116 7.758 1.00 95.62 363 SER A O 1
ATOM 2801 N N . ALA A 1 364 ? -13.754 -2.020 7.799 1.00 96.81 364 ALA A N 1
ATOM 2802 C CA . ALA A 1 364 ? -12.363 -2.419 7.588 1.00 96.81 364 ALA A CA 1
ATOM 2803 C C . ALA A 1 364 ? -11.785 -3.224 8.768 1.00 96.81 364 ALA A C 1
ATOM 2805 O O . ALA A 1 364 ? -11.119 -4.235 8.542 1.00 96.81 364 ALA A O 1
ATOM 2806 N N . MET A 1 365 ? -12.065 -2.831 10.019 1.00 97.75 365 MET A N 1
ATOM 2807 C CA . MET A 1 365 ? -11.647 -3.591 11.208 1.00 97.75 365 MET A CA 1
ATOM 2808 C C . MET A 1 365 ? -12.263 -4.990 11.222 1.00 97.75 365 MET A C 1
ATOM 2810 O O . MET A 1 365 ? -11.555 -5.968 11.459 1.00 97.75 365 MET A O 1
ATOM 2814 N N . LYS A 1 366 ? -13.559 -5.106 10.905 1.00 98.12 366 LYS A N 1
ATOM 2815 C CA . LYS A 1 366 ? -14.234 -6.405 10.820 1.00 98.12 366 LYS A CA 1
ATOM 2816 C C . LYS A 1 366 ? -13.616 -7.293 9.743 1.00 98.12 366 LYS A C 1
ATOM 2818 O O . LYS A 1 366 ? -13.303 -8.451 10.014 1.00 98.12 366 LYS A O 1
ATOM 2823 N N . ALA A 1 367 ? -13.373 -6.748 8.550 1.00 98.06 367 ALA A N 1
ATOM 2824 C CA . ALA A 1 367 ? -12.702 -7.478 7.478 1.00 98.06 367 ALA A CA 1
ATOM 2825 C C . ALA A 1 367 ? -11.292 -7.933 7.896 1.00 98.06 367 ALA A C 1
ATOM 2827 O O . ALA A 1 367 ? -10.937 -9.098 7.710 1.00 98.06 367 ALA A O 1
ATOM 2828 N N . ALA A 1 368 ? -10.513 -7.051 8.529 1.00 98.25 368 ALA A N 1
ATOM 2829 C CA . ALA A 1 368 ? -9.183 -7.372 9.038 1.00 98.25 368 ALA A CA 1
ATOM 2830 C C . ALA A 1 368 ? -9.221 -8.514 10.064 1.00 98.25 368 ALA A C 1
ATOM 2832 O O . ALA A 1 368 ? -8.456 -9.469 9.938 1.00 98.25 368 ALA A O 1
ATOM 2833 N N . MET A 1 369 ? -10.150 -8.468 11.024 1.00 98.56 369 MET A N 1
ATOM 2834 C CA . MET A 1 369 ? -10.300 -9.504 12.050 1.00 98.56 369 MET A CA 1
ATOM 2835 C C . MET A 1 369 ? -10.765 -10.850 11.475 1.00 98.56 369 MET A C 1
ATOM 2837 O O . MET A 1 369 ? -10.321 -11.906 11.925 1.00 98.56 369 MET A O 1
ATOM 2841 N N . MET A 1 370 ? -11.602 -10.842 10.433 1.00 98.25 370 MET A N 1
ATOM 2842 C CA . MET A 1 370 ? -12.015 -12.070 9.740 1.00 98.25 370 MET A CA 1
ATOM 2843 C C . MET A 1 370 ? -10.926 -12.663 8.841 1.00 98.25 370 MET A C 1
ATOM 2845 O O . MET A 1 370 ? -10.935 -13.873 8.586 1.00 98.25 370 MET A O 1
ATOM 2849 N N . LYS A 1 371 ? -9.986 -11.839 8.363 1.00 97.50 371 LYS A N 1
ATOM 2850 C CA . LYS A 1 371 ? -8.848 -12.279 7.547 1.00 97.50 371 LYS A CA 1
ATOM 2851 C C . LYS A 1 371 ? -7.675 -12.765 8.396 1.00 97.50 371 LYS A C 1
ATOM 2853 O O . LYS A 1 371 ? -7.134 -13.830 8.117 1.00 97.50 371 LYS A O 1
ATOM 2858 N N . LEU A 1 372 ? -7.285 -11.980 9.399 1.00 97.25 372 LEU A N 1
ATOM 2859 C CA . LEU A 1 372 ? -6.021 -12.109 10.137 1.00 97.25 372 LEU A CA 1
ATOM 2860 C C . LEU A 1 372 ? -6.209 -12.539 11.604 1.00 97.25 372 LEU A C 1
ATOM 2862 O O . LEU A 1 372 ? -5.225 -12.758 12.312 1.00 97.25 372 LEU A O 1
ATOM 2866 N N . GLY A 1 373 ? -7.457 -12.688 12.050 1.00 97.31 373 GLY A N 1
ATOM 2867 C CA . GLY A 1 373 ? -7.815 -12.997 13.431 1.00 97.31 373 GLY A CA 1
ATOM 2868 C C . GLY A 1 373 ? -8.137 -11.750 14.255 1.00 97.31 373 GLY A C 1
ATOM 2869 O O . GLY A 1 373 ? -7.727 -10.638 13.930 1.00 97.31 373 GLY A O 1
ATOM 2870 N N . GLN A 1 374 ? -8.880 -11.952 15.341 1.00 97.44 374 GLN A N 1
ATOM 2871 C CA . GLN A 1 374 ? -9.366 -10.906 16.240 1.00 97.44 374 GLN A CA 1
ATOM 2872 C C . GLN A 1 374 ? -8.229 -10.113 16.901 1.00 97.44 374 GLN A C 1
ATOM 2874 O O . GLN A 1 374 ? -8.307 -8.892 17.013 1.00 97.44 374 GLN A O 1
ATOM 2879 N N . SER A 1 375 ? -7.172 -10.799 17.341 1.00 96.94 375 SER A N 1
ATOM 2880 C CA . SER A 1 375 ? -6.068 -10.164 18.065 1.00 96.94 375 SER A CA 1
ATOM 2881 C C . SER A 1 375 ? -5.347 -9.120 17.193 1.00 96.94 375 SER A C 1
ATOM 2883 O O . SER A 1 375 ? -4.858 -9.476 16.114 1.00 96.94 375 SER A O 1
ATOM 2885 N N . PRO A 1 376 ? -5.161 -7.863 17.658 1.00 97.38 376 PRO A N 1
ATOM 2886 C CA . PRO A 1 376 ? -4.414 -6.842 16.915 1.00 97.38 376 PRO A CA 1
ATOM 2887 C C . PRO A 1 376 ? -2.990 -7.268 16.533 1.00 97.38 376 PRO A C 1
ATOM 2889 O O . PRO A 1 376 ? -2.448 -6.804 15.529 1.00 97.38 376 PRO A O 1
ATOM 2892 N N . ALA A 1 377 ? -2.392 -8.188 17.297 1.00 94.31 377 ALA A N 1
ATOM 2893 C CA . ALA A 1 377 ? -1.081 -8.764 17.010 1.00 94.31 377 ALA A CA 1
ATOM 2894 C C . ALA A 1 377 ? -1.049 -9.627 15.730 1.00 94.31 377 ALA A C 1
ATOM 2896 O O . ALA A 1 377 ? 0.026 -9.832 15.174 1.00 94.31 377 ALA A O 1
ATOM 2897 N N . GLY A 1 378 ? -2.198 -10.119 15.249 1.00 94.31 378 GLY A N 1
ATOM 2898 C CA . GLY A 1 378 ? -2.320 -10.764 13.936 1.00 94.31 378 GLY A CA 1
ATOM 2899 C C . GLY A 1 378 ? -2.465 -9.766 12.784 1.00 94.31 378 GLY A C 1
ATOM 2900 O O . GLY A 1 378 ? -2.037 -10.036 11.659 1.00 94.31 378 GLY A O 1
ATOM 2901 N N . ILE A 1 379 ? -3.022 -8.586 13.063 1.00 96.62 379 ILE A N 1
ATOM 2902 C CA . ILE A 1 379 ? -3.287 -7.549 12.062 1.00 96.62 379 ILE A CA 1
ATOM 2903 C C . ILE A 1 379 ? -2.030 -6.724 11.783 1.00 96.62 379 ILE A C 1
ATOM 2905 O O . ILE A 1 379 ? -1.637 -6.586 10.624 1.00 96.62 379 ILE A O 1
ATOM 2909 N N . TYR A 1 380 ? -1.360 -6.226 12.823 1.00 95.25 380 TYR A N 1
ATOM 2910 C CA . TYR A 1 380 ? -0.136 -5.438 12.678 1.00 95.25 380 TYR A CA 1
ATOM 2911 C C . TYR A 1 380 ? 1.109 -6.314 12.546 1.00 95.25 380 TYR A C 1
ATOM 2913 O O . TYR A 1 380 ? 1.151 -7.454 12.998 1.00 95.25 380 TYR A O 1
ATOM 2921 N N . LYS A 1 381 ? 2.166 -5.767 11.934 1.00 90.31 381 LYS A N 1
ATOM 2922 C CA . LYS A 1 381 ? 3.440 -6.481 11.769 1.00 90.31 381 LYS A CA 1
ATOM 2923 C C . LYS A 1 381 ? 4.140 -6.693 13.111 1.00 90.31 381 LYS A C 1
ATOM 2925 O O . LYS A 1 381 ? 4.769 -7.729 13.311 1.00 90.31 381 LYS A O 1
ATOM 2930 N N . ARG A 1 382 ? 4.067 -5.707 14.011 1.00 89.88 382 ARG A N 1
ATOM 2931 C CA . ARG A 1 382 ? 4.599 -5.800 15.378 1.00 89.88 382 ARG A CA 1
ATOM 2932 C C . ARG A 1 382 ? 3.910 -4.804 16.303 1.00 89.88 382 ARG A C 1
ATOM 2934 O O . ARG A 1 382 ? 3.655 -3.672 15.902 1.00 89.88 382 ARG A O 1
ATOM 2941 N N . ILE A 1 383 ? 3.686 -5.217 17.547 1.00 91.75 383 ILE A N 1
ATOM 2942 C CA . ILE A 1 383 ? 3.246 -4.348 18.643 1.00 91.75 383 ILE A CA 1
ATOM 2943 C C . ILE A 1 383 ? 4.208 -4.549 19.807 1.00 91.75 383 ILE A C 1
ATOM 2945 O O . ILE A 1 383 ? 4.458 -5.681 20.212 1.00 91.75 383 ILE A O 1
ATOM 2949 N N . SER A 1 384 ? 4.735 -3.469 20.360 1.00 88.62 384 SER A N 1
ATOM 2950 C CA . SER A 1 384 ? 5.698 -3.515 21.454 1.00 88.62 384 SER A CA 1
ATOM 2951 C C . SER A 1 384 ? 5.258 -2.572 22.568 1.00 88.62 384 SER A C 1
ATOM 2953 O O . SER A 1 384 ? 4.886 -1.437 22.290 1.00 88.62 384 SER A O 1
ATOM 2955 N N . ALA A 1 385 ? 5.296 -3.021 23.823 1.00 87.69 385 ALA A N 1
ATOM 2956 C CA . ALA A 1 385 ? 4.965 -2.161 24.958 1.00 87.69 385 ALA A CA 1
ATOM 2957 C C . ALA A 1 385 ? 6.032 -1.071 25.159 1.00 87.69 385 ALA A C 1
ATOM 2959 O O . ALA A 1 385 ? 7.233 -1.341 25.061 1.00 87.69 385 ALA A O 1
ATOM 2960 N N . THR A 1 386 ? 5.584 0.140 25.479 1.00 85.81 386 THR A N 1
ATOM 2961 C CA . THR A 1 386 ? 6.403 1.253 25.981 1.00 85.81 386 THR A CA 1
ATOM 2962 C C . THR A 1 386 ? 6.019 1.540 27.434 1.00 85.81 386 THR A C 1
ATOM 2964 O O . THR A 1 386 ? 5.053 0.976 27.947 1.00 85.81 386 THR A O 1
ATOM 2967 N N . GLY A 1 387 ? 6.767 2.404 28.127 1.00 84.12 387 GLY A N 1
ATOM 2968 C CA . GLY A 1 387 ? 6.442 2.761 29.517 1.00 84.12 387 GLY A CA 1
ATOM 2969 C C . GLY A 1 387 ? 5.047 3.382 29.681 1.00 84.12 387 GLY A C 1
ATOM 2970 O O . GLY A 1 387 ? 4.417 3.225 30.719 1.00 84.12 387 GLY A O 1
ATOM 2971 N N . ASP A 1 388 ? 4.546 4.041 28.639 1.00 89.62 388 ASP A N 1
ATOM 2972 C CA . ASP A 1 388 ? 3.310 4.818 28.640 1.00 89.62 388 ASP A CA 1
ATOM 2973 C C . ASP A 1 388 ? 2.316 4.403 27.540 1.00 89.62 388 ASP A C 1
ATOM 2975 O O . ASP A 1 388 ? 1.332 5.110 27.323 1.00 89.62 388 ASP A O 1
ATOM 2979 N N . GLY A 1 389 ? 2.521 3.258 26.876 1.00 93.19 389 GLY A N 1
ATOM 2980 C CA . GLY A 1 389 ? 1.601 2.733 25.867 1.00 93.19 389 GLY A CA 1
ATOM 2981 C C . GLY A 1 389 ? 2.217 1.659 24.971 1.00 93.19 389 GLY A C 1
ATOM 2982 O O . GLY A 1 389 ? 2.798 0.686 25.453 1.00 93.19 389 GLY A O 1
ATOM 2983 N N . TYR A 1 390 ? 2.071 1.823 23.654 1.00 92.62 390 TYR A N 1
ATOM 2984 C CA . TYR A 1 390 ? 2.509 0.852 22.653 1.00 92.62 390 TYR A CA 1
ATOM 2985 C C . TYR A 1 390 ? 3.152 1.524 21.443 1.00 92.62 390 TYR A C 1
ATOM 2987 O O . TYR A 1 390 ? 2.650 2.520 20.925 1.00 92.62 390 TYR A O 1
ATOM 2995 N N . ALA A 1 391 ? 4.224 0.924 20.936 1.00 90.94 391 ALA A N 1
ATOM 2996 C CA . ALA A 1 391 ? 4.751 1.171 19.604 1.00 90.94 391 ALA A CA 1
ATOM 2997 C C . ALA A 1 391 ? 4.175 0.132 18.632 1.00 90.94 391 ALA A C 1
ATOM 2999 O O . ALA A 1 391 ? 4.197 -1.070 18.908 1.00 90.94 391 ALA A O 1
ATOM 3000 N N . VAL A 1 392 ? 3.676 0.586 17.484 1.00 91.38 392 VAL A N 1
ATOM 3001 C CA . VAL A 1 392 ? 3.048 -0.254 16.458 1.00 91.38 392 VAL A CA 1
ATOM 3002 C C . VAL A 1 392 ? 3.801 -0.097 15.147 1.00 91.38 392 VAL A C 1
ATOM 3004 O O . VAL A 1 392 ? 4.050 1.014 14.683 1.00 91.38 392 VAL A O 1
ATOM 3007 N N . VAL A 1 393 ? 4.140 -1.231 14.538 1.00 90.50 393 VAL A N 1
ATOM 3008 C CA . VAL A 1 393 ? 4.631 -1.317 13.163 1.00 90.50 393 VAL A CA 1
ATOM 3009 C C . VAL A 1 393 ? 3.546 -1.976 12.324 1.00 90.50 393 VAL A C 1
ATOM 3011 O O . VAL A 1 393 ? 3.194 -3.138 12.544 1.00 90.50 393 VAL A O 1
ATOM 3014 N N . MET A 1 394 ? 3.016 -1.234 11.360 1.00 92.56 394 MET A N 1
ATOM 3015 C CA . MET A 1 394 ? 1.993 -1.699 10.429 1.00 92.56 394 MET A CA 1
ATOM 3016 C C . MET A 1 394 ? 2.592 -2.545 9.295 1.00 92.56 394 MET A C 1
ATOM 3018 O O . MET A 1 394 ? 3.814 -2.617 9.121 1.00 92.56 394 MET A O 1
ATOM 3022 N N . ARG A 1 395 ? 1.738 -3.227 8.519 1.00 90.94 395 ARG A N 1
ATOM 3023 C CA . ARG A 1 395 ? 2.190 -4.098 7.415 1.00 90.94 395 ARG A CA 1
ATOM 3024 C C . ARG A 1 395 ? 2.755 -3.322 6.230 1.00 90.94 395 ARG A C 1
ATOM 3026 O O . ARG A 1 395 ? 3.679 -3.807 5.588 1.00 90.94 395 ARG A O 1
ATOM 3033 N N . ASP A 1 396 ? 2.283 -2.102 6.020 1.00 89.38 396 ASP A N 1
ATOM 3034 C CA . ASP A 1 396 ? 2.839 -1.137 5.069 1.00 89.38 396 ASP A CA 1
ATOM 3035 C C . ASP A 1 396 ? 4.047 -0.355 5.620 1.00 89.38 396 ASP A C 1
ATOM 3037 O O . ASP A 1 396 ? 4.414 0.703 5.114 1.00 89.38 396 ASP A O 1
ATOM 3041 N N . GLY A 1 397 ? 4.659 -0.840 6.704 1.00 85.00 397 GLY A N 1
ATOM 3042 C CA . GLY A 1 397 ? 5.854 -0.244 7.289 1.00 85.00 397 GLY A CA 1
ATOM 3043 C C . GLY A 1 397 ? 5.627 1.075 8.026 1.00 85.00 397 GLY A C 1
ATOM 3044 O O . GLY A 1 397 ? 6.596 1.594 8.584 1.00 85.00 397 GLY A O 1
ATOM 3045 N N . PHE A 1 398 ? 4.396 1.599 8.083 1.00 86.88 398 PHE A N 1
ATOM 3046 C CA . PHE A 1 398 ? 4.086 2.770 8.896 1.00 86.88 398 PHE A CA 1
ATOM 3047 C C . PHE A 1 398 ? 4.347 2.462 10.375 1.00 86.88 398 PHE A C 1
ATOM 3049 O O . PHE A 1 398 ? 4.020 1.377 10.869 1.00 86.88 398 PHE A O 1
ATOM 3056 N N . LYS A 1 399 ? 4.969 3.403 11.085 1.00 87.88 399 LYS A N 1
ATOM 3057 C CA . LYS A 1 399 ? 5.313 3.257 12.501 1.00 87.88 399 LYS A CA 1
ATOM 3058 C C . LYS A 1 399 ? 4.640 4.366 13.286 1.00 87.88 399 LYS A C 1
ATOM 3060 O O . LYS A 1 399 ? 4.715 5.523 12.893 1.00 87.88 399 LYS A O 1
ATOM 3065 N N . LEU A 1 400 ? 4.024 4.018 14.406 1.00 90.00 400 LEU A N 1
ATOM 3066 C CA . LEU A 1 400 ? 3.457 5.001 15.322 1.00 90.00 400 LEU A CA 1
ATOM 3067 C C . LEU A 1 400 ? 3.545 4.536 16.770 1.00 90.00 400 LEU A C 1
ATOM 3069 O O . LEU A 1 400 ? 3.824 3.370 17.053 1.00 90.00 400 LEU A O 1
ATOM 3073 N N . ARG A 1 401 ? 3.289 5.465 17.683 1.00 90.88 401 ARG A N 1
ATOM 3074 C CA . ARG A 1 401 ? 3.149 5.204 19.111 1.00 90.88 401 ARG A CA 1
ATOM 3075 C C . ARG A 1 401 ? 1.782 5.675 19.574 1.00 90.88 401 ARG A C 1
ATOM 3077 O O . ARG A 1 401 ? 1.350 6.738 19.141 1.00 90.88 401 ARG A O 1
ATOM 3084 N N . ILE A 1 402 ? 1.150 4.902 20.446 1.00 93.69 402 ILE A N 1
ATOM 3085 C CA . ILE A 1 402 ? -0.133 5.231 21.068 1.00 93.69 402 ILE A CA 1
ATOM 3086 C C . ILE A 1 402 ? 0.045 5.151 22.572 1.00 93.69 402 ILE A C 1
ATOM 3088 O O . ILE A 1 402 ? 0.537 4.137 23.069 1.00 93.69 402 ILE A O 1
ATOM 3092 N N . THR A 1 403 ? -0.338 6.197 23.291 1.00 95.62 403 THR A N 1
ATOM 3093 C CA . THR A 1 403 ? -0.295 6.214 24.756 1.00 95.62 403 THR A CA 1
ATOM 3094 C C . THR A 1 403 ? -1.495 5.482 25.364 1.00 95.62 403 THR A C 1
ATOM 3096 O O . THR A 1 403 ? -2.534 5.298 24.728 1.00 95.62 403 THR A O 1
ATOM 3099 N N . HIS A 1 404 ? -1.397 5.103 26.639 1.00 96.44 404 HIS A N 1
ATOM 3100 C CA . HIS A 1 404 ? -2.549 4.619 27.404 1.00 96.44 404 HIS A CA 1
ATOM 3101 C C . HIS A 1 404 ? -3.679 5.663 27.473 1.00 96.44 404 HIS A C 1
ATOM 3103 O O . HIS A 1 404 ? -4.853 5.296 27.474 1.00 96.44 404 HIS A O 1
ATOM 3109 N N . GLU A 1 405 ? -3.346 6.958 27.499 1.00 97.69 405 GLU A N 1
ATOM 3110 C CA . GLU A 1 405 ? -4.346 8.031 27.475 1.00 97.69 405 GLU A CA 1
ATOM 3111 C C . GLU A 1 405 ? -5.063 8.124 26.125 1.00 97.69 405 GLU A C 1
ATOM 3113 O O . GLU A 1 405 ? -6.285 8.245 26.095 1.00 97.69 405 GLU A O 1
ATOM 3118 N N . GLU A 1 406 ? -4.332 8.028 25.013 1.00 97.94 406 GLU A N 1
ATOM 3119 C CA . GLU A 1 406 ? -4.908 8.001 23.664 1.00 97.94 406 GLU A CA 1
ATOM 3120 C C . GLU A 1 406 ? -5.808 6.774 23.476 1.00 97.94 406 GLU A C 1
ATOM 3122 O O . GLU A 1 406 ? -6.913 6.907 22.955 1.00 97.94 406 GLU A O 1
ATOM 3127 N N . LEU A 1 407 ? -5.402 5.600 23.976 1.00 97.06 407 LEU A N 1
ATOM 3128 C CA . LEU A 1 407 ? -6.258 4.40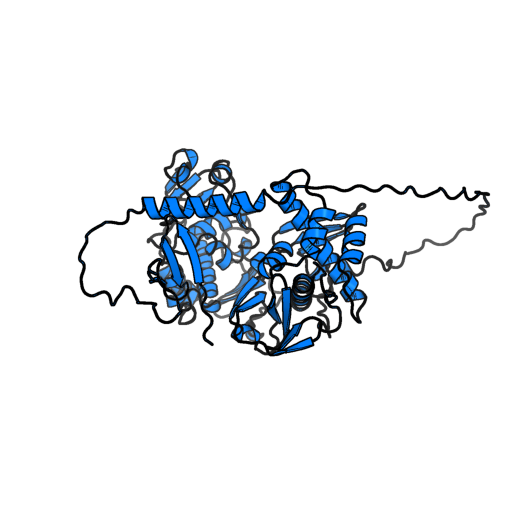7 23.985 1.00 97.06 407 LEU A CA 1
ATOM 3129 C C . LEU A 1 407 ? -7.558 4.639 24.762 1.00 97.06 407 LEU A C 1
ATOM 3131 O O . LEU A 1 407 ? -8.635 4.347 24.251 1.00 97.06 407 LEU A O 1
ATOM 3135 N N . LYS A 1 408 ? -7.482 5.225 25.962 1.00 97.25 408 LYS A N 1
ATOM 3136 C CA . LYS A 1 408 ? -8.672 5.534 26.766 1.00 97.25 408 LYS A CA 1
ATOM 3137 C C . LYS A 1 408 ? -9.591 6.543 26.070 1.00 97.25 408 LYS A C 1
ATOM 3139 O O . LYS A 1 408 ? -10.809 6.386 26.092 1.00 97.25 408 LYS A O 1
ATOM 3144 N N . LYS A 1 409 ? -9.025 7.574 25.435 1.00 97.00 409 LYS A N 1
ATOM 3145 C CA . LYS A 1 409 ? -9.790 8.553 24.647 1.00 97.00 409 LYS A CA 1
ATOM 3146 C C . LYS A 1 409 ? -10.481 7.888 23.460 1.00 97.00 409 LYS A C 1
ATOM 3148 O O . LYS A 1 409 ? -11.656 8.157 23.227 1.00 97.00 409 LYS A O 1
ATOM 3153 N N . ALA A 1 410 ? -9.780 6.999 22.759 1.00 95.88 410 ALA A N 1
ATOM 3154 C CA . ALA A 1 410 ? -10.328 6.214 21.661 1.00 95.88 410 ALA A CA 1
ATOM 3155 C C . ALA A 1 410 ? -11.484 5.316 22.112 1.00 95.8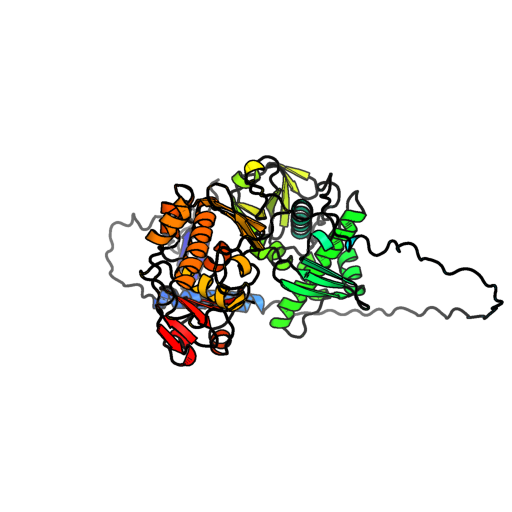8 410 ALA A C 1
ATOM 3157 O O . ALA A 1 410 ? -12.528 5.333 21.473 1.00 95.88 410 ALA A O 1
ATOM 3158 N N . GLU A 1 411 ? -11.353 4.612 23.239 1.00 93.88 411 GLU A N 1
ATOM 3159 C CA . GLU A 1 411 ? -12.438 3.804 23.819 1.00 93.88 411 GLU A CA 1
ATOM 3160 C C . GLU A 1 411 ? -13.696 4.630 24.128 1.00 93.88 411 GLU A C 1
ATOM 3162 O O . GLU A 1 411 ? -14.812 4.145 23.957 1.00 93.88 411 GLU A O 1
ATOM 3167 N N . GLN A 1 412 ? -13.526 5.881 24.561 1.00 92.31 412 GLN A N 1
ATOM 3168 C CA . GLN A 1 412 ? -14.635 6.787 24.872 1.00 92.31 412 GLN A CA 1
ATOM 3169 C C . GLN A 1 412 ? -15.285 7.404 23.626 1.00 92.31 412 GLN A C 1
ATOM 3171 O O . GLN A 1 412 ? -16.479 7.683 23.650 1.00 92.31 412 GLN A O 1
ATOM 3176 N N . HIS A 1 413 ? -14.518 7.639 22.557 1.00 90.75 413 HIS A N 1
ATOM 3177 C CA . HIS A 1 413 ? -14.984 8.359 21.363 1.00 90.75 413 HIS A CA 1
ATOM 3178 C C . HIS A 1 413 ? -15.365 7.451 20.192 1.00 90.75 413 HIS A C 1
ATOM 3180 O O . HIS A 1 413 ? -16.084 7.888 19.296 1.00 90.75 413 HIS A O 1
ATOM 3186 N N . SER A 1 414 ? -14.893 6.202 20.165 1.00 89.75 414 SER A N 1
ATOM 3187 C CA . SER A 1 414 ? -15.209 5.255 19.090 1.00 89.75 414 SER A CA 1
ATOM 3188 C C . SER A 1 414 ? -16.694 4.890 19.057 1.00 89.75 414 SER A C 1
ATOM 3190 O O . SER A 1 414 ? -17.208 4.500 18.007 1.00 89.75 414 SER A O 1
ATOM 3192 N N . ASN A 1 415 ? -17.376 4.997 20.208 1.00 89.25 415 ASN A N 1
ATOM 3193 C CA . ASN A 1 415 ? -18.760 4.578 20.412 1.00 89.25 415 ASN A CA 1
ATOM 3194 C C . ASN A 1 415 ? -19.020 3.146 19.916 1.00 89.25 415 ASN A C 1
ATOM 3196 O O . ASN A 1 415 ? -20.093 2.852 19.396 1.00 89.25 415 ASN A O 1
ATOM 3200 N N . LEU A 1 416 ? -18.039 2.246 20.025 1.00 94.50 416 LEU A N 1
ATOM 3201 C CA . LEU A 1 416 ? -18.233 0.848 19.648 1.00 94.50 416 LEU A CA 1
ATOM 3202 C C . LEU A 1 416 ? -19.079 0.128 20.701 1.00 94.50 416 LEU A C 1
ATOM 3204 O O . LEU A 1 416 ? -18.748 0.110 21.887 1.00 94.50 416 LEU A O 1
ATOM 3208 N N . ASN A 1 417 ? -20.149 -0.514 20.244 1.00 94.38 417 ASN A N 1
ATOM 3209 C CA . ASN A 1 417 ? -21.019 -1.356 21.058 1.00 94.38 417 ASN A CA 1
ATOM 3210 C C . ASN A 1 417 ? -20.790 -2.825 20.722 1.00 94.38 417 ASN A C 1
ATOM 3212 O O . ASN A 1 417 ? -20.229 -3.142 19.681 1.00 94.38 417 ASN A O 1
ATOM 3216 N N . GLY A 1 418 ? -21.218 -3.738 21.594 1.00 95.56 418 GLY A N 1
ATOM 3217 C CA . GLY A 1 418 ? -21.048 -5.165 21.338 1.00 95.56 418 GLY A CA 1
ATOM 3218 C C . GLY A 1 418 ? -21.334 -6.066 22.531 1.00 95.56 418 GLY A C 1
ATOM 3219 O O . GLY A 1 418 ? -21.211 -5.652 23.697 1.00 95.56 418 GLY A O 1
ATOM 3220 N N . THR A 1 419 ? -21.716 -7.307 22.224 1.00 96.25 419 THR A N 1
ATOM 3221 C CA . THR A 1 419 ? -21.948 -8.369 23.213 1.00 96.25 419 THR A CA 1
ATOM 3222 C C . THR A 1 419 ? -20.647 -8.993 23.712 1.00 96.25 419 THR A C 1
ATOM 3224 O O . THR A 1 419 ? -20.602 -9.464 24.845 1.00 96.25 419 THR A O 1
ATOM 3227 N N . ASP A 1 420 ? -19.584 -8.969 22.903 1.00 97.25 420 ASP A N 1
ATOM 3228 C CA . ASP A 1 420 ? -18.273 -9.513 23.254 1.00 97.25 420 ASP A CA 1
ATOM 3229 C C . ASP A 1 420 ? -17.333 -8.384 23.697 1.00 97.25 420 ASP A C 1
ATOM 3231 O O . ASP A 1 420 ? -16.828 -7.595 22.898 1.00 97.25 420 ASP A O 1
ATOM 3235 N N . LYS A 1 421 ? -17.088 -8.298 25.008 1.00 96.50 421 LYS A N 1
ATOM 3236 C CA . LYS A 1 421 ? -16.251 -7.237 25.586 1.00 96.50 421 LYS A CA 1
ATOM 3237 C C . LYS A 1 421 ? -14.774 -7.362 25.220 1.00 96.50 421 LYS A C 1
ATOM 3239 O O . LYS A 1 421 ? -14.092 -6.339 25.179 1.00 96.50 421 LYS A O 1
ATOM 3244 N N . VAL A 1 422 ? -14.282 -8.569 24.939 1.00 97.12 422 VAL A N 1
ATOM 3245 C CA . VAL A 1 422 ? -12.897 -8.768 24.493 1.00 97.12 422 VAL A CA 1
ATOM 3246 C C . VAL A 1 422 ? -12.755 -8.268 23.061 1.00 97.12 422 VAL A C 1
ATOM 3248 O O . VAL A 1 422 ? -11.845 -7.494 22.773 1.00 97.12 422 VAL A O 1
ATOM 3251 N N . LEU A 1 423 ? -13.700 -8.617 22.189 1.00 98.12 423 LEU A N 1
ATOM 3252 C CA . LEU A 1 423 ? -13.707 -8.150 20.806 1.00 98.12 423 LEU A CA 1
ATOM 3253 C C . LEU A 1 423 ? -13.883 -6.627 20.702 1.00 98.12 423 LEU A C 1
ATOM 3255 O O . LEU A 1 423 ? -13.181 -5.988 19.922 1.00 98.12 423 LEU A O 1
ATOM 3259 N N . VAL A 1 424 ? -14.746 -6.022 21.527 1.00 97.81 424 VAL A N 1
ATOM 3260 C CA . VAL A 1 424 ? -14.877 -4.554 21.612 1.00 97.81 424 VAL A CA 1
ATOM 3261 C C . VAL A 1 424 ? -13.559 -3.900 22.040 1.00 97.81 424 VAL A C 1
ATOM 3263 O O . VAL A 1 424 ? -13.157 -2.897 21.453 1.00 97.81 424 VAL A O 1
ATOM 3266 N N . LYS A 1 425 ? -12.852 -4.461 23.031 1.00 97.62 425 LYS A N 1
ATOM 3267 C CA . LYS A 1 425 ? -11.532 -3.962 23.450 1.00 97.62 425 LYS A CA 1
ATOM 3268 C C . LYS A 1 425 ? -10.513 -4.043 22.307 1.00 97.62 425 LYS A C 1
ATOM 3270 O O . LYS A 1 425 ? -9.810 -3.069 22.043 1.00 97.62 425 LYS A O 1
ATOM 3275 N N . ASP A 1 426 ? -10.455 -5.176 21.613 1.00 98.25 426 ASP A N 1
ATOM 3276 C CA . ASP A 1 426 ? -9.545 -5.368 20.481 1.00 98.25 426 ASP A CA 1
ATOM 3277 C C . ASP A 1 426 ? -9.863 -4.390 19.335 1.00 98.25 426 ASP A C 1
ATOM 3279 O O . ASP A 1 426 ? -8.954 -3.785 18.762 1.00 98.25 426 ASP A O 1
ATOM 3283 N N . ALA A 1 427 ? -11.147 -4.154 19.051 1.00 98.12 427 ALA A N 1
ATOM 3284 C CA . ALA A 1 427 ? -11.590 -3.178 18.057 1.00 98.12 427 ALA A CA 1
ATOM 3285 C C . ALA A 1 427 ? -11.237 -1.735 18.458 1.00 98.12 427 ALA A C 1
ATOM 3287 O O . ALA A 1 427 ? -10.775 -0.962 17.620 1.00 98.12 427 ALA A O 1
ATOM 3288 N N . ASN A 1 428 ? -11.361 -1.375 19.739 1.00 97.75 428 ASN A N 1
ATOM 3289 C CA . ASN A 1 428 ? -10.931 -0.066 20.240 1.00 97.75 428 ASN A CA 1
ATOM 3290 C C . ASN A 1 428 ? -9.426 0.167 20.067 1.00 97.75 428 ASN A C 1
ATOM 3292 O O . ASN A 1 428 ? -9.016 1.273 19.711 1.00 97.75 428 ASN A O 1
ATOM 3296 N N . PHE A 1 429 ? -8.599 -0.869 20.235 1.00 98.44 429 PHE A N 1
ATOM 3297 C CA . PHE A 1 429 ? -7.169 -0.771 19.941 1.00 98.44 429 PHE A CA 1
ATOM 3298 C C . PHE A 1 429 ? -6.924 -0.462 18.454 1.00 98.44 429 PHE A C 1
ATOM 3300 O O . PHE A 1 429 ? -6.150 0.437 18.126 1.00 98.44 429 PHE A O 1
ATOM 3307 N N . LEU A 1 430 ? -7.600 -1.168 17.538 1.00 98.44 430 LEU A N 1
ATOM 3308 C CA . LEU A 1 430 ? -7.490 -0.904 16.096 1.00 98.44 430 LEU A CA 1
ATOM 3309 C C . LEU A 1 430 ? -7.980 0.504 15.714 1.00 98.44 430 LEU A C 1
ATOM 3311 O O . LEU A 1 430 ? -7.354 1.170 14.885 1.00 98.44 430 LEU A O 1
ATOM 3315 N N . TYR A 1 431 ? -9.059 0.974 16.343 1.00 97.56 431 TYR A N 1
ATOM 3316 C CA . TYR A 1 431 ? -9.582 2.326 16.160 1.00 97.56 431 TYR A CA 1
ATOM 3317 C C . TYR A 1 431 ? -8.576 3.385 16.631 1.00 97.56 431 TYR A C 1
ATOM 3319 O O . TYR A 1 431 ? -8.280 4.319 15.888 1.00 97.56 431 TYR A O 1
ATOM 3327 N N . ALA A 1 432 ? -7.970 3.210 17.811 1.00 97.88 432 ALA A N 1
ATOM 3328 C CA . ALA A 1 432 ? -6.950 4.122 18.331 1.00 97.88 432 ALA A CA 1
ATOM 3329 C C . ALA A 1 432 ? -5.730 4.220 17.403 1.00 97.88 432 ALA A C 1
ATOM 3331 O O . ALA A 1 432 ? -5.219 5.311 17.147 1.00 97.88 432 ALA A O 1
ATOM 3332 N N . VAL A 1 433 ? -5.285 3.085 16.854 1.00 97.56 433 VAL A N 1
ATOM 3333 C CA . VAL A 1 433 ? -4.197 3.039 15.867 1.00 97.56 433 VAL A CA 1
ATOM 3334 C C . VAL A 1 433 ? -4.572 3.785 14.591 1.00 97.56 433 VAL A C 1
ATOM 3336 O O . VAL A 1 433 ? -3.763 4.561 14.076 1.00 97.56 433 VAL A O 1
ATOM 3339 N N . SER A 1 434 ? -5.804 3.601 14.116 1.00 96.81 434 SER A N 1
ATOM 3340 C CA . SER A 1 434 ? -6.315 4.296 12.934 1.00 96.81 434 SER A CA 1
ATOM 3341 C C . SER A 1 434 ? -6.375 5.809 13.153 1.00 96.81 434 SER A C 1
ATOM 3343 O O . SER A 1 434 ? -5.897 6.566 12.309 1.00 96.81 434 SER A O 1
ATOM 3345 N N . ALA A 1 435 ? -6.873 6.252 14.313 1.00 96.44 435 ALA A N 1
ATOM 3346 C CA . ALA A 1 435 ? -6.912 7.659 14.702 1.00 96.44 435 ALA A CA 1
ATOM 3347 C C . ALA A 1 435 ? -5.506 8.256 14.818 1.00 96.44 435 ALA A C 1
ATOM 3349 O O . ALA A 1 435 ? -5.248 9.349 14.315 1.00 96.44 435 ALA A O 1
ATOM 3350 N N . LYS A 1 436 ? -4.557 7.517 15.407 1.00 96.12 436 LYS A N 1
ATOM 3351 C CA . LYS A 1 436 ? -3.179 7.995 15.536 1.00 96.12 436 LYS A CA 1
ATOM 3352 C C . LYS A 1 436 ? -2.510 8.159 14.177 1.00 96.12 436 LYS A C 1
ATOM 3354 O O . LYS A 1 436 ? -1.806 9.140 13.953 1.00 96.12 436 LYS A O 1
ATOM 3359 N N . ARG A 1 437 ? -2.743 7.225 13.255 1.00 93.75 437 ARG A N 1
ATOM 3360 C CA . ARG A 1 437 ? -2.252 7.356 11.884 1.00 93.75 437 ARG A CA 1
ATOM 3361 C C . ARG A 1 437 ? -2.893 8.539 11.165 1.00 93.75 437 ARG A C 1
ATOM 3363 O O . ARG A 1 437 ? -2.167 9.314 10.555 1.00 93.75 437 ARG A O 1
ATOM 3370 N N . ALA A 1 438 ? -4.208 8.720 11.288 1.00 92.56 438 ALA A N 1
ATOM 3371 C CA . ALA A 1 438 ? -4.903 9.869 10.713 1.00 92.56 438 ALA A CA 1
ATOM 3372 C C . ALA A 1 438 ? -4.343 11.202 11.238 1.00 92.56 438 ALA A C 1
ATOM 3374 O O . ALA A 1 438 ? -4.129 12.122 10.452 1.00 92.56 438 ALA A O 1
ATOM 3375 N N . GLN A 1 439 ? -4.028 11.285 12.538 1.00 93.69 439 GLN A N 1
ATOM 3376 C CA . GLN A 1 439 ? -3.358 12.442 13.135 1.00 93.69 439 GLN A CA 1
ATOM 3377 C C . GLN A 1 439 ? -2.009 12.718 12.456 1.00 93.69 439 GLN A C 1
ATOM 3379 O O . GLN A 1 439 ? -1.752 13.836 12.016 1.00 93.69 439 GLN A O 1
ATOM 3384 N N . LEU A 1 440 ? -1.151 11.697 12.364 1.00 88.38 440 LEU A N 1
ATOM 3385 C CA . LEU A 1 440 ? 0.208 11.824 11.826 1.00 88.38 440 LEU A CA 1
ATOM 3386 C C . LEU A 1 440 ? 0.221 12.139 10.324 1.00 88.38 440 LEU A C 1
ATOM 3388 O O . LEU A 1 440 ? 1.039 12.934 9.871 1.00 88.38 440 LEU A O 1
ATOM 3392 N N . GLU A 1 441 ? -0.714 11.576 9.558 1.00 85.94 441 GLU A N 1
ATOM 3393 C CA . GLU A 1 441 ? -0.883 11.876 8.131 1.00 85.94 441 GLU A CA 1
ATOM 3394 C C . GLU A 1 441 ? -1.663 13.185 7.884 1.00 85.94 441 GLU A C 1
ATOM 3396 O O . GLU A 1 441 ? -1.894 13.545 6.731 1.00 85.94 441 GLU A O 1
ATOM 3401 N N . ASN A 1 442 ? -2.059 13.905 8.945 1.00 86.88 442 ASN A N 1
ATOM 3402 C CA . ASN A 1 442 ? -2.915 15.093 8.897 1.00 86.88 442 ASN A CA 1
ATOM 3403 C C . ASN A 1 442 ? -4.138 14.894 7.983 1.00 86.88 442 ASN A C 1
ATOM 3405 O O . ASN A 1 442 ? -4.407 15.694 7.083 1.00 86.88 442 ASN A O 1
ATOM 3409 N N . HIS A 1 443 ? -4.852 13.791 8.201 1.00 86.69 443 HIS A N 1
ATOM 3410 C CA . HIS A 1 443 ? -6.073 13.436 7.488 1.00 86.69 443 HIS A CA 1
ATOM 3411 C C . HIS A 1 443 ? -7.048 14.628 7.398 1.00 86.69 443 HIS A C 1
ATOM 3413 O O . HIS A 1 443 ? -7.204 15.407 8.345 1.00 86.69 443 HIS A O 1
ATOM 3419 N N . GLU A 1 444 ? -7.631 14.824 6.211 1.00 85.25 444 GLU A N 1
ATOM 3420 C CA . GLU A 1 444 ? -8.478 15.978 5.851 1.00 85.25 444 GLU A CA 1
ATOM 3421 C C . GLU A 1 444 ? -7.835 17.367 6.048 1.00 85.25 444 GLU A C 1
ATOM 3423 O O . GLU A 1 444 ? -8.526 18.383 6.091 1.00 85.25 444 GLU A O 1
ATOM 3428 N N . GLY A 1 445 ? -6.511 17.446 6.207 1.00 85.88 445 GLY A N 1
ATOM 3429 C CA . GLY A 1 445 ? -5.791 18.699 6.440 1.00 85.88 445 GLY A CA 1
ATOM 3430 C C . GLY A 1 445 ? -5.949 19.283 7.848 1.00 85.88 445 GLY A C 1
ATOM 3431 O O . GLY A 1 445 ? -5.351 20.324 8.130 1.00 85.88 445 GLY A O 1
ATOM 3432 N N . ARG A 1 446 ? -6.710 18.626 8.734 1.00 91.81 446 ARG A N 1
ATOM 3433 C CA . ARG A 1 446 ? -6.988 19.096 10.103 1.00 91.81 446 ARG A CA 1
ATOM 3434 C C . ARG A 1 446 ? -6.673 18.083 11.205 1.00 91.81 446 ARG A C 1
ATOM 3436 O O . ARG A 1 446 ? -6.489 18.502 12.344 1.00 91.81 446 ARG A O 1
ATOM 3443 N N . ALA A 1 447 ? -6.587 16.783 10.910 1.00 91.69 447 ALA A N 1
ATOM 3444 C CA . ALA A 1 447 ? -6.370 15.753 11.932 1.00 91.69 447 ALA A CA 1
ATOM 3445 C C . ALA A 1 447 ? -5.070 15.944 12.730 1.00 91.69 447 ALA A C 1
ATOM 3447 O O . ALA A 1 447 ? -4.989 15.525 13.878 1.00 91.69 447 ALA A O 1
ATOM 3448 N N . GLY A 1 448 ? -4.060 16.604 12.160 1.00 89.62 448 GLY A N 1
ATOM 3449 C CA . GLY A 1 448 ? -2.789 16.883 12.827 1.00 89.62 448 GLY A CA 1
ATOM 3450 C C . GLY A 1 448 ? -2.896 17.855 14.005 1.00 89.62 448 GLY A C 1
ATOM 3451 O O . GLY A 1 448 ? -1.949 17.959 14.779 1.00 89.62 448 GLY A O 1
ATOM 3452 N N . GLN A 1 449 ? -4.032 18.542 14.174 1.00 94.38 449 GLN A N 1
ATOM 3453 C CA . GLN A 1 449 ? -4.252 19.479 15.281 1.00 94.38 449 GLN A CA 1
ATOM 3454 C C . GLN A 1 449 ? -4.263 18.783 16.648 1.00 94.38 449 GLN A C 1
ATOM 3456 O O . GLN A 1 449 ? -3.685 19.299 17.602 1.00 94.38 449 GLN A O 1
ATOM 3461 N N . SER A 1 450 ? -4.910 17.619 16.760 1.00 96.38 450 SER A N 1
ATOM 3462 C CA . SER A 1 450 ? -4.975 16.836 18.001 1.00 96.38 450 SER A CA 1
ATOM 3463 C C . SER A 1 450 ? -5.443 15.402 17.736 1.00 96.38 450 SER A C 1
ATOM 3465 O O . SER A 1 450 ? -5.972 15.099 16.668 1.00 96.38 450 SER A O 1
ATOM 3467 N N . PHE A 1 451 ? -5.268 14.506 18.711 1.00 96.69 451 PHE A N 1
ATOM 3468 C CA . PHE A 1 451 ? -5.755 13.128 18.593 1.00 96.69 451 PHE A CA 1
ATOM 3469 C C . PHE A 1 451 ? -7.291 13.077 18.542 1.00 96.69 451 PHE A C 1
ATOM 3471 O O . PHE A 1 451 ? -7.873 12.272 17.822 1.00 96.69 451 PHE A O 1
ATOM 3478 N N . GLU A 1 452 ? -7.953 13.983 19.254 1.00 95.81 452 GLU A N 1
ATOM 3479 C CA . GLU A 1 452 ? -9.398 14.170 19.256 1.00 95.81 452 GLU A CA 1
ATOM 3480 C C . GLU A 1 452 ? -9.902 14.631 17.888 1.00 95.81 452 GLU A C 1
ATOM 3482 O O . GLU A 1 452 ? -10.791 14.001 17.319 1.00 95.81 452 GLU A O 1
ATOM 3487 N N . THR A 1 453 ? -9.264 15.651 17.305 1.00 95.44 453 THR A N 1
ATOM 3488 C CA . THR A 1 453 ? -9.574 16.112 15.944 1.00 95.44 453 THR A CA 1
ATOM 3489 C C . THR A 1 453 ? -9.345 15.004 14.924 1.00 95.44 453 THR A C 1
ATOM 3491 O O . THR A 1 453 ? -10.116 14.872 13.977 1.00 95.44 453 THR A O 1
ATOM 3494 N N . ALA A 1 454 ? -8.319 14.170 15.118 1.00 95.25 454 ALA A N 1
ATOM 3495 C CA . ALA A 1 454 ? -8.139 12.990 14.291 1.00 95.25 454 ALA A CA 1
ATOM 3496 C C . ALA A 1 454 ? -9.349 12.059 14.409 1.00 95.25 454 ALA A C 1
ATOM 3498 O O . ALA A 1 454 ? -9.962 11.790 13.386 1.00 95.25 454 ALA A O 1
ATOM 3499 N N . MET A 1 455 ? -9.766 11.653 15.615 1.00 94.44 455 MET A N 1
ATOM 3500 C CA . MET A 1 455 ? -10.962 10.816 15.819 1.00 94.44 455 MET A CA 1
ATOM 3501 C C . MET A 1 455 ? -12.236 11.396 15.183 1.00 94.44 455 MET A C 1
ATOM 3503 O O . MET A 1 455 ? -13.043 10.638 14.658 1.00 94.44 455 MET A O 1
ATOM 3507 N N . GLU A 1 456 ? -12.413 12.718 15.156 1.00 91.88 456 GLU A N 1
ATOM 3508 C CA . GLU A 1 456 ? -13.533 13.345 14.438 1.00 91.88 456 GLU A CA 1
ATOM 3509 C C . GLU A 1 456 ? -13.481 13.099 12.924 1.00 91.88 456 GLU A C 1
ATOM 3511 O O . GLU A 1 456 ? -14.521 12.878 12.308 1.00 91.88 456 GLU A O 1
ATOM 3516 N N . THR A 1 457 ? -12.289 13.123 12.317 1.00 90.19 457 THR A N 1
ATOM 3517 C CA . THR A 1 457 ? -12.102 12.851 10.874 1.00 90.19 457 THR A CA 1
ATOM 3518 C C . THR A 1 457 ? -12.366 11.390 10.505 1.00 90.19 457 THR A C 1
ATOM 3520 O O . THR A 1 457 ? -12.496 11.059 9.336 1.00 90.19 457 THR A O 1
ATOM 3523 N N . LEU A 1 458 ? -12.425 10.495 11.495 1.00 89.50 458 LEU A N 1
ATOM 3524 C CA . LEU A 1 458 ? -12.806 9.097 11.298 1.00 89.50 458 LEU A CA 1
ATOM 3525 C C . LEU A 1 458 ? -14.330 8.902 11.332 1.00 89.50 458 LEU A C 1
ATOM 3527 O O . LEU A 1 458 ? -14.819 7.831 10.971 1.00 89.50 458 LEU A O 1
ATOM 3531 N N . ASN A 1 459 ? -15.066 9.920 11.790 1.00 81.56 459 ASN A N 1
ATOM 3532 C CA . ASN A 1 459 ? -16.481 9.851 12.147 1.00 81.56 459 ASN A CA 1
ATOM 3533 C C . ASN A 1 459 ? -17.369 10.748 11.261 1.00 81.56 459 ASN A C 1
ATOM 3535 O O . ASN A 1 459 ? -18.514 11.007 11.619 1.00 81.56 459 ASN A O 1
ATOM 3539 N N . ASN A 1 460 ? -16.879 11.246 10.124 1.00 75.44 460 ASN A N 1
ATOM 3540 C CA . ASN A 1 460 ? -17.593 12.209 9.269 1.00 75.44 460 ASN A CA 1
ATOM 3541 C C . ASN A 1 460 ? -17.857 11.715 7.831 1.00 75.44 460 ASN A C 1
ATOM 3543 O O . ASN A 1 460 ? -18.282 12.507 6.992 1.00 75.44 460 ASN A O 1
ATOM 3547 N N . GLY A 1 461 ? -17.678 10.416 7.566 1.00 67.31 461 GLY A N 1
ATOM 3548 C CA . GLY A 1 461 ? -17.899 9.812 6.250 1.00 67.31 461 GLY A CA 1
ATOM 3549 C C . GLY A 1 461 ? -16.637 9.829 5.388 1.00 67.31 461 GLY A C 1
ATOM 3550 O O . GLY A 1 461 ? -16.298 10.831 4.771 1.00 67.31 461 GLY A O 1
ATOM 3551 N N . GLU A 1 462 ? -15.956 8.686 5.332 1.00 76.31 462 GLU A N 1
ATOM 3552 C CA . GLU A 1 462 ? -14.688 8.522 4.612 1.00 76.31 462 GLU A CA 1
ATOM 3553 C C . GLU A 1 462 ? -14.881 7.832 3.258 1.00 76.31 462 GLU A C 1
ATOM 3555 O O . GLU A 1 462 ? -15.925 7.224 2.987 1.00 76.31 462 GLU A O 1
ATOM 3560 N N . LEU A 1 463 ? -13.855 7.888 2.403 1.00 75.06 463 LEU A N 1
ATOM 3561 C CA . LEU A 1 463 ? -13.900 7.162 1.145 1.00 75.06 463 LEU A CA 1
ATOM 3562 C C . LEU A 1 463 ? -13.688 5.659 1.390 1.00 75.06 463 LEU A C 1
ATOM 3564 O O . LEU A 1 463 ? -12.922 5.237 2.267 1.00 75.06 463 LEU A O 1
ATOM 3568 N N . PRO A 1 464 ? -14.339 4.802 0.592 1.00 73.75 464 PRO A N 1
ATOM 3569 C CA . PRO A 1 464 ? -14.133 3.365 0.685 1.00 73.75 464 PRO A CA 1
ATOM 3570 C C . PRO A 1 464 ? -12.659 2.988 0.459 1.00 73.75 464 PRO A C 1
ATOM 3572 O O . PRO A 1 464 ? -12.053 3.359 -0.544 1.00 73.75 464 PRO A O 1
ATOM 3575 N N . GLY A 1 465 ? -12.085 2.217 1.386 1.00 80.00 465 GLY A N 1
ATOM 3576 C CA . GLY A 1 465 ? -10.667 1.831 1.370 1.00 80.00 465 GLY A CA 1
ATOM 3577 C C . GLY A 1 465 ? -9.791 2.593 2.371 1.00 80.00 465 GLY A C 1
ATOM 3578 O O . GLY A 1 465 ? -8.779 2.042 2.815 1.00 80.00 465 GLY A O 1
ATOM 3579 N N . ASP A 1 466 ? -10.211 3.775 2.836 1.00 86.06 466 ASP A N 1
ATOM 3580 C CA . ASP A 1 466 ? -9.448 4.573 3.811 1.00 86.06 466 ASP A CA 1
ATOM 3581 C C . ASP A 1 466 ? -9.271 3.848 5.152 1.00 86.06 466 ASP A C 1
ATOM 3583 O O . ASP A 1 466 ? -8.242 3.977 5.819 1.00 86.06 466 ASP A O 1
ATOM 3587 N N . GLY A 1 467 ? -10.252 3.028 5.549 1.00 92.19 467 GLY A N 1
ATOM 3588 C CA . GLY A 1 467 ? -10.144 2.137 6.711 1.00 92.19 467 GLY A CA 1
ATOM 3589 C C . GLY A 1 467 ? -8.999 1.137 6.581 1.00 92.19 467 GLY A C 1
ATOM 3590 O O . GLY A 1 467 ? -8.170 1.018 7.482 1.00 92.19 467 GLY A O 1
ATOM 3591 N N . PHE A 1 468 ? -8.876 0.474 5.428 1.00 94.88 468 PHE A N 1
ATOM 3592 C CA . PHE A 1 468 ? -7.763 -0.443 5.187 1.00 94.88 468 PHE A CA 1
ATOM 3593 C C . PHE A 1 468 ? -6.424 0.283 5.154 1.00 94.88 468 PHE A C 1
ATOM 3595 O O . PHE A 1 468 ? -5.443 -0.246 5.673 1.00 94.88 468 PHE A O 1
ATOM 3602 N N . ARG A 1 469 ? -6.367 1.502 4.604 1.00 91.88 469 ARG A N 1
ATOM 3603 C CA . ARG A 1 469 ? -5.154 2.325 4.651 1.00 91.88 469 ARG A CA 1
ATOM 3604 C C . ARG A 1 469 ? -4.734 2.634 6.076 1.00 91.88 469 ARG A C 1
ATOM 3606 O O . ARG A 1 469 ? -3.584 2.382 6.409 1.00 91.88 469 ARG A O 1
ATOM 3613 N N . ARG A 1 470 ? -5.640 3.079 6.942 1.00 93.31 470 ARG A N 1
ATOM 3614 C CA . ARG A 1 470 ? -5.292 3.406 8.335 1.00 93.31 470 ARG A CA 1
ATOM 3615 C C . ARG A 1 470 ? -4.882 2.191 9.170 1.00 93.31 470 ARG A C 1
ATOM 3617 O O . ARG A 1 470 ? -4.045 2.326 10.056 1.00 93.31 470 ARG A O 1
ATOM 3624 N N . LEU A 1 471 ? -5.376 1.002 8.825 1.00 96.12 471 LEU A N 1
ATOM 3625 C CA . LEU A 1 471 ? -4.925 -0.270 9.406 1.00 96.12 471 LEU A CA 1
ATOM 3626 C C . LEU A 1 471 ? -3.602 -0.786 8.802 1.00 96.12 471 LEU A C 1
ATOM 3628 O O . LEU A 1 471 ? -3.074 -1.807 9.244 1.00 96.12 471 LEU A O 1
ATOM 3632 N N . GLY A 1 472 ? -3.059 -0.113 7.782 1.00 94.31 472 GLY A N 1
ATOM 3633 C CA . GLY A 1 472 ? -1.860 -0.537 7.055 1.00 94.31 472 GLY A CA 1
ATOM 3634 C C . GLY A 1 472 ? -2.069 -1.770 6.177 1.00 94.31 472 GLY A C 1
ATOM 3635 O O . GLY A 1 472 ? -1.123 -2.511 5.913 1.00 94.31 472 GLY A O 1
ATOM 3636 N N . LEU A 1 473 ? -3.308 -2.005 5.744 1.00 95.12 473 LEU A N 1
ATOM 3637 C CA . LEU A 1 473 ? -3.744 -3.149 4.943 1.00 95.12 473 LEU A CA 1
ATOM 3638 C C . LEU A 1 473 ? -4.064 -2.795 3.486 1.00 95.12 473 LEU A C 1
ATOM 3640 O O . LEU A 1 473 ? -4.436 -3.680 2.724 1.00 95.12 473 LEU A O 1
ATOM 3644 N N . TYR A 1 474 ? -3.906 -1.536 3.069 1.00 91.75 474 TYR A N 1
ATOM 3645 C CA . TYR A 1 474 ? -4.298 -1.082 1.726 1.00 91.75 474 TYR A CA 1
ATOM 3646 C C . TYR A 1 474 ? -3.640 -1.880 0.590 1.00 91.75 474 TYR A C 1
ATOM 3648 O O . TYR A 1 474 ? -4.281 -2.166 -0.419 1.00 91.75 474 TYR A O 1
ATOM 3656 N N . ALA A 1 475 ? -2.395 -2.330 0.788 1.00 90.50 475 ALA A N 1
ATOM 3657 C CA . ALA A 1 475 ? -1.682 -3.183 -0.166 1.00 90.50 475 ALA A CA 1
ATOM 3658 C C . ALA A 1 475 ? -2.404 -4.518 -0.445 1.00 90.50 475 ALA A C 1
ATOM 3660 O O . ALA A 1 475 ? -2.270 -5.082 -1.524 1.00 90.50 475 ALA A O 1
ATOM 3661 N N . TYR A 1 476 ? -3.206 -5.001 0.502 1.00 91.75 476 TYR A N 1
ATOM 3662 C CA . TYR A 1 476 ? -3.941 -6.263 0.421 1.00 91.75 476 TYR A CA 1
ATOM 3663 C C . TYR A 1 476 ? -5.393 -6.050 -0.016 1.00 91.75 476 TYR A C 1
ATOM 3665 O O . TYR A 1 476 ? -6.235 -6.918 0.170 1.00 91.75 476 TYR A O 1
ATOM 3673 N N . THR A 1 477 ? -5.716 -4.891 -0.590 1.00 92.00 477 THR A N 1
ATOM 3674 C CA . THR A 1 477 ? -7.051 -4.610 -1.125 1.00 92.00 477 THR A CA 1
ATOM 3675 C C . THR A 1 477 ? -7.060 -4.683 -2.645 1.00 92.00 477 THR A C 1
ATOM 3677 O O . THR A 1 477 ? -6.064 -4.353 -3.293 1.00 92.00 477 THR A O 1
ATOM 3680 N N . ARG A 1 478 ? -8.169 -5.126 -3.239 1.00 88.75 478 ARG A N 1
ATOM 3681 C CA . ARG A 1 478 ? -8.384 -5.088 -4.693 1.00 88.75 478 ARG A CA 1
ATOM 3682 C C . ARG A 1 478 ? -9.794 -4.583 -5.001 1.00 88.75 478 ARG A C 1
ATOM 3684 O O . ARG A 1 478 ? -10.702 -4.851 -4.208 1.00 88.75 478 ARG A O 1
ATOM 3691 N N . PRO A 1 479 ? -10.004 -3.900 -6.141 1.00 89.88 479 PRO A N 1
ATOM 3692 C CA . PRO A 1 479 ? -11.348 -3.679 -6.656 1.00 89.88 479 PRO A CA 1
ATOM 3693 C C . PRO A 1 479 ? -12.100 -5.008 -6.746 1.00 89.88 479 PRO A C 1
ATOM 3695 O O . PRO A 1 479 ? -11.512 -6.050 -7.048 1.00 89.88 479 PRO A O 1
ATOM 3698 N N . SER A 1 480 ? -13.389 -4.973 -6.442 1.00 91.75 480 SER A N 1
ATOM 3699 C CA . SER A 1 480 ? -14.262 -6.138 -6.521 1.00 91.75 480 SER A CA 1
ATOM 3700 C C . SER A 1 480 ? -15.628 -5.735 -7.068 1.00 91.75 480 SER A C 1
ATOM 3702 O O . SER A 1 480 ? -15.862 -4.577 -7.418 1.00 91.75 480 SER A O 1
ATOM 3704 N N . THR A 1 481 ? -16.536 -6.698 -7.149 1.00 91.31 481 THR A N 1
ATOM 3705 C CA . THR A 1 481 ? -17.930 -6.487 -7.538 1.00 91.31 481 THR A CA 1
ATOM 3706 C C . THR A 1 481 ? -18.859 -6.934 -6.421 1.00 91.31 481 THR A C 1
ATOM 3708 O O . THR A 1 481 ? -18.502 -7.769 -5.589 1.00 91.31 481 THR A O 1
ATOM 3711 N N . VAL A 1 482 ? -20.086 -6.414 -6.420 1.00 92.88 482 VAL A N 1
ATOM 3712 C CA . VAL A 1 482 ? -21.132 -6.870 -5.493 1.00 92.88 482 VAL A CA 1
ATOM 3713 C C . VAL A 1 482 ? -21.341 -8.384 -5.621 1.00 92.88 482 VAL A C 1
ATOM 3715 O O . VAL A 1 482 ? -21.503 -9.063 -4.614 1.00 92.88 482 VAL A O 1
ATOM 3718 N N . GLN A 1 483 ? -21.257 -8.924 -6.840 1.00 92.44 483 GLN A N 1
ATOM 3719 C CA . GLN A 1 483 ? -21.434 -10.346 -7.129 1.00 92.44 483 GLN A CA 1
ATOM 3720 C C . GLN A 1 483 ? -20.304 -11.210 -6.558 1.00 92.44 483 GLN A C 1
ATOM 3722 O O . GLN A 1 483 ? -20.587 -12.254 -5.978 1.00 92.44 483 GLN A O 1
ATOM 3727 N N . GLU A 1 484 ? -19.041 -10.785 -6.670 1.00 93.94 484 GLU A N 1
ATOM 3728 C CA . GLU A 1 484 ? -17.918 -11.493 -6.034 1.00 93.94 484 GLU A CA 1
ATOM 3729 C C . GLU A 1 484 ? -18.077 -11.533 -4.508 1.00 93.94 484 GLU A C 1
ATOM 3731 O O . GLU A 1 484 ? -17.927 -12.591 -3.894 1.00 93.94 484 GLU A O 1
ATOM 3736 N N . LEU A 1 485 ? -18.415 -10.392 -3.894 1.00 95.50 485 LEU A N 1
ATOM 3737 C CA . LEU A 1 485 ? -18.621 -10.307 -2.447 1.00 95.50 485 LEU A CA 1
ATOM 3738 C C . LEU A 1 485 ? -19.815 -11.167 -2.001 1.00 95.50 485 LEU A C 1
ATOM 3740 O O . LEU A 1 485 ? -19.719 -11.906 -1.021 1.00 95.50 485 LEU A O 1
ATOM 3744 N N . ALA A 1 486 ? -20.915 -11.141 -2.758 1.00 94.19 486 ALA A N 1
ATOM 3745 C CA . ALA A 1 486 ? -22.084 -11.987 -2.528 1.00 94.19 486 ALA A CA 1
ATOM 3746 C C . ALA A 1 486 ? -21.771 -13.482 -2.699 1.00 94.19 486 ALA A C 1
ATOM 3748 O O . ALA A 1 486 ? -22.338 -14.314 -1.996 1.00 94.19 486 ALA A O 1
ATOM 3749 N N . GLY A 1 487 ? -20.828 -13.819 -3.584 1.00 94.69 487 GLY A N 1
ATOM 3750 C CA . GLY A 1 487 ? -20.278 -15.164 -3.758 1.00 94.69 487 GLY A CA 1
ATOM 3751 C C . GLY A 1 487 ? -19.375 -15.635 -2.613 1.00 94.69 487 GLY A C 1
ATOM 3752 O O . GLY A 1 487 ? -18.896 -16.766 -2.645 1.00 94.69 487 GLY A O 1
ATOM 3753 N N . GLY A 1 488 ? -19.144 -14.798 -1.597 1.00 95.38 488 GLY A N 1
ATOM 3754 C CA . GLY A 1 488 ? -18.430 -15.163 -0.376 1.00 95.38 488 GLY A CA 1
ATOM 3755 C C . GLY A 1 488 ? -17.044 -14.544 -0.224 1.00 95.38 488 GLY A C 1
ATOM 3756 O O . GLY A 1 488 ? -16.388 -14.788 0.790 1.00 95.38 488 GLY A O 1
ATOM 3757 N N . VAL A 1 489 ? -16.592 -13.730 -1.183 1.00 96.38 489 VAL A N 1
ATOM 3758 C CA . VAL A 1 489 ? -15.313 -13.023 -1.066 1.00 96.38 489 VAL A CA 1
ATOM 3759 C C . VAL A 1 489 ? -15.376 -12.025 0.093 1.00 96.38 489 VAL A C 1
ATOM 3761 O O . VAL A 1 489 ? -16.296 -11.218 0.197 1.00 96.38 489 VAL A O 1
ATOM 3764 N N . LEU A 1 490 ? -14.375 -12.078 0.975 1.00 97.56 490 LEU A N 1
ATOM 3765 C CA . LEU A 1 490 ? -14.250 -11.162 2.106 1.00 97.56 490 LEU A CA 1
ATOM 3766 C C . LEU A 1 490 ? -13.885 -9.756 1.620 1.00 97.56 490 LEU A C 1
ATOM 3768 O O . LEU A 1 490 ? -12.915 -9.579 0.878 1.00 97.56 490 LEU A O 1
ATOM 3772 N N . GLY A 1 491 ? -14.606 -8.746 2.098 1.00 96.38 491 GLY A N 1
ATOM 3773 C CA . GLY A 1 491 ? -14.365 -7.376 1.670 1.00 96.38 491 GLY A CA 1
ATOM 3774 C C . GLY A 1 491 ? -15.222 -6.337 2.372 1.00 96.38 491 GLY A C 1
ATOM 3775 O O . GLY A 1 491 ? -15.842 -6.606 3.400 1.00 96.38 491 GLY A O 1
ATOM 3776 N N . THR A 1 492 ? -15.257 -5.142 1.798 1.00 95.38 492 THR A N 1
ATOM 3777 C CA . THR A 1 492 ? -16.192 -4.082 2.164 1.00 95.38 492 THR A CA 1
ATOM 3778 C C . THR A 1 492 ? -16.998 -3.652 0.950 1.00 95.38 492 THR A C 1
ATOM 3780 O O . THR A 1 492 ? -16.521 -3.669 -0.187 1.00 95.38 492 THR A O 1
ATOM 3783 N N . LEU A 1 493 ? -18.236 -3.253 1.208 1.00 93.75 493 LEU A N 1
ATOM 3784 C CA . LEU A 1 493 ? -19.130 -2.673 0.224 1.00 93.75 493 LEU A CA 1
ATOM 3785 C C . LEU A 1 493 ? -19.605 -1.329 0.756 1.00 93.75 493 LEU A C 1
ATOM 3787 O O . LEU A 1 493 ? -20.104 -1.242 1.874 1.00 93.75 493 LEU A O 1
ATOM 3791 N N . ALA A 1 494 ? -19.460 -0.283 -0.043 1.00 90.62 494 ALA A N 1
ATOM 3792 C CA . ALA A 1 494 ? -19.846 1.056 0.362 1.00 90.62 494 ALA A CA 1
ATOM 3793 C C . ALA A 1 494 ? -20.725 1.735 -0.681 1.00 90.62 494 ALA A C 1
ATOM 3795 O O . ALA A 1 494 ? -20.597 1.504 -1.880 1.00 90.62 494 ALA A O 1
ATOM 3796 N N . ASN A 1 495 ? -21.608 2.604 -0.214 1.00 84.62 495 ASN A N 1
ATOM 3797 C CA . ASN A 1 495 ? -22.349 3.552 -1.036 1.00 84.62 495 ASN A CA 1
ATOM 3798 C C . ASN A 1 495 ? -22.079 4.978 -0.518 1.00 84.62 495 ASN A C 1
ATOM 3800 O O . ASN A 1 495 ? -21.239 5.171 0.356 1.00 84.62 495 ASN A O 1
ATOM 3804 N N . PHE A 1 496 ? -22.784 5.983 -1.038 1.00 73.06 496 PHE A N 1
ATOM 3805 C CA . PHE A 1 496 ? -22.585 7.383 -0.633 1.00 73.06 496 PHE A CA 1
ATOM 3806 C C . PHE A 1 496 ? -22.960 7.700 0.829 1.00 73.06 496 PHE A C 1
ATOM 3808 O O . PHE A 1 496 ? -22.704 8.809 1.281 1.00 73.06 496 PHE A O 1
ATOM 3815 N N . GLN A 1 497 ? -23.590 6.773 1.557 1.00 79.44 497 GLN A N 1
ATOM 3816 C CA . GLN A 1 497 ? -24.090 6.988 2.921 1.00 79.44 497 GLN A CA 1
ATOM 3817 C C . GLN A 1 497 ? -23.455 6.056 3.961 1.00 79.44 497 GLN A C 1
ATOM 3819 O O . GLN A 1 497 ? -23.372 6.419 5.130 1.00 79.44 497 GLN A O 1
ATOM 3824 N N . HIS A 1 498 ? -23.049 4.842 3.579 1.00 88.25 498 HIS A N 1
ATOM 3825 C CA . HIS A 1 498 ? -22.610 3.825 4.531 1.00 88.25 498 HIS A CA 1
ATOM 3826 C C . HIS A 1 498 ? -21.616 2.834 3.913 1.00 88.25 498 HIS A C 1
ATOM 3828 O O . HIS A 1 498 ? -21.637 2.588 2.705 1.00 88.25 498 HIS A O 1
ATOM 3834 N N . SER A 1 499 ? -20.786 2.226 4.762 1.00 91.81 499 SER A N 1
ATOM 3835 C CA . SER A 1 499 ? -19.840 1.163 4.415 1.00 91.81 499 SER A CA 1
ATOM 3836 C C . SER A 1 499 ? -20.058 -0.041 5.320 1.00 91.81 499 SER A C 1
ATOM 3838 O O . SER A 1 499 ? -20.024 0.089 6.541 1.00 91.81 499 SER A O 1
ATOM 3840 N N . VAL A 1 500 ? -20.237 -1.213 4.718 1.00 93.88 500 VAL A N 1
ATOM 3841 C CA . VAL A 1 500 ? -20.461 -2.484 5.412 1.00 93.88 500 VAL A CA 1
ATOM 3842 C C . VAL A 1 500 ? -19.321 -3.450 5.130 1.00 93.88 500 VAL A C 1
ATOM 3844 O O . VAL A 1 500 ? -18.700 -3.412 4.066 1.00 93.88 500 VAL A O 1
ATOM 3847 N N . VAL A 1 501 ? -19.039 -4.335 6.084 1.00 96.25 501 VAL A N 1
ATOM 3848 C CA . VAL A 1 501 ? -18.208 -5.513 5.808 1.00 96.25 501 VAL A CA 1
ATOM 3849 C C . VAL A 1 501 ? -19.066 -6.562 5.110 1.00 96.25 501 VAL A C 1
ATOM 3851 O O . VAL A 1 501 ? -20.236 -6.708 5.455 1.00 96.25 501 VAL A O 1
ATOM 3854 N N . VAL A 1 502 ? -18.484 -7.297 4.162 1.00 96.81 502 VAL A N 1
ATOM 3855 C CA . VAL A 1 502 ? -19.082 -8.502 3.584 1.00 96.81 502 VAL A CA 1
ATOM 3856 C C . VAL A 1 502 ? -18.257 -9.712 3.999 1.00 96.81 502 VAL A C 1
ATOM 3858 O O . VAL A 1 502 ? -17.059 -9.766 3.720 1.00 96.81 502 VAL A O 1
ATOM 3861 N N . VAL A 1 503 ? -18.883 -10.684 4.658 1.00 97.62 503 VAL A N 1
ATOM 3862 C CA . VAL A 1 503 ? -18.251 -11.939 5.088 1.00 97.62 503 VAL A CA 1
ATOM 3863 C C . VAL A 1 503 ? -19.125 -13.095 4.631 1.00 97.62 503 VAL A C 1
ATOM 3865 O O . VAL A 1 503 ? -20.275 -13.188 5.045 1.00 97.62 503 VAL A O 1
ATOM 3868 N N . ASN A 1 504 ? -18.584 -13.990 3.799 1.00 96.31 504 ASN A N 1
ATOM 3869 C CA . ASN A 1 504 ? -19.308 -15.156 3.278 1.00 96.31 504 ASN A CA 1
ATOM 3870 C C . ASN A 1 504 ? -20.666 -14.801 2.628 1.00 96.31 504 ASN A C 1
ATOM 3872 O O . ASN A 1 504 ? -21.626 -15.554 2.754 1.00 96.31 504 ASN A O 1
ATOM 3876 N N . GLY A 1 505 ? -20.748 -13.651 1.948 1.00 96.25 505 GLY A N 1
ATOM 3877 C CA . GLY A 1 505 ? -21.968 -13.190 1.277 1.00 96.25 505 GLY A CA 1
ATOM 3878 C C . GLY A 1 505 ? -22.987 -12.503 2.190 1.00 96.25 505 GLY A C 1
ATOM 3879 O O . GLY A 1 505 ? -24.060 -12.132 1.721 1.00 96.25 505 GLY A O 1
ATOM 3880 N N . ASP A 1 506 ? -22.662 -12.291 3.465 1.00 97.62 506 ASP A N 1
ATOM 3881 C CA . ASP A 1 506 ? -23.498 -11.575 4.429 1.00 97.62 506 ASP A CA 1
ATOM 3882 C C . ASP A 1 506 ? -22.894 -10.203 4.763 1.00 97.62 506 ASP A C 1
ATOM 3884 O O . ASP A 1 506 ? -21.672 -10.059 4.821 1.00 97.62 506 ASP A O 1
ATOM 3888 N N . ILE A 1 507 ? -23.745 -9.203 4.993 1.00 95.50 507 ILE A N 1
ATOM 3889 C CA . ILE A 1 507 ? -23.381 -7.843 5.394 1.00 95.50 507 ILE A CA 1
ATOM 3890 C C . ILE A 1 507 ? -23.667 -7.579 6.869 1.00 95.50 507 ILE A C 1
ATOM 3892 O O . ILE A 1 507 ? -24.584 -8.150 7.462 1.00 95.50 507 ILE A O 1
ATOM 3896 N N . ASP A 1 508 ? -22.885 -6.663 7.436 1.00 94.62 508 ASP A N 1
ATOM 3897 C CA . ASP A 1 508 ? -23.119 -6.098 8.762 1.00 94.62 508 ASP A CA 1
ATOM 3898 C C . ASP A 1 508 ? -23.883 -4.778 8.664 1.00 94.62 508 ASP A C 1
ATOM 3900 O O . ASP A 1 508 ? -23.382 -3.819 8.080 1.00 94.62 508 ASP A O 1
ATOM 3904 N N . LEU A 1 509 ? -25.053 -4.705 9.290 1.00 91.38 509 LEU A N 1
ATOM 3905 C CA . LEU A 1 509 ? -25.819 -3.473 9.449 1.00 91.38 509 LEU A CA 1
ATOM 3906 C C . LEU A 1 509 ? -25.979 -3.182 10.934 1.00 91.38 509 LEU A C 1
ATOM 3908 O O . LEU A 1 509 ? -26.915 -3.657 11.572 1.00 91.38 509 LEU A O 1
ATOM 3912 N N . TYR A 1 510 ? -25.048 -2.408 11.495 1.00 91.38 510 TYR A N 1
ATOM 3913 C CA . TYR A 1 510 ? -25.075 -2.030 12.914 1.00 91.38 510 TYR A CA 1
ATOM 3914 C C . TYR A 1 510 ? -25.153 -3.250 13.853 1.00 91.38 510 TYR A C 1
ATOM 3916 O O . TYR A 1 510 ? -25.881 -3.253 14.843 1.00 91.38 510 TYR A O 1
ATOM 3924 N N . GLY A 1 511 ? -24.418 -4.315 13.522 1.00 93.44 511 GLY A N 1
ATOM 3925 C CA . GLY A 1 511 ? -24.396 -5.564 14.280 1.00 93.44 511 GLY A CA 1
ATOM 3926 C C . GLY A 1 511 ? -25.481 -6.573 13.903 1.00 93.44 511 GLY A C 1
ATOM 3927 O O . GLY A 1 511 ? -25.445 -7.708 14.384 1.00 93.44 511 GLY A O 1
ATOM 3928 N N . TYR A 1 512 ? -26.417 -6.198 13.027 1.00 93.94 512 TYR A N 1
ATOM 3929 C CA . TYR A 1 512 ? -27.368 -7.124 12.425 1.00 93.94 512 TYR A CA 1
ATOM 3930 C C . TYR A 1 512 ? -26.767 -7.782 11.183 1.00 93.94 512 TYR A C 1
ATOM 3932 O O . TYR A 1 512 ? -26.261 -7.112 10.284 1.00 93.94 512 TYR A O 1
ATOM 3940 N N . LYS A 1 513 ? -26.848 -9.111 11.139 1.00 96.19 513 LYS A N 1
ATOM 3941 C CA . LYS A 1 513 ? -26.416 -9.917 10.002 1.00 96.19 513 LYS A CA 1
ATOM 3942 C C . LYS A 1 513 ? -27.539 -9.989 8.965 1.00 96.19 513 LYS A C 1
ATOM 3944 O O . LYS A 1 513 ? -28.601 -10.527 9.269 1.00 96.19 513 LYS A O 1
ATOM 3949 N N . GLU A 1 514 ? -27.280 -9.546 7.740 1.00 95.75 514 GLU A N 1
ATOM 3950 C CA . GLU A 1 514 ? -28.216 -9.668 6.614 1.00 95.75 514 GLU A CA 1
ATOM 3951 C C . GLU A 1 514 ? -27.526 -10.302 5.400 1.00 95.75 514 GLU A C 1
ATOM 3953 O O . GLU A 1 514 ? -26.350 -10.055 5.158 1.00 95.75 514 GLU A O 1
ATOM 3958 N N . SER A 1 515 ? -28.235 -11.111 4.612 1.00 95.94 515 SER A N 1
ATOM 3959 C CA . SER A 1 515 ? -27.666 -11.655 3.373 1.00 95.94 515 SER A CA 1
ATOM 3960 C C . SER A 1 515 ? -27.535 -10.563 2.312 1.00 95.94 515 SER A C 1
ATOM 3962 O O . SER A 1 515 ? -28.514 -9.886 1.992 1.00 95.94 515 SER A O 1
ATOM 3964 N N . LEU A 1 516 ? -26.349 -10.428 1.703 1.00 94.75 516 LEU A N 1
ATOM 3965 C CA . LEU A 1 516 ? -26.112 -9.445 0.645 1.00 94.75 516 LEU A CA 1
ATOM 3966 C C . LEU A 1 516 ? -27.065 -9.671 -0.532 1.00 94.75 516 LEU A C 1
ATOM 3968 O O . LEU A 1 516 ? -27.666 -8.709 -0.997 1.00 94.75 516 LEU A O 1
ATOM 3972 N N . LEU A 1 517 ? -27.264 -10.926 -0.955 1.00 92.00 517 LEU A N 1
ATOM 3973 C CA . LEU A 1 517 ? -28.074 -11.289 -2.126 1.00 92.00 517 LEU A CA 1
ATOM 3974 C C . LEU A 1 517 ? -29.537 -10.844 -2.025 1.00 92.00 517 LEU A C 1
ATOM 3976 O O . LEU A 1 517 ? -30.104 -10.395 -3.023 1.00 92.00 517 LEU A O 1
ATOM 3980 N N . SER A 1 518 ? -30.144 -10.979 -0.843 1.00 89.94 518 SER A N 1
ATOM 3981 C CA . SER A 1 518 ? -31.540 -10.591 -0.606 1.00 89.94 518 SER A CA 1
ATOM 3982 C C . SER A 1 518 ? -31.701 -9.138 -0.167 1.00 89.94 518 SER A C 1
ATOM 3984 O O . SER A 1 518 ? -32.824 -8.639 -0.123 1.00 89.94 518 SER A O 1
ATOM 3986 N N . SER A 1 519 ? -30.605 -8.464 0.181 1.00 90.06 519 SER A N 1
ATOM 3987 C CA . SER A 1 519 ? -30.644 -7.093 0.679 1.00 90.06 519 SER A CA 1
ATOM 3988 C C . SER A 1 519 ? -30.786 -6.065 -0.442 1.00 90.06 519 SER A C 1
ATOM 3990 O O . SER A 1 519 ? -30.452 -6.291 -1.609 1.00 90.06 519 SER A O 1
ATOM 3992 N N . THR A 1 520 ? -31.176 -4.850 -0.060 1.00 87.38 520 THR A N 1
ATOM 3993 C CA . THR A 1 520 ? -31.180 -3.699 -0.979 1.00 87.38 520 THR A CA 1
ATOM 3994 C C . THR A 1 520 ? -29.782 -3.310 -1.476 1.00 87.38 520 THR A C 1
ATOM 3996 O O . THR A 1 520 ? -29.675 -2.531 -2.423 1.00 87.38 520 THR A O 1
ATOM 3999 N N . TRP A 1 521 ? -28.711 -3.846 -0.880 1.00 88.00 521 TRP A N 1
ATOM 4000 C CA . TRP A 1 521 ? -27.334 -3.588 -1.296 1.00 88.00 521 TRP A CA 1
ATOM 4001 C C . TRP A 1 521 ? -26.943 -4.327 -2.575 1.00 88.00 521 TRP A C 1
ATOM 4003 O O . TRP A 1 521 ? -26.069 -3.841 -3.287 1.00 88.00 521 TRP A O 1
ATOM 4013 N N . ASN A 1 522 ? -27.618 -5.431 -2.918 1.00 84.00 522 ASN A N 1
ATOM 4014 C CA . ASN A 1 522 ? -27.311 -6.201 -4.129 1.00 84.00 522 ASN A CA 1
ATOM 4015 C C . ASN A 1 522 ? -27.541 -5.401 -5.427 1.00 84.00 522 ASN A C 1
ATOM 4017 O O . ASN A 1 522 ? -26.860 -5.595 -6.429 1.00 84.00 522 ASN A O 1
ATOM 4021 N N . ASN A 1 523 ? -28.506 -4.476 -5.397 1.00 69.81 523 ASN A N 1
ATOM 4022 C CA . ASN A 1 523 ? -28.966 -3.722 -6.568 1.00 69.81 523 ASN A CA 1
ATOM 4023 C C . ASN A 1 523 ? -28.475 -2.267 -6.590 1.00 69.81 523 ASN A C 1
ATOM 4025 O O . ASN A 1 523 ? -28.849 -1.504 -7.481 1.00 69.81 523 ASN A O 1
ATOM 4029 N N . LYS A 1 524 ? -27.683 -1.847 -5.597 1.00 65.62 524 LYS A N 1
ATOM 4030 C CA . LYS A 1 524 ? -27.153 -0.483 -5.526 1.00 65.62 524 LYS A CA 1
ATOM 4031 C C . LYS A 1 524 ? -25.786 -0.420 -6.192 1.00 65.62 524 LYS A C 1
ATOM 4033 O O . LYS A 1 524 ? -24.941 -1.283 -5.971 1.00 65.62 524 LYS A O 1
ATOM 4038 N N . SER A 1 525 ? -25.547 0.654 -6.943 1.00 67.75 525 SER A N 1
ATOM 4039 C CA . SER A 1 525 ? -24.196 1.057 -7.329 1.00 67.75 525 SER A CA 1
ATOM 4040 C C . SER A 1 525 ? -23.381 1.249 -6.051 1.00 67.75 525 SER A C 1
ATOM 4042 O O . SER A 1 525 ? -23.620 2.190 -5.293 1.00 67.75 525 SER A O 1
ATOM 4044 N N . GLY A 1 526 ? -22.478 0.314 -5.780 1.00 76.81 526 GLY A N 1
ATOM 4045 C CA . GLY A 1 526 ? -21.634 0.313 -4.597 1.00 76.81 526 GLY A CA 1
ATOM 4046 C C . GLY A 1 526 ? -20.173 0.167 -4.989 1.00 76.81 526 GLY A C 1
ATOM 4047 O O . GLY A 1 526 ? -19.839 -0.510 -5.960 1.00 76.81 526 GLY A O 1
ATOM 4048 N N . TYR A 1 527 ? -19.301 0.817 -4.233 1.00 88.62 527 TYR A N 1
ATOM 4049 C CA . TYR A 1 527 ? -17.868 0.624 -4.342 1.00 88.62 527 TYR A CA 1
ATOM 4050 C C . TYR A 1 527 ? -17.482 -0.612 -3.528 1.00 88.62 527 TYR A C 1
ATOM 4052 O O . TYR A 1 527 ? -17.578 -0.615 -2.299 1.00 88.62 527 TYR A O 1
ATOM 4060 N N . ALA A 1 528 ? -17.099 -1.674 -4.231 1.00 92.25 528 ALA A N 1
ATOM 4061 C CA . ALA A 1 528 ? -16.741 -2.961 -3.653 1.00 92.25 528 ALA A CA 1
ATOM 4062 C C . ALA A 1 528 ? -15.219 -3.134 -3.626 1.00 92.25 528 ALA A C 1
ATOM 4064 O O . ALA A 1 528 ? -14.531 -2.948 -4.632 1.00 92.25 528 ALA A O 1
ATOM 4065 N N . VAL A 1 529 ? -14.702 -3.529 -2.465 1.00 93.62 529 VAL A N 1
ATOM 4066 C CA . VAL A 1 529 ? -13.282 -3.804 -2.237 1.00 93.62 529 VAL A CA 1
ATOM 4067 C C . VAL A 1 529 ? -13.153 -5.174 -1.599 1.00 93.62 529 VAL A C 1
ATOM 4069 O O . VAL A 1 529 ? -13.770 -5.423 -0.569 1.00 93.62 529 VAL A O 1
ATOM 4072 N N . LYS A 1 530 ? -12.320 -6.049 -2.161 1.00 94.38 530 LYS A N 1
ATOM 4073 C CA . LYS A 1 530 ? -11.962 -7.330 -1.538 1.00 94.38 530 LYS A CA 1
ATOM 4074 C C . LYS A 1 530 ? -10.641 -7.231 -0.786 1.00 94.38 530 LYS A C 1
ATOM 4076 O O . LYS A 1 530 ? -9.743 -6.503 -1.211 1.00 94.38 530 LYS A O 1
ATOM 4081 N N . LEU A 1 531 ? -10.529 -7.977 0.311 1.00 94.88 531 LEU A N 1
ATOM 4082 C CA . LEU A 1 531 ? -9.311 -8.118 1.112 1.00 94.88 531 LEU A CA 1
ATOM 4083 C C . LEU A 1 531 ? -8.647 -9.469 0.792 1.00 94.88 531 LEU A C 1
ATOM 4085 O O . LEU A 1 531 ? -9.177 -10.529 1.147 1.00 94.88 531 LEU A O 1
ATOM 4089 N N . VAL A 1 532 ? -7.508 -9.427 0.094 1.00 89.81 532 VAL A N 1
ATOM 4090 C CA . VAL A 1 532 ? -6.813 -10.601 -0.469 1.00 89.81 532 VAL A CA 1
ATOM 4091 C C . VAL A 1 532 ? -5.793 -11.232 0.459 1.00 89.81 532 VAL A C 1
ATOM 4093 O O . VAL A 1 532 ? -5.294 -10.568 1.390 1.00 89.81 532 VAL A O 1
#

pLDDT: mean 77.87, std 25.36, range [23.59, 98.69]